Protein AF-0000000081383017 (afdb_homodimer)

Structure (mmCIF, N/CA/C/O backbone):
data_AF-0000000081383017-model_v1
#
loop_
_entity.id
_entity.type
_entity.pdbx_description
1 polymer 'RING-type E3 ubiquitin transferase'
#
loop_
_atom_site.group_PDB
_atom_site.id
_atom_site.type_symbol
_atom_site.label_atom_id
_atom_site.label_alt_id
_atom_site.label_comp_id
_atom_site.label_asym_id
_atom_site.label_entity_id
_atom_site.label_seq_id
_atom_site.pdbx_PDB_ins_code
_atom_site.Cartn_x
_atom_site.Cartn_y
_atom_site.Cartn_z
_atom_site.occupancy
_atom_site.B_iso_or_equiv
_atom_site.auth_seq_id
_atom_site.auth_comp_id
_atom_site.auth_asym_id
_atom_site.auth_atom_id
_atom_site.pdbx_PDB_model_num
ATOM 1 N N . MET A 1 1 ? 9.164 11.586 24.906 1 86.31 1 MET A N 1
ATOM 2 C CA . MET A 1 1 ? 8.688 11.172 23.594 1 86.31 1 MET A CA 1
ATOM 3 C C . MET A 1 1 ? 7.426 11.938 23.203 1 86.31 1 MET A C 1
ATOM 5 O O . MET A 1 1 ? 6.488 12.047 24 1 86.31 1 MET A O 1
ATOM 9 N N . ILE A 1 2 ? 7.504 12.477 22 1 87.19 2 ILE A N 1
ATOM 10 C CA . ILE A 1 2 ? 6.395 13.359 21.641 1 87.19 2 ILE A CA 1
ATOM 11 C C . ILE A 1 2 ? 5.641 12.781 20.453 1 87.19 2 ILE A C 1
ATOM 13 O O . ILE A 1 2 ? 4.617 13.328 20.031 1 87.19 2 ILE A O 1
ATOM 17 N N . GLY A 1 3 ? 6.168 11.75 19.875 1 84.69 3 GLY A N 1
ATOM 18 C CA . GLY A 1 3 ? 5.465 11.156 18.75 1 84.69 3 GLY A CA 1
ATOM 19 C C . GLY A 1 3 ? 6.074 9.836 18.297 1 84.69 3 GLY A C 1
ATOM 20 O O . GLY A 1 3 ? 7.207 9.516 18.656 1 84.69 3 GLY A O 1
ATOM 21 N N . GLN A 1 4 ? 5.211 9.078 17.594 1 78.94 4 GLN A N 1
ATOM 22 C CA . GLN A 1 4 ? 5.656 7.816 17.031 1 78.94 4 GLN A CA 1
ATOM 23 C C . GLN A 1 4 ? 5.043 7.59 15.648 1 78.94 4 GLN A C 1
ATOM 25 O O . GLN A 1 4 ? 3.836 7.762 15.461 1 78.94 4 GLN A O 1
ATOM 30 N N . GLY A 1 5 ? 5.957 7.43 14.734 1 70.81 5 GLY A N 1
ATOM 31 C CA . GLY A 1 5 ? 5.492 7.074 13.406 1 70.81 5 GLY A CA 1
ATOM 32 C C . GLY A 1 5 ? 5.742 5.621 13.055 1 70.81 5 GLY A C 1
ATOM 33 O O . GLY A 1 5 ? 6.02 4.805 13.93 1 70.81 5 GLY A O 1
ATOM 34 N N . GLY A 1 6 ? 5.547 5.199 11.859 1 66.81 6 GLY A N 1
ATOM 35 C CA . GLY A 1 6 ? 5.699 3.83 11.398 1 66.81 6 GLY A CA 1
ATOM 36 C C . GLY A 1 6 ? 7.105 3.289 11.586 1 66.81 6 GLY A C 1
ATOM 37 O O . GLY A 1 6 ? 7.289 2.084 11.773 1 66.81 6 GLY A O 1
ATOM 38 N N . TYR A 1 7 ? 8.07 4.172 11.562 1 71.38 7 TYR A N 1
ATOM 39 C CA . TYR A 1 7 ? 9.414 3.605 11.578 1 71.38 7 TYR A CA 1
ATOM 40 C C . TYR A 1 7 ? 10.312 4.34 12.562 1 71.38 7 TYR A C 1
ATOM 42 O O . TYR A 1 7 ? 11.539 4.289 12.453 1 71.38 7 TYR A O 1
ATOM 50 N N . GLY A 1 8 ? 9.617 5.121 13.453 1 81.94 8 GLY A N 1
ATOM 51 C CA . GLY A 1 8 ? 10.508 5.797 14.375 1 81.94 8 GLY A CA 1
ATOM 52 C C . GLY A 1 8 ? 9.773 6.543 15.477 1 81.94 8 GLY A C 1
ATOM 53 O O . GLY A 1 8 ? 8.555 6.727 15.398 1 81.94 8 GLY A O 1
ATOM 54 N N . LYS A 1 9 ? 10.648 6.922 16.438 1 89.25 9 LYS A N 1
ATOM 55 C CA . LYS A 1 9 ? 10.156 7.707 17.562 1 89.25 9 LYS A CA 1
ATOM 56 C C . LYS A 1 9 ? 10.688 9.133 17.516 1 89.25 9 LYS A C 1
ATOM 58 O O . LYS A 1 9 ? 11.773 9.375 16.984 1 89.25 9 LYS A O 1
ATOM 63 N N . VAL A 1 10 ? 9.852 10.031 18 1 94.25 10 VAL A N 1
ATOM 64 C CA . VAL A 1 10 ? 10.242 11.438 18.016 1 94.25 10 VAL A CA 1
ATOM 65 C C . VAL A 1 10 ? 10.359 11.938 19.453 1 94.25 10 VAL A C 1
ATOM 67 O O . VAL A 1 10 ? 9.469 11.711 20.266 1 94.25 10 VAL A O 1
ATOM 70 N N . TYR A 1 11 ? 11.484 12.641 19.703 1 94.94 11 TYR A N 1
ATOM 71 C CA . TYR A 1 11 ? 11.773 13.156 21.047 1 94.94 11 TYR A CA 1
ATOM 72 C C . TYR A 1 11 ? 11.945 14.664 21.016 1 94.94 11 TYR A C 1
ATOM 74 O O . TYR A 1 11 ? 12.508 15.219 20.062 1 94.94 11 TYR A O 1
ATOM 82 N N . LYS A 1 12 ? 11.445 15.273 22.078 1 95.75 12 LYS A N 1
ATOM 83 C CA . LYS A 1 12 ? 11.797 16.672 22.312 1 95.75 12 LYS A CA 1
ATOM 84 C C . LYS A 1 12 ? 13.164 16.797 22.969 1 95.75 12 LYS A C 1
ATOM 86 O O . LYS A 1 12 ? 13.43 16.172 24 1 95.75 12 LYS A O 1
ATOM 91 N N . CYS A 1 13 ? 14 17.547 22.344 1 94.81 13 CYS A N 1
ATOM 92 C CA . CYS A 1 13 ? 15.359 17.75 22.828 1 94.81 13 CYS A CA 1
ATOM 93 C C . CYS A 1 13 ? 15.727 19.234 22.828 1 94.81 13 CYS A C 1
ATOM 95 O O . CYS A 1 13 ? 14.93 20.062 22.406 1 94.81 13 CYS A O 1
ATOM 97 N N . GLN A 1 14 ? 16.891 19.5 23.422 1 94.12 14 GLN A N 1
ATOM 98 C CA . GLN A 1 14 ? 17.438 20.844 23.391 1 94.12 14 GLN A CA 1
ATOM 99 C C . GLN A 1 14 ? 18.734 20.891 22.594 1 94.12 14 GLN A C 1
ATOM 101 O O . GLN A 1 14 ? 19.594 20.016 22.734 1 94.12 14 GLN A O 1
ATOM 106 N N . LEU A 1 15 ? 18.781 21.766 21.734 1 90 15 LEU A N 1
ATOM 107 C CA . LEU A 1 15 ? 20 22.062 20.984 1 90 15 LEU A CA 1
ATOM 108 C C . LEU A 1 15 ? 20.344 23.547 21.062 1 90 15 LEU A C 1
ATOM 110 O O . LEU A 1 15 ? 19.609 24.391 20.562 1 90 15 LEU A O 1
ATOM 114 N N . ASN A 1 16 ? 21.531 23.875 21.656 1 90.31 16 ASN A N 1
ATOM 115 C CA . ASN A 1 16 ? 21.969 25.25 21.812 1 90.31 16 ASN A CA 1
ATOM 116 C C . ASN A 1 16 ? 20.875 26.125 22.406 1 90.31 16 ASN A C 1
ATOM 118 O O . ASN A 1 16 ? 20.547 27.188 21.859 1 90.31 16 ASN A O 1
ATOM 122 N N . ASN A 1 17 ? 20.109 25.703 23.359 1 91.25 17 ASN A N 1
ATOM 123 C CA . ASN A 1 17 ? 19.094 26.391 24.141 1 91.25 17 ASN A CA 1
ATOM 124 C C . ASN A 1 17 ? 17.797 26.562 23.344 1 91.25 17 ASN A C 1
ATOM 126 O O . ASN A 1 17 ? 16.984 27.438 23.656 1 91.25 17 ASN A O 1
ATOM 130 N N . SER A 1 18 ? 17.719 25.891 22.297 1 92.81 18 SER A N 1
ATOM 131 C CA . SER A 1 18 ? 16.484 25.891 21.531 1 92.81 18 SER A CA 1
ATOM 132 C C . SER A 1 18 ? 15.844 24.5 21.531 1 92.81 18 SER A C 1
ATOM 134 O O . SER A 1 18 ? 16.531 23.484 21.453 1 92.81 18 SER A O 1
ATOM 136 N N . ASP A 1 19 ? 14.547 24.531 21.594 1 96 19 ASP A N 1
ATOM 137 C CA . ASP A 1 19 ? 13.82 23.266 21.531 1 96 19 ASP A CA 1
ATOM 138 C C . ASP A 1 19 ? 13.867 22.688 20.109 1 96 19 ASP A C 1
ATOM 140 O O . ASP A 1 19 ? 13.742 23.438 19.125 1 96 19 ASP A O 1
ATOM 144 N N . VAL A 1 20 ? 14.148 21.406 20.078 1 97.06 20 VAL A N 1
ATOM 145 C CA . VAL A 1 20 ? 14.133 20.719 18.797 1 97.06 20 VAL A CA 1
ATOM 146 C C . VAL A 1 20 ? 13.406 19.391 18.922 1 97.06 20 VAL A C 1
ATOM 148 O O . VAL A 1 20 ? 13.195 18.891 20.031 1 97.06 20 VAL A O 1
ATOM 151 N N . ALA A 1 21 ? 12.922 18.859 17.844 1 96.56 21 ALA A N 1
ATOM 152 C CA . ALA A 1 21 ? 12.359 17.516 17.766 1 96.56 21 ALA A CA 1
ATOM 153 C C . ALA A 1 21 ? 13.297 16.562 17.031 1 96.56 21 ALA A C 1
ATOM 155 O O . ALA A 1 21 ? 13.734 16.859 15.922 1 96.56 21 ALA A O 1
ATOM 156 N N . VAL A 1 22 ? 13.586 15.422 17.656 1 95.56 22 VAL A N 1
ATOM 157 C CA . VAL A 1 22 ? 14.523 14.461 17.062 1 95.56 22 VAL A CA 1
ATOM 158 C C . VAL A 1 22 ? 13.789 13.156 16.75 1 95.56 22 VAL A C 1
ATOM 160 O O . VAL A 1 22 ? 13.25 12.516 17.656 1 95.56 22 VAL A O 1
ATOM 163 N N . LYS A 1 23 ? 13.734 12.789 15.484 1 93.5 23 LYS A N 1
ATOM 164 C CA . LYS A 1 23 ? 13.203 11.5 15.062 1 93.5 23 LYS A CA 1
ATOM 165 C C . LYS A 1 23 ? 14.312 10.461 14.938 1 93.5 23 LYS A C 1
ATOM 167 O O . LYS A 1 23 ? 15.297 10.68 14.227 1 93.5 23 LYS A O 1
ATOM 172 N N . ILE A 1 24 ? 14.125 9.414 15.641 1 91 24 ILE A N 1
ATOM 173 C CA . ILE A 1 24 ? 15.078 8.312 15.57 1 91 24 ILE A CA 1
ATOM 174 C C . ILE A 1 24 ? 14.398 7.082 14.961 1 91 24 ILE A C 1
ATOM 176 O O . ILE A 1 24 ? 13.359 6.633 15.453 1 91 24 ILE A O 1
ATOM 180 N N . LEU A 1 25 ? 14.977 6.582 13.859 1 84.88 25 LEU A N 1
ATOM 181 C CA . LEU A 1 25 ? 14.383 5.434 13.18 1 84.88 25 LEU A CA 1
ATOM 182 C C . LEU A 1 25 ? 14.711 4.137 13.914 1 84.88 25 LEU A C 1
ATOM 184 O O . LEU A 1 25 ? 15.82 3.967 14.414 1 84.88 25 LEU A O 1
ATOM 188 N N . ASP A 1 26 ? 13.656 3.324 13.969 1 75 26 ASP A N 1
ATOM 189 C CA . ASP A 1 26 ? 13.852 2.029 14.609 1 75 26 ASP A CA 1
ATOM 190 C C . ASP A 1 26 ? 14.805 1.153 13.797 1 75 26 ASP A C 1
ATOM 192 O O . ASP A 1 26 ? 14.789 1.183 12.57 1 75 26 ASP A O 1
ATOM 196 N N . ASN A 1 27 ? 15.828 0.553 14.352 1 60.16 27 ASN A N 1
ATOM 197 C CA . ASN A 1 27 ? 16.891 -0.26 13.758 1 60.16 27 ASN A CA 1
ATOM 198 C C . ASN A 1 27 ? 16.312 -1.525 13.117 1 60.16 27 ASN A C 1
ATOM 200 O O . ASN A 1 27 ? 17.031 -2.248 12.422 1 60.16 27 ASN A O 1
ATOM 204 N N . GLN A 1 28 ? 15.133 -1.84 13.453 1 56.44 28 GLN A N 1
ATOM 205 C CA . GLN A 1 28 ? 14.734 -3.195 13.094 1 56.44 28 GLN A CA 1
ATOM 206 C C . GLN A 1 28 ? 14.359 -3.287 11.617 1 56.44 28 GLN A C 1
ATOM 208 O O . GLN A 1 28 ? 14.352 -4.375 11.039 1 56.44 28 GLN A O 1
ATOM 213 N N . GLY A 1 29 ? 14.531 -2.084 10.82 1 60.38 29 GLY A N 1
ATOM 214 C CA . GLY A 1 29 ? 14.094 -2.488 9.492 1 60.38 29 GLY A CA 1
ATOM 215 C C . GLY A 1 29 ? 14.617 -1.581 8.391 1 60.38 29 GLY A C 1
ATOM 216 O O . GLY A 1 29 ? 14.883 -0.402 8.625 1 60.38 29 GLY A O 1
ATOM 217 N N . ASP A 1 30 ? 15.156 -2.234 7.305 1 70.56 30 ASP A N 1
ATOM 218 C CA . ASP A 1 30 ? 15.734 -1.596 6.125 1 70.56 30 ASP A CA 1
ATOM 219 C C . ASP A 1 30 ? 14.75 -0.62 5.488 1 70.56 30 ASP A C 1
ATOM 221 O O . ASP A 1 30 ? 15.156 0.388 4.906 1 70.56 30 ASP A O 1
ATOM 225 N N . GLN A 1 31 ? 13.523 -0.854 5.762 1 75.12 31 GLN A N 1
ATOM 226 C CA . GLN A 1 31 ? 12.539 0.062 5.195 1 75.12 31 GLN A CA 1
ATOM 227 C C . GLN A 1 31 ? 12.641 1.444 5.832 1 75.12 31 GLN A C 1
ATOM 229 O O . GLN A 1 31 ? 12.5 2.461 5.152 1 75.12 31 GLN A O 1
ATOM 234 N N . GLY A 1 32 ? 12.93 1.394 7.066 1 78.75 32 GLY A N 1
ATOM 235 C CA . GLY A 1 32 ? 13.094 2.65 7.777 1 78.75 32 GLY A CA 1
ATOM 236 C C . GLY A 1 32 ? 14.227 3.502 7.23 1 78.75 32 GLY A C 1
ATOM 237 O O . GLY A 1 32 ? 14.102 4.727 7.145 1 78.75 32 GLY A O 1
ATOM 238 N N . LEU A 1 33 ? 15.227 2.852 6.809 1 83.25 33 LEU A N 1
ATOM 239 C CA . LEU A 1 33 ? 16.391 3.564 6.27 1 83.25 33 LEU A CA 1
ATOM 240 C C . LEU A 1 33 ? 16.031 4.262 4.961 1 83.25 33 LEU A C 1
ATOM 242 O O . LEU A 1 33 ? 16.438 5.402 4.727 1 83.25 33 LEU A O 1
ATOM 246 N N . ILE A 1 34 ? 15.289 3.627 4.188 1 83.81 34 ILE A N 1
ATOM 247 C CA . ILE A 1 34 ? 14.891 4.199 2.906 1 83.81 34 ILE A CA 1
ATOM 248 C C . ILE A 1 34 ? 14.031 5.441 3.145 1 83.81 34 ILE A C 1
ATOM 250 O O . ILE A 1 34 ? 14.242 6.48 2.51 1 83.81 34 ILE A O 1
ATOM 254 N N . GLU A 1 35 ? 13.133 5.293 3.975 1 87.38 35 GLU A N 1
ATOM 255 C CA . GLU A 1 35 ? 12.273 6.43 4.285 1 87.38 35 GLU A CA 1
ATOM 256 C C . GLU A 1 35 ? 13.078 7.59 4.867 1 87.38 35 GLU A C 1
ATOM 258 O O . GLU A 1 35 ? 12.789 8.758 4.578 1 87.38 35 GLU A O 1
ATOM 263 N N . TYR A 1 36 ? 14.031 7.246 5.715 1 88.75 36 TYR A N 1
ATOM 264 C CA . TYR A 1 36 ? 14.938 8.234 6.297 1 88.75 36 TYR A CA 1
ATOM 265 C C . TYR A 1 36 ? 15.656 9.016 5.211 1 88.75 36 TYR A C 1
ATOM 267 O O . TYR A 1 36 ? 15.695 10.25 5.246 1 88.75 36 TYR A O 1
ATOM 275 N N . ILE A 1 37 ? 16.188 8.312 4.266 1 89.25 37 ILE A N 1
ATOM 276 C CA . ILE A 1 37 ? 16.969 8.93 3.203 1 89.25 37 ILE A CA 1
ATOM 277 C C . ILE A 1 37 ? 16.078 9.805 2.334 1 89.25 37 ILE A C 1
ATOM 279 O O . ILE A 1 37 ? 16.438 10.922 1.975 1 89.25 37 ILE A O 1
ATOM 283 N N . LYS A 1 38 ? 14.906 9.328 2.061 1 89.44 38 LYS A N 1
ATOM 284 C CA . LYS A 1 38 ? 13.953 10.094 1.258 1 89.44 38 LYS A CA 1
ATOM 285 C C . LYS A 1 38 ? 13.594 11.406 1.942 1 89.44 38 LYS A C 1
ATOM 287 O O . LYS A 1 38 ? 13.633 12.469 1.316 1 89.44 38 LYS A O 1
ATOM 292 N N . GLU A 1 39 ? 13.266 11.211 3.139 1 92 39 GLU A N 1
ATOM 293 C CA . GLU A 1 39 ? 12.883 12.383 3.922 1 92 39 GLU A CA 1
ATOM 294 C C . GLU A 1 39 ? 14.023 13.398 3.992 1 92 39 GLU A C 1
ATOM 296 O O . GLU A 1 39 ? 13.812 14.594 3.789 1 92 39 GLU A O 1
ATOM 301 N N . MET A 1 40 ? 15.172 12.945 4.27 1 93.44 40 MET A N 1
ATOM 302 C CA . MET A 1 40 ? 16.359 13.805 4.332 1 93.44 40 MET A CA 1
ATOM 303 C C . MET A 1 40 ? 16.594 14.508 2.998 1 93.44 40 MET A C 1
ATOM 305 O O . MET A 1 40 ? 16.766 15.727 2.957 1 93.44 40 MET A O 1
ATOM 309 N N . ASP A 1 41 ? 16.547 13.789 1.899 1 93.69 41 ASP A N 1
ATOM 310 C CA . ASP A 1 41 ? 16.812 14.328 0.57 1 93.69 41 ASP A CA 1
ATOM 311 C C . ASP A 1 41 ? 15.836 15.445 0.215 1 93.69 41 ASP A C 1
ATOM 313 O O . ASP A 1 41 ? 16.234 16.516 -0.252 1 93.69 41 ASP A O 1
ATOM 317 N N . VAL A 1 42 ? 14.617 15.18 0.496 1 95.25 42 VAL A N 1
ATOM 318 C CA . VAL A 1 42 ? 13.562 16.125 0.111 1 95.25 42 VAL A CA 1
ATOM 319 C C . VAL A 1 42 ? 13.672 17.391 0.951 1 95.25 42 VAL A C 1
ATOM 321 O O . VAL A 1 42 ? 13.656 18.5 0.413 1 95.25 42 VAL A O 1
ATOM 324 N N . LEU A 1 43 ? 13.836 17.219 2.258 1 95.94 43 LEU A N 1
ATOM 325 C CA . LEU A 1 43 ? 13.805 18.375 3.148 1 95.94 43 LEU A CA 1
ATOM 326 C C . LEU A 1 43 ? 15.117 19.141 3.076 1 95.94 43 LEU A C 1
ATOM 328 O O . LEU A 1 43 ? 15.172 20.312 3.479 1 95.94 43 LEU A O 1
ATOM 332 N N . GLU A 1 44 ? 16.125 18.547 2.574 1 94.94 44 GLU A N 1
ATOM 333 C CA . GLU A 1 44 ? 17.359 19.281 2.309 1 94.94 44 GLU A CA 1
ATOM 334 C C . GLU A 1 44 ? 17.25 20.078 1.016 1 94.94 44 GLU A C 1
ATOM 336 O O . GLU A 1 44 ? 17.859 21.156 0.894 1 94.94 44 GLU A O 1
ATOM 341 N N . ALA A 1 45 ? 16.484 19.625 0.116 1 95.19 45 ALA A N 1
ATOM 342 C CA . ALA A 1 45 ? 16.422 20.203 -1.219 1 95.19 45 ALA A CA 1
ATOM 343 C C . ALA A 1 45 ? 15.32 21.266 -1.301 1 95.19 45 ALA A C 1
ATOM 345 O O . ALA A 1 45 ? 15.375 22.172 -2.139 1 95.19 45 ALA A O 1
ATOM 346 N N . MET A 1 46 ? 14.336 21.188 -0.455 1 95.88 46 MET A N 1
ATOM 347 C CA . MET A 1 46 ? 13.172 22.047 -0.576 1 95.88 46 MET A CA 1
ATOM 348 C C . MET A 1 46 ? 12.938 22.828 0.714 1 95.88 46 MET A C 1
ATOM 350 O O . MET A 1 46 ? 13.023 22.266 1.808 1 95.88 46 MET A O 1
ATOM 354 N N . ARG A 1 47 ? 12.688 24.141 0.498 1 95.94 47 ARG A N 1
ATOM 355 C CA . ARG A 1 47 ? 12.32 25.016 1.599 1 95.94 47 ARG A CA 1
ATOM 356 C C . ARG A 1 47 ? 11.023 25.766 1.293 1 95.94 47 ARG A C 1
ATOM 358 O O . ARG A 1 47 ? 10.844 26.281 0.188 1 95.94 47 ARG A O 1
ATOM 365 N N . HIS A 1 48 ? 10.148 25.75 2.211 1 97.81 48 HIS A N 1
ATOM 366 C CA . HIS A 1 48 ? 8.852 26.422 2.113 1 97.81 48 HIS A CA 1
ATOM 367 C C . HIS A 1 48 ? 8.273 26.703 3.494 1 97.81 48 HIS A C 1
ATOM 369 O O . HIS A 1 48 ? 8.508 25.938 4.438 1 97.81 48 HIS A O 1
ATOM 375 N N . GLU A 1 49 ? 7.523 27.672 3.607 1 97.81 49 GLU A N 1
ATOM 376 C CA . GLU A 1 49 ? 7.004 28.109 4.902 1 97.81 49 GLU A CA 1
ATOM 377 C C . GLU A 1 49 ? 6.082 27.047 5.508 1 97.81 49 GLU A C 1
ATOM 379 O O . GLU A 1 49 ? 5.91 27 6.727 1 97.81 49 GLU A O 1
ATOM 384 N N . ASN A 1 50 ? 5.457 26.172 4.695 1 98.69 50 ASN A N 1
ATOM 385 C CA . ASN A 1 50 ? 4.52 25.172 5.195 1 98.69 50 ASN A CA 1
ATOM 386 C C . ASN A 1 50 ? 5.121 23.766 5.16 1 98.69 50 ASN A C 1
ATOM 388 O O . ASN A 1 50 ? 4.395 22.766 5.207 1 98.69 50 ASN A O 1
ATOM 392 N N . LEU A 1 51 ? 6.422 23.625 5.035 1 98.62 51 LEU A N 1
ATOM 393 C CA . LEU A 1 51 ? 7.164 22.391 5.23 1 98.62 51 LEU A CA 1
ATOM 394 C C . LEU A 1 51 ? 8.008 22.453 6.5 1 98.62 51 LEU A C 1
ATOM 396 O O . LEU A 1 51 ? 8.602 23.484 6.805 1 98.62 51 LEU A O 1
ATOM 400 N N . ILE A 1 52 ? 8.039 21.375 7.184 1 98.31 52 ILE A N 1
ATOM 401 C CA . ILE A 1 52 ? 8.82 21.328 8.414 1 98.31 52 ILE A CA 1
ATOM 402 C C . ILE A 1 52 ? 10.297 21.594 8.094 1 98.31 52 ILE A C 1
ATOM 404 O O . ILE A 1 52 ? 10.805 21.141 7.07 1 98.31 52 ILE A O 1
ATOM 408 N N . ASN A 1 53 ? 10.914 22.266 9 1 97.19 53 ASN A N 1
ATOM 409 C CA . ASN A 1 53 ? 12.32 22.594 8.805 1 97.19 53 ASN A CA 1
ATOM 410 C C . ASN A 1 53 ? 13.234 21.5 9.359 1 97.19 53 ASN A C 1
ATOM 412 O O . ASN A 1 53 ? 13.156 21.156 10.539 1 97.19 53 ASN A O 1
ATOM 416 N N . LEU A 1 54 ? 14.023 20.969 8.5 1 97.12 54 LEU A N 1
ATOM 417 C CA . LEU A 1 54 ? 15.078 20.047 8.906 1 97.12 54 LEU A CA 1
ATOM 418 C C . LEU A 1 54 ? 16.328 20.797 9.336 1 97.12 54 LEU A C 1
ATOM 420 O O . LEU A 1 54 ? 16.969 21.469 8.516 1 97.12 54 LEU A O 1
ATOM 424 N N . MET A 1 55 ? 16.734 20.609 10.523 1 96.12 55 MET A N 1
ATOM 425 C CA . MET A 1 55 ? 17.812 21.406 11.094 1 96.12 55 MET A CA 1
ATOM 426 C C . MET A 1 55 ? 19.141 20.641 11.055 1 96.12 55 MET A C 1
ATOM 428 O O . MET A 1 55 ? 20.219 21.25 11.094 1 96.12 55 MET A O 1
ATOM 432 N N . GLY A 1 56 ? 19.047 19.344 11.07 1 94.44 56 GLY A N 1
ATOM 433 C CA . GLY A 1 56 ? 20.25 18.516 11.031 1 94.44 56 GLY A CA 1
ATOM 434 C C . GLY A 1 56 ? 19.953 17.031 10.898 1 94.44 56 GLY A C 1
ATOM 435 O O . GLY A 1 56 ? 18.797 16.625 10.969 1 94.44 56 GLY A O 1
ATOM 436 N N . THR A 1 57 ? 20.969 16.312 10.586 1 94.12 57 THR A N 1
ATOM 437 C CA . THR A 1 57 ? 20.875 14.859 10.484 1 94.12 57 THR A CA 1
ATOM 438 C C . THR A 1 57 ? 22.078 14.195 11.141 1 94.12 57 THR A C 1
ATOM 440 O O . THR A 1 57 ? 23.141 14.812 11.289 1 94.12 57 THR A O 1
ATOM 443 N N . CYS A 1 58 ? 21.844 13.07 11.656 1 91.31 58 CYS A N 1
ATOM 444 C CA . CYS A 1 58 ? 22.922 12.203 12.141 1 91.31 58 CYS A CA 1
ATOM 445 C C . CYS A 1 58 ? 22.781 10.797 11.57 1 91.31 58 CYS A C 1
ATOM 447 O O . CYS A 1 58 ? 22.016 9.977 12.086 1 91.31 58 CYS A O 1
ATOM 449 N N . PHE A 1 59 ? 23.562 10.523 10.594 1 86.5 59 PHE A N 1
ATOM 450 C CA . PHE A 1 59 ? 23.422 9.266 9.859 1 86.5 59 PHE A CA 1
ATOM 451 C C . PHE A 1 59 ? 23.75 8.078 10.75 1 86.5 59 PHE A C 1
ATOM 453 O O . PHE A 1 59 ? 23.094 7.035 10.664 1 86.5 59 PHE A O 1
ATOM 460 N N . LYS A 1 60 ? 24.75 8.203 11.617 1 84.19 60 LYS A N 1
ATOM 461 C CA . LYS A 1 60 ? 25.172 7.117 12.5 1 84.19 60 LYS A CA 1
ATOM 462 C C . LYS A 1 60 ? 24 6.594 13.328 1 84.19 60 LYS A C 1
ATOM 464 O O . LYS A 1 60 ? 23.875 5.387 13.547 1 84.19 60 LYS A O 1
ATOM 469 N N . PHE A 1 61 ? 23.156 7.516 13.672 1 85.5 61 PHE A N 1
ATOM 470 C CA . PHE A 1 61 ? 22.047 7.141 14.539 1 85.5 61 PHE A CA 1
ATOM 471 C C . PHE A 1 61 ? 20.734 7.152 13.773 1 85.5 61 PHE A C 1
ATOM 473 O O . PHE A 1 61 ? 19.656 7.008 14.367 1 85.5 61 PHE 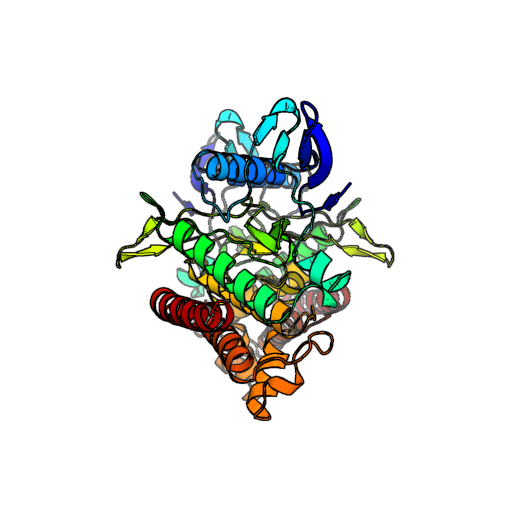A O 1
ATOM 480 N N . ARG A 1 62 ? 20.797 7.41 12.484 1 88.5 62 ARG A N 1
ATOM 481 C CA . ARG A 1 62 ? 19.609 7.531 11.656 1 88.5 62 ARG A CA 1
ATOM 482 C C . ARG A 1 62 ? 18.609 8.5 12.273 1 88.5 62 ARG A C 1
ATOM 484 O O . ARG A 1 62 ? 17.438 8.164 12.461 1 88.5 62 ARG A O 1
ATOM 491 N N . ALA A 1 63 ? 19.109 9.625 12.594 1 93 63 ALA A N 1
ATOM 492 C CA . ALA A 1 63 ? 18.312 10.625 13.305 1 93 63 ALA A CA 1
ATOM 493 C C . ALA A 1 63 ? 18.109 11.867 12.445 1 93 63 ALA A C 1
ATOM 495 O O . ALA A 1 63 ? 19.016 12.297 11.727 1 93 63 ALA A O 1
ATOM 496 N N . LEU A 1 64 ? 16.953 12.398 12.484 1 95.06 64 LEU A N 1
ATOM 497 C CA . LEU A 1 64 ? 16.594 13.664 11.867 1 95.06 64 LEU A CA 1
ATOM 498 C C . LEU A 1 64 ? 16.219 14.703 12.922 1 95.06 64 LEU A C 1
ATOM 500 O O . LEU A 1 64 ? 15.422 14.422 13.82 1 95.06 64 LEU A O 1
ATOM 504 N N . VAL A 1 65 ? 16.812 15.852 12.859 1 95.88 65 VAL A N 1
ATOM 505 C CA . VAL A 1 65 ? 16.547 16.938 13.805 1 95.88 65 VAL A CA 1
ATOM 506 C C . VAL A 1 65 ? 15.688 18 13.148 1 95.88 65 VAL A C 1
ATOM 508 O O . VAL A 1 65 ? 16.094 18.625 12.164 1 95.88 65 VAL A O 1
ATOM 511 N N . TYR A 1 66 ? 14.539 18.266 13.766 1 97.06 66 TYR A N 1
ATOM 512 C CA . TYR A 1 66 ? 13.578 19.219 13.219 1 97.06 66 TYR A CA 1
ATOM 513 C C . TYR A 1 66 ? 13.375 20.391 14.18 1 97.06 66 TYR A C 1
ATOM 515 O O . TYR A 1 66 ? 13.688 20.297 15.367 1 97.06 66 TYR A O 1
ATOM 523 N N . GLU A 1 67 ? 12.867 21.469 13.625 1 97.19 67 GLU A N 1
ATOM 524 C CA . GLU A 1 67 ? 12.297 22.484 14.5 1 97.19 67 GLU A CA 1
ATOM 525 C C . GLU A 1 67 ? 11.203 21.906 15.391 1 97.19 67 GLU A C 1
ATOM 527 O O . GLU A 1 67 ? 10.484 20.984 14.984 1 97.19 67 GLU A O 1
ATOM 532 N N . TYR A 1 68 ? 11.156 22.391 16.547 1 97.38 68 TYR A N 1
ATOM 533 C CA . TYR A 1 68 ? 10.094 21.984 17.453 1 97.38 68 TYR A CA 1
ATOM 534 C C . TYR A 1 68 ? 8.844 22.844 17.25 1 97.38 68 TYR A C 1
ATOM 536 O O . TYR A 1 68 ? 8.922 24.062 17.203 1 97.38 68 TYR A O 1
ATOM 544 N N . LEU A 1 69 ? 7.781 22.25 17.109 1 97.12 69 LEU A N 1
ATOM 545 C CA . LEU A 1 69 ? 6.508 22.938 16.938 1 97.12 69 LEU A CA 1
ATOM 546 C C . LEU A 1 69 ? 5.641 22.781 18.188 1 97.12 69 LEU A C 1
ATOM 548 O O . LEU A 1 69 ? 5.215 21.672 18.516 1 97.12 69 LEU A O 1
ATOM 552 N N . PRO A 1 70 ? 5.262 23.781 18.812 1 95.19 70 PRO A N 1
ATOM 553 C CA . PRO A 1 70 ? 4.711 23.75 20.156 1 95.19 70 PRO A CA 1
ATOM 554 C C . PRO A 1 70 ? 3.305 23.156 20.219 1 95.19 70 PRO A C 1
ATOM 556 O O . PRO A 1 70 ? 2.889 22.625 21.25 1 95.19 70 PRO A O 1
ATOM 559 N N . ASN A 1 71 ? 2.537 23.219 19.125 1 96.56 71 ASN A N 1
ATOM 560 C CA . ASN A 1 71 ? 1.155 22.75 19.188 1 96.56 71 ASN A CA 1
ATOM 561 C C . ASN A 1 71 ? 1.033 21.297 18.75 1 96.56 71 ASN A C 1
ATOM 563 O O . ASN A 1 71 ? -0.071 20.75 18.703 1 96.56 71 ASN A O 1
ATOM 567 N N . GLY A 1 72 ? 2.141 20.625 18.375 1 95.19 72 GLY A N 1
ATOM 568 C CA . GLY A 1 72 ? 2.111 19.219 18 1 95.19 72 GLY A CA 1
ATOM 569 C C . GLY A 1 72 ? 1.41 18.984 16.672 1 95.19 72 GLY A C 1
ATOM 570 O O . GLY A 1 72 ? 1.483 19.812 15.766 1 95.19 72 GLY A O 1
ATOM 571 N N . SER A 1 73 ? 0.815 17.828 16.547 1 96.5 73 SER A N 1
ATOM 572 C CA . SER A 1 73 ? 0.143 17.453 15.305 1 96.5 73 SER A CA 1
ATOM 573 C C . SER A 1 73 ? -1.305 17.938 15.297 1 96.5 73 SER A C 1
ATOM 575 O O . SER A 1 73 ? -1.903 18.141 16.359 1 96.5 73 SER A O 1
ATOM 577 N N . LEU A 1 74 ? -1.821 18.094 14.125 1 97.75 74 LEU A N 1
ATOM 578 C CA . LEU A 1 74 ? -3.242 18.391 13.969 1 97.75 74 LEU A CA 1
ATOM 579 C C . LEU A 1 74 ? -4.094 17.312 14.633 1 97.75 74 LEU A C 1
ATOM 581 O O . LEU A 1 74 ? -5.121 17.625 15.25 1 97.75 74 LEU A O 1
ATOM 585 N N . GLU A 1 75 ? -3.689 16.078 14.508 1 95.38 75 GLU A N 1
ATOM 586 C CA . GLU A 1 75 ? -4.402 14.977 15.141 1 95.38 75 GLU A CA 1
ATOM 587 C C . GLU A 1 75 ? -4.508 15.172 16.641 1 95.38 75 GLU A C 1
ATOM 589 O O . GLU A 1 75 ? -5.59 15.047 17.219 1 95.38 75 GLU A O 1
ATOM 594 N N . ASP A 1 76 ? -3.447 15.531 17.266 1 93.5 76 ASP A N 1
ATOM 595 C CA . ASP A 1 76 ? -3.414 15.742 18.703 1 93.5 76 ASP A CA 1
ATOM 596 C C . ASP A 1 76 ? -4.273 16.938 19.094 1 93.5 76 ASP A C 1
ATOM 598 O O . ASP A 1 76 ? -4.988 16.906 20.109 1 93.5 76 ASP A O 1
ATOM 602 N N . CYS A 1 77 ? -4.184 17.984 18.344 1 96 77 CYS A N 1
ATOM 603 C CA . CYS A 1 77 ? -4.922 19.203 18.656 1 96 77 CYS A CA 1
ATOM 604 C C . CYS A 1 77 ? -6.426 18.984 18.547 1 96 77 CYS A C 1
ATOM 606 O O . CYS A 1 77 ? -7.191 19.438 19.391 1 96 77 CYS A O 1
ATOM 608 N N . LEU A 1 78 ? -6.82 18.266 17.516 1 95.81 78 LEU A N 1
ATOM 609 C CA . LEU A 1 78 ? -8.234 17.969 17.344 1 95.81 78 LEU A CA 1
ATOM 610 C C . LEU A 1 78 ? -8.758 17.094 18.484 1 95.81 78 LEU A C 1
ATOM 612 O O . LEU A 1 78 ? -9.914 17.234 18.891 1 95.81 78 LEU A O 1
ATOM 616 N N . LYS A 1 79 ? -7.949 16.266 19 1 93.31 79 LYS A N 1
ATOM 617 C CA . LYS A 1 79 ? -8.336 15.336 20.047 1 93.31 79 LYS A CA 1
ATOM 618 C C . LYS A 1 79 ? -8.305 16 21.422 1 93.31 79 LYS A C 1
ATOM 620 O O . LYS A 1 79 ? -9.266 15.898 22.188 1 93.31 79 LYS A O 1
ATOM 625 N N . ASP A 1 80 ? -7.262 16.734 21.688 1 93.94 80 ASP A N 1
ATOM 626 C CA . ASP A 1 80 ? -6.996 17.172 23.047 1 93.94 80 ASP A CA 1
ATOM 627 C C . ASP A 1 80 ? -7.488 18.609 23.266 1 93.94 80 ASP A C 1
ATOM 629 O O . ASP A 1 80 ? -7.82 18.984 24.391 1 93.94 80 ASP A O 1
ATOM 633 N N . ARG A 1 81 ? -7.434 19.469 22.203 1 94.38 81 ARG A N 1
ATOM 634 C CA . ARG A 1 81 ? -7.77 20.875 22.328 1 94.38 81 ARG A CA 1
ATOM 635 C C . ARG A 1 81 ? -8.656 21.344 21.172 1 94.38 81 ARG A C 1
ATOM 637 O O . ARG A 1 81 ? -8.352 22.328 20.516 1 94.38 81 ARG A O 1
ATOM 644 N N . PRO A 1 82 ? -9.766 20.672 20.938 1 91 82 PRO A N 1
ATOM 645 C CA . PRO A 1 82 ? -10.594 20.969 19.766 1 91 82 PRO A CA 1
ATOM 646 C C . PRO A 1 82 ? -11.172 22.375 19.797 1 91 82 PRO A C 1
ATOM 648 O O . PRO A 1 82 ? -11.352 23 18.75 1 91 82 PRO A O 1
ATOM 651 N N . ARG A 1 83 ? -11.359 22.938 20.953 1 90.25 83 ARG A N 1
ATOM 652 C CA . ARG A 1 83 ? -12 24.25 21.094 1 90.25 83 ARG A CA 1
ATOM 653 C C . ARG A 1 83 ? -11.055 25.359 20.641 1 90.25 83 ARG A C 1
ATOM 655 O O . ARG A 1 83 ? -11.5 26.469 20.312 1 90.25 83 ARG A O 1
ATOM 662 N N . GLU A 1 84 ? -9.797 25.078 20.656 1 94.81 84 GLU A N 1
ATOM 663 C CA . GLU A 1 84 ? -8.828 26.078 20.234 1 94.81 84 GLU A CA 1
ATOM 664 C C . GLU A 1 84 ? -8.805 26.234 18.719 1 94.81 84 GLU A C 1
ATOM 666 O O . GLU A 1 84 ? -8.32 27.234 18.188 1 94.81 84 GLU A O 1
ATOM 671 N N . LEU A 1 85 ? -9.297 25.25 18.062 1 97 85 LEU A N 1
ATOM 672 C CA . LEU A 1 85 ? -9.352 25.297 16.609 1 97 85 LEU A CA 1
ATOM 673 C C . LEU A 1 85 ? -10.703 25.797 16.125 1 97 85 LEU A C 1
ATOM 675 O O . LEU A 1 85 ? -11.586 25 15.805 1 97 85 LEU A O 1
ATOM 679 N N . THR A 1 86 ? -10.797 27.078 16.062 1 96.69 86 THR A N 1
ATOM 680 C CA . THR A 1 86 ? -12.008 27.688 15.523 1 96.69 86 THR A CA 1
ATOM 681 C C . THR A 1 86 ? -12.172 27.359 14.039 1 96.69 86 THR A C 1
ATOM 683 O O . THR A 1 86 ? -11.258 26.797 13.422 1 96.69 86 THR A O 1
ATOM 686 N N . TRP A 1 87 ? -13.359 27.672 13.516 1 97 87 TRP A N 1
ATOM 687 C CA . TRP A 1 87 ? -13.57 27.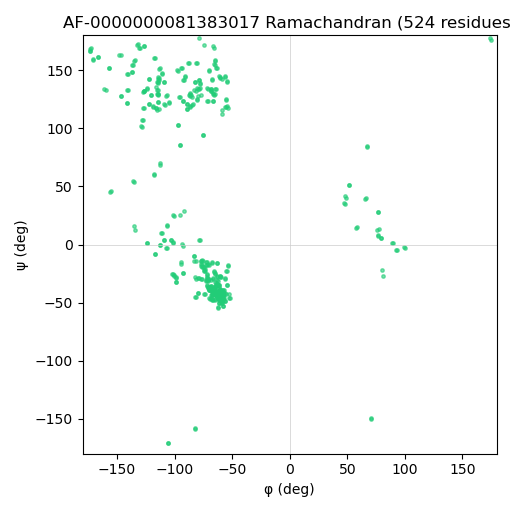375 12.102 1 97 87 TRP A CA 1
ATOM 688 C C . TRP A 1 87 ? -12.594 28.156 11.227 1 97 87 TRP A C 1
ATOM 690 O O . TRP A 1 87 ? -12.164 27.672 10.18 1 97 87 TRP A O 1
ATOM 700 N N . GLU A 1 88 ? -12.172 29.344 11.625 1 97.12 88 GLU A N 1
ATOM 701 C CA . GLU A 1 88 ? -11.219 30.156 10.875 1 97.12 88 GLU A CA 1
ATOM 702 C C . GLU A 1 88 ? -9.844 29.484 10.836 1 97.12 88 GLU A C 1
ATOM 704 O O . GLU A 1 88 ? -9.211 29.422 9.781 1 97.12 88 GLU A O 1
ATOM 709 N N . ILE A 1 89 ? -9.438 29.047 12.047 1 97.56 89 ILE A N 1
ATOM 710 C CA . ILE A 1 89 ? -8.141 28.391 12.156 1 97.56 89 ILE A CA 1
ATOM 711 C C . ILE A 1 89 ? -8.141 27.109 11.328 1 97.56 89 ILE A C 1
ATOM 713 O O . ILE A 1 89 ? -7.18 26.828 10.594 1 97.56 89 ILE A O 1
ATOM 717 N N . ARG A 1 90 ? -9.227 26.359 11.391 1 98.19 90 ARG A N 1
ATOM 718 C CA . ARG A 1 90 ? -9.367 25.125 10.633 1 98.19 90 ARG A CA 1
ATOM 719 C C . ARG A 1 90 ? -9.312 25.391 9.133 1 98.19 90 ARG A C 1
ATOM 721 O O . ARG A 1 90 ? -8.656 24.656 8.391 1 98.19 90 ARG A O 1
ATOM 728 N N . THR A 1 91 ? -10.016 26.438 8.695 1 98.12 91 THR A N 1
ATOM 729 C CA . THR A 1 91 ? -10 26.812 7.285 1 98.12 91 THR A CA 1
ATOM 730 C C . THR A 1 91 ? -8.594 27.219 6.852 1 98.12 91 THR A C 1
ATOM 732 O O . THR A 1 91 ? -8.141 26.859 5.762 1 98.12 91 THR A O 1
ATOM 735 N N . ARG A 1 92 ? -7.938 27.922 7.656 1 98.31 92 ARG A N 1
ATOM 736 C CA . ARG A 1 92 ? -6.57 28.344 7.363 1 98.31 92 ARG A CA 1
ATOM 737 C C . ARG A 1 92 ? -5.637 27.141 7.273 1 98.31 92 ARG A C 1
ATOM 739 O O . ARG A 1 92 ? -4.742 27.109 6.426 1 98.31 92 ARG A O 1
ATOM 746 N N . ILE A 1 93 ? -5.828 26.203 8.141 1 98.69 93 ILE A N 1
ATOM 747 C CA . ILE A 1 93 ? -5.035 24.969 8.109 1 98.69 93 ILE A CA 1
ATOM 748 C C . ILE A 1 93 ? -5.203 24.281 6.762 1 98.69 93 ILE A C 1
ATOM 750 O O . ILE A 1 93 ? -4.215 23.906 6.121 1 98.69 93 ILE A O 1
ATOM 754 N N . VAL A 1 94 ? -6.422 24.156 6.301 1 98.75 94 VAL A N 1
ATOM 755 C CA . VAL A 1 94 ? -6.68 23.531 5.012 1 98.75 94 VAL A CA 1
ATOM 756 C C . VAL A 1 94 ? -6.004 24.328 3.902 1 98.75 94 VAL A C 1
ATOM 758 O O . VAL A 1 94 ? -5.355 23.75 3.023 1 98.75 94 VAL A O 1
ATOM 761 N N . TYR A 1 95 ? -6.113 25.609 4.012 1 98.62 95 TYR A N 1
ATOM 762 C CA . TYR A 1 95 ? -5.504 26.516 3.035 1 98.62 95 TYR A CA 1
ATOM 763 C C . TYR A 1 95 ? -3.994 26.312 2.982 1 98.62 95 TYR A C 1
ATOM 765 O O . TYR A 1 95 ? -3.41 26.234 1.899 1 98.62 95 TYR A O 1
ATOM 773 N N . GLU A 1 96 ? -3.406 26.234 4.062 1 98.75 96 GLU A N 1
ATOM 774 C CA . GLU A 1 96 ? -1.951 26.125 4.129 1 98.75 96 GLU A CA 1
ATOM 775 C C . GLU A 1 96 ? -1.478 24.75 3.674 1 98.75 96 GLU A C 1
ATOM 777 O O . GLU A 1 96 ? -0.407 24.609 3.074 1 98.75 96 GLU A O 1
ATOM 782 N N . ILE A 1 97 ? -2.236 23.672 3.961 1 98.81 97 ILE A N 1
ATOM 783 C CA . ILE A 1 97 ? -1.923 22.359 3.398 1 98.81 97 ILE A CA 1
ATOM 784 C C . ILE A 1 97 ? -1.966 22.438 1.873 1 98.81 97 ILE A C 1
ATOM 786 O O . ILE A 1 97 ? -1.057 21.953 1.196 1 98.81 97 ILE A O 1
ATOM 790 N N . CYS A 1 98 ? -3.021 23.078 1.341 1 98.38 98 CYS A N 1
ATOM 791 C CA . CYS A 1 98 ? -3.148 23.25 -0.103 1 98.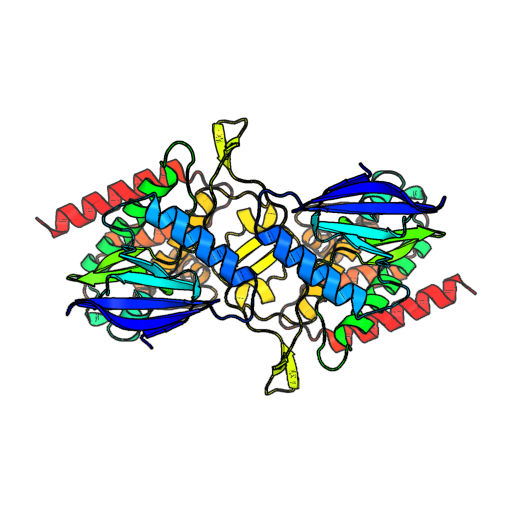38 98 CYS A CA 1
ATOM 792 C C . CYS A 1 98 ? -1.958 24.016 -0.673 1 98.38 98 CYS A C 1
ATOM 794 O O . CYS A 1 98 ? -1.448 23.656 -1.741 1 98.38 98 CYS A O 1
ATOM 796 N N . THR A 1 99 ? -1.575 25 0.028 1 98.25 99 THR A N 1
ATOM 797 C CA . THR A 1 99 ? -0.438 25.812 -0.397 1 98.25 99 THR A CA 1
ATOM 798 C C . THR A 1 99 ? 0.827 24.953 -0.484 1 98.25 99 THR A C 1
ATOM 800 O O . THR A 1 99 ? 1.558 25.031 -1.475 1 98.25 99 THR A O 1
ATOM 803 N N . ALA A 1 100 ? 1.079 24.156 0.505 1 98.5 100 ALA A N 1
ATOM 804 C CA . ALA A 1 100 ? 2.232 23.266 0.521 1 98.5 100 ALA A CA 1
ATOM 805 C C . ALA A 1 100 ? 2.17 22.266 -0.635 1 98.5 100 ALA A C 1
ATOM 807 O O . ALA A 1 100 ? 3.172 22.031 -1.314 1 98.5 100 ALA A O 1
ATOM 808 N N . LEU A 1 101 ? 1.007 21.688 -0.876 1 98 101 LEU A N 1
ATOM 809 C CA . LEU A 1 101 ? 0.847 20.688 -1.924 1 98 101 LEU A CA 1
ATOM 810 C C . LEU A 1 101 ? 1.055 21.312 -3.303 1 98 101 LEU A C 1
ATOM 812 O O . LEU A 1 101 ? 1.658 20.688 -4.18 1 98 101 LEU A O 1
ATOM 816 N N . ARG A 1 102 ? 0.511 22.516 -3.475 1 96.44 102 ARG A N 1
ATOM 817 C CA . ARG A 1 102 ? 0.739 23.203 -4.738 1 96.44 102 ARG A CA 1
ATOM 818 C C . ARG A 1 102 ? 2.229 23.391 -4.996 1 96.44 102 ARG A C 1
ATOM 820 O O . ARG A 1 102 ? 2.699 23.203 -6.117 1 96.44 102 ARG A O 1
ATOM 827 N N . PHE A 1 103 ? 2.945 23.766 -4.02 1 97.56 103 PHE A N 1
ATOM 828 C CA . PHE A 1 103 ? 4.391 23.938 -4.105 1 97.56 103 PHE A CA 1
ATOM 829 C C . PHE A 1 103 ? 5.059 22.625 -4.504 1 97.56 103 PHE A C 1
ATOM 831 O O . PHE A 1 103 ? 5.863 22.594 -5.438 1 97.56 103 PHE A O 1
ATOM 838 N N . LEU A 1 104 ? 4.75 21.531 -3.832 1 97.56 104 LEU A N 1
ATOM 839 C CA . LEU A 1 104 ? 5.355 20.234 -4.082 1 97.56 104 LEU A CA 1
ATOM 840 C C . LEU A 1 104 ? 5.027 19.734 -5.488 1 97.56 104 LEU A C 1
ATOM 842 O O . LEU A 1 104 ? 5.906 19.266 -6.203 1 97.56 104 LEU A O 1
ATOM 846 N N . HIS A 1 105 ? 3.775 19.875 -5.902 1 96.06 105 HIS A N 1
ATOM 847 C CA . HIS A 1 105 ? 3.287 19.344 -7.168 1 96.06 105 HIS A CA 1
ATOM 848 C C . HIS A 1 105 ? 3.826 20.141 -8.352 1 96.06 105 HIS A C 1
ATOM 850 O O . HIS A 1 105 ? 3.797 19.672 -9.492 1 96.06 105 HIS A O 1
ATOM 856 N N . SER A 1 106 ? 4.316 21.359 -8.07 1 94.31 106 SER A N 1
ATOM 857 C CA . SER A 1 106 ? 4.848 22.203 -9.141 1 94.31 106 SER A CA 1
ATOM 858 C C . SER A 1 106 ? 6.371 22.203 -9.141 1 94.31 106 SER A C 1
ATOM 860 O O . SER A 1 106 ? 6.996 22.953 -9.883 1 94.31 106 SER A O 1
ATOM 862 N N . ASN A 1 107 ? 6.898 21.391 -8.234 1 94.25 107 ASN A N 1
ATOM 863 C CA . ASN A 1 107 ? 8.352 21.344 -8.125 1 94.25 107 ASN A CA 1
ATOM 864 C C . ASN A 1 107 ? 9 21.031 -9.477 1 94.25 107 ASN A C 1
ATOM 866 O O . ASN A 1 107 ? 8.492 20.234 -10.242 1 94.25 107 ASN A O 1
ATOM 870 N N . LYS A 1 108 ? 10.117 21.688 -9.758 1 92.38 108 LYS A N 1
ATOM 871 C CA . LYS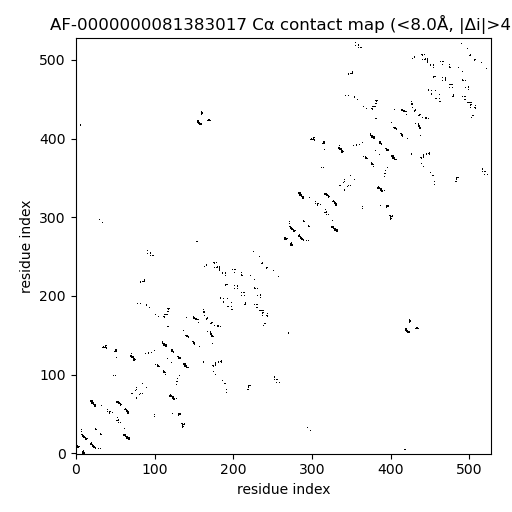 A 1 108 ? 10.945 21.438 -10.93 1 92.38 108 LYS A CA 1
ATOM 872 C C . LYS A 1 108 ? 12.312 20.891 -10.523 1 92.38 108 LYS A C 1
ATOM 874 O O . LYS A 1 108 ? 12.859 21.266 -9.484 1 92.38 108 LYS A O 1
ATOM 879 N N . PRO A 1 109 ? 12.914 20 -11.242 1 91.81 109 PRO A N 1
ATOM 880 C CA . PRO A 1 109 ? 12.508 19.516 -12.562 1 91.81 109 PRO A CA 1
ATOM 881 C C . PRO A 1 109 ? 11.422 18.453 -12.5 1 91.81 109 PRO A C 1
ATOM 883 O O . PRO A 1 109 ? 10.789 18.156 -13.516 1 91.81 109 PRO A O 1
ATOM 886 N N . LYS A 1 110 ? 11.172 17.875 -11.297 1 93.88 110 LYS A N 1
ATOM 887 C CA . LYS A 1 110 ? 10.156 16.844 -11.141 1 93.88 110 LYS A CA 1
ATOM 888 C C . LYS A 1 110 ? 9.164 17.203 -10.039 1 93.88 110 LYS A C 1
ATOM 890 O O . LYS A 1 110 ? 9.57 17.531 -8.922 1 93.88 110 LYS A O 1
ATOM 895 N N . PRO A 1 111 ? 7.895 17.047 -10.391 1 95.31 111 PRO A N 1
ATOM 896 C CA . PRO A 1 111 ? 6.902 17.203 -9.32 1 95.31 111 PRO A CA 1
ATOM 897 C C . PRO A 1 111 ? 7.047 16.141 -8.227 1 95.31 111 PRO A C 1
ATOM 899 O O . PRO A 1 111 ? 7.547 15.047 -8.492 1 95.31 111 PRO A O 1
ATOM 902 N N . LEU A 1 112 ? 6.645 16.5 -7.047 1 97.19 112 LEU A N 1
ATOM 903 C CA . LEU A 1 112 ? 6.746 15.586 -5.906 1 97.19 112 LEU A CA 1
ATOM 904 C C . LEU A 1 112 ? 5.375 15.32 -5.297 1 97.19 112 LEU A C 1
ATOM 906 O O . LEU A 1 112 ? 4.598 16.25 -5.07 1 97.19 112 LEU A O 1
ATOM 910 N N . VAL A 1 113 ? 5.062 14.094 -5.133 1 97 113 VAL A N 1
ATOM 911 C CA . VAL A 1 113 ? 3.898 13.672 -4.359 1 97 113 VAL A CA 1
ATOM 912 C C . VAL A 1 113 ? 4.32 13.336 -2.932 1 97 113 VAL A C 1
ATOM 914 O O . VAL A 1 113 ? 5.297 12.609 -2.721 1 97 113 VAL A O 1
ATOM 917 N N . HIS A 1 114 ? 3.688 13.922 -1.916 1 97.88 114 HIS A N 1
ATOM 918 C CA . HIS A 1 114 ? 4.023 13.656 -0.523 1 97.88 114 HIS A CA 1
ATOM 919 C C . HIS A 1 114 ? 3.781 12.188 -0.174 1 97.88 114 HIS A C 1
ATOM 921 O O . HIS A 1 114 ? 4.668 11.523 0.367 1 97.88 114 HIS A O 1
ATOM 927 N N . GLY A 1 115 ? 2.469 11.781 -0.491 1 96.81 115 GLY A N 1
ATOM 928 C CA . GLY A 1 115 ? 2.148 10.367 -0.399 1 96.81 115 GLY A CA 1
ATOM 929 C C . GLY A 1 115 ? 1.659 9.953 0.976 1 96.81 115 GLY A C 1
ATOM 930 O O . GLY A 1 115 ? 1.28 8.797 1.186 1 96.81 115 GLY A O 1
ATOM 931 N N . ASP A 1 116 ? 1.542 10.906 1.935 1 96.44 116 ASP A N 1
ATOM 932 C CA . ASP A 1 116 ? 1.127 10.523 3.281 1 96.44 116 ASP A CA 1
ATOM 933 C C . ASP A 1 116 ? 0.491 11.703 4.016 1 96.44 116 ASP A C 1
ATOM 935 O O . ASP A 1 116 ? 0.812 11.961 5.18 1 96.44 116 ASP A O 1
ATOM 939 N N . ILE A 1 117 ? -0.342 12.383 3.355 1 97.5 117 ILE A N 1
ATOM 940 C CA . ILE A 1 117 ? -1.085 13.469 3.99 1 97.5 117 ILE A CA 1
ATOM 941 C C . ILE A 1 117 ? -2.107 12.891 4.965 1 97.5 117 ILE A C 1
ATOM 943 O O . ILE A 1 117 ? -2.932 12.055 4.586 1 97.5 117 ILE A O 1
ATOM 947 N N . LYS A 1 118 ? -2.051 13.281 6.199 1 95.94 118 LYS A N 1
ATOM 948 C CA . LYS A 1 118 ? -2.994 12.938 7.258 1 95.94 118 LYS A CA 1
ATOM 949 C C . LYS A 1 118 ? -2.799 13.828 8.477 1 95.94 118 LYS A C 1
ATOM 951 O O . LYS A 1 118 ? -1.748 14.453 8.633 1 95.94 118 LYS A O 1
ATOM 956 N N . PRO A 1 119 ? -3.758 13.922 9.352 1 96.69 119 PRO A N 1
ATOM 957 C CA . PRO A 1 119 ? -3.664 14.844 10.484 1 96.69 119 PRO A CA 1
ATOM 958 C C . PRO A 1 119 ? -2.416 14.609 11.336 1 96.69 119 PRO A C 1
ATOM 960 O O . PRO A 1 119 ? -1.85 15.562 11.883 1 96.69 119 PRO A O 1
ATOM 963 N N . HIS A 1 120 ? -1.953 13.398 11.367 1 95.44 120 HIS A N 1
ATOM 964 C CA . HIS A 1 120 ? -0.775 13.047 12.148 1 95.44 120 HIS A CA 1
ATOM 965 C C . HIS A 1 120 ? 0.477 13.719 11.594 1 95.44 120 HIS A C 1
ATOM 967 O O . HIS A 1 120 ? 1.392 14.055 12.344 1 95.44 120 HIS A O 1
ATOM 973 N N . ASN A 1 121 ? 0.491 13.961 10.297 1 96.25 121 ASN A N 1
ATOM 974 C CA . ASN A 1 121 ? 1.674 14.5 9.633 1 96.25 121 ASN A CA 1
ATOM 975 C C . ASN A 1 121 ? 1.545 15.992 9.375 1 96.25 121 ASN A C 1
ATOM 977 O O . ASN A 1 121 ? 2.402 16.594 8.727 1 96.25 121 ASN A O 1
ATOM 981 N N . VAL A 1 122 ? 0.479 16.578 9.789 1 98.38 122 VAL A N 1
ATOM 982 C CA . VAL A 1 122 ? 0.28 18.016 9.773 1 98.38 122 VAL A CA 1
ATOM 983 C C . VAL A 1 122 ? 0.615 18.594 11.148 1 98.38 122 VAL A C 1
ATOM 985 O O . VAL A 1 122 ? -0.197 18.516 12.078 1 98.38 122 VAL A O 1
ATOM 988 N N . LEU A 1 123 ? 1.781 19.188 11.234 1 98.19 123 LEU A N 1
ATOM 989 C CA . LEU A 1 123 ? 2.225 19.781 12.492 1 98.19 123 LEU A CA 1
ATOM 990 C C . LEU A 1 123 ? 1.875 21.266 12.555 1 98.19 123 LEU A C 1
ATOM 992 O O . LEU A 1 123 ? 1.773 21.922 11.523 1 98.19 123 LEU A O 1
ATOM 996 N N . LEU A 1 124 ? 1.701 21.703 13.789 1 98.5 124 LEU A N 1
ATOM 997 C CA . LEU A 1 124 ? 1.228 23.062 13.992 1 98.5 124 LEU A CA 1
ATOM 998 C C . LEU A 1 124 ? 2.209 23.859 14.844 1 98.5 124 LEU A C 1
ATOM 1000 O O . LEU A 1 124 ? 2.5 23.484 15.977 1 98.5 124 LEU A O 1
ATOM 1004 N N . GLY A 1 125 ? 2.701 24.953 14.242 1 97.19 125 GLY A N 1
ATOM 1005 C CA . GLY A 1 125 ? 3.561 25.875 14.961 1 97.19 125 GLY A CA 1
ATOM 1006 C C . GLY A 1 125 ? 2.789 26.875 15.805 1 97.19 125 GLY A C 1
ATOM 1007 O O . GLY A 1 125 ? 1.637 26.625 16.172 1 97.19 125 GLY A O 1
ATOM 1008 N N . ALA A 1 126 ? 3.576 27.938 16.047 1 94.31 126 ALA A N 1
ATOM 1009 C CA . ALA A 1 126 ? 2.928 29.047 16.719 1 94.31 126 ALA A CA 1
ATOM 1010 C C . ALA A 1 126 ? 1.743 29.578 15.914 1 94.31 126 ALA A C 1
ATOM 1012 O O . ALA A 1 126 ? 1.795 29.625 14.688 1 94.31 126 ALA A O 1
ATOM 1013 N N . ASN A 1 127 ? 0.642 29.984 16.547 1 95.5 127 ASN A N 1
ATOM 1014 C CA . ASN A 1 127 ? -0.572 30.484 15.914 1 95.5 127 ASN A CA 1
ATOM 1015 C C . ASN A 1 127 ? -1.166 29.453 14.953 1 95.5 127 ASN A C 1
ATOM 1017 O O . ASN A 1 127 ? -1.763 29.828 13.938 1 95.5 127 ASN A O 1
ATOM 1021 N N . PHE A 1 128 ? -0.762 28.203 15.008 1 98 128 PHE A N 1
ATOM 1022 C CA . PHE A 1 128 ? -1.305 27.062 14.297 1 98 128 PHE A CA 1
ATOM 1023 C C . PHE A 1 128 ? -0.868 27.062 12.836 1 98 128 PHE A C 1
ATOM 1025 O O . PHE A 1 128 ? -1.578 26.547 11.969 1 98 128 PHE A O 1
ATOM 1032 N N . LYS A 1 129 ? 0.307 27.672 12.633 1 98.25 129 LYS A N 1
ATOM 1033 C CA . LYS A 1 129 ? 0.875 27.625 11.289 1 98.25 129 LYS A CA 1
ATOM 1034 C C . LYS A 1 129 ? 1.22 26.188 10.898 1 98.25 129 LYS A C 1
ATOM 1036 O O . LYS A 1 129 ? 1.843 25.453 11.672 1 98.25 129 LYS A O 1
ATOM 1041 N N . VAL A 1 130 ? 0.852 25.781 9.703 1 98.81 130 VAL A N 1
ATOM 1042 C CA . VAL A 1 130 ? 1.001 24.406 9.258 1 98.81 130 VAL A CA 1
ATOM 1043 C C . VAL A 1 130 ? 2.443 24.156 8.82 1 98.81 130 VAL A C 1
ATOM 1045 O O . VAL A 1 130 ? 3.033 24.969 8.109 1 98.81 130 VAL A O 1
ATOM 1048 N N . LYS A 1 131 ? 3.008 23.062 9.258 1 98.75 131 LYS A N 1
ATOM 1049 C CA . LYS A 1 131 ? 4.25 22.469 8.758 1 98.75 131 LYS A CA 1
ATOM 1050 C C . LYS A 1 131 ? 4.055 21 8.398 1 98.75 131 LYS A C 1
ATOM 1052 O O . LYS A 1 131 ? 3.852 20.156 9.281 1 98.75 131 LYS A O 1
ATOM 1057 N N . LEU A 1 132 ? 4.035 20.672 7.129 1 98.5 132 LEU A N 1
ATOM 1058 C CA . LEU A 1 132 ? 3.928 19.281 6.715 1 98.5 132 LEU A CA 1
ATOM 1059 C C . LEU A 1 132 ? 5.195 18.516 7.062 1 98.5 132 LEU A C 1
ATOM 1061 O O . LEU A 1 132 ? 6.305 19 6.852 1 98.5 132 LEU A O 1
ATOM 1065 N N . ALA A 1 133 ? 5.027 17.359 7.625 1 96.5 133 ALA A N 1
ATOM 1066 C CA . ALA A 1 133 ? 6.148 16.516 8.039 1 96.5 133 ALA A CA 1
ATOM 1067 C C . ALA A 1 133 ? 6.027 15.125 7.445 1 96.5 133 ALA A C 1
ATOM 1069 O O . ALA A 1 133 ? 5.059 14.82 6.75 1 96.5 133 ALA A O 1
ATOM 1070 N N . ASP A 1 134 ? 7.062 14.297 7.582 1 94.19 134 ASP A N 1
ATOM 1071 C CA . ASP A 1 134 ? 7.137 12.883 7.227 1 94.19 134 ASP A CA 1
ATOM 1072 C C . ASP A 1 134 ? 7.062 12.695 5.711 1 94.19 134 ASP A C 1
ATOM 1074 O O . ASP A 1 134 ? 6.02 12.312 5.18 1 94.19 134 ASP A O 1
ATOM 1078 N N . PHE A 1 135 ? 8.156 12.812 5.07 1 95.44 135 PHE A N 1
ATOM 1079 C CA . PHE A 1 135 ? 8.273 12.656 3.625 1 95.44 135 PHE A CA 1
ATOM 1080 C C . PHE A 1 135 ? 8.836 11.289 3.268 1 95.44 135 PHE A C 1
ATOM 1082 O O . PHE A 1 135 ? 9.469 11.125 2.225 1 95.44 135 PHE A O 1
ATOM 1089 N N . GLY A 1 136 ? 8.625 10.398 4.16 1 91.25 136 GLY A N 1
ATOM 1090 C CA . GLY A 1 136 ? 9.172 9.055 3.99 1 91.25 136 GLY A CA 1
ATOM 1091 C C . GLY A 1 136 ? 8.57 8.312 2.818 1 91.25 136 GLY A C 1
ATOM 1092 O O . GLY A 1 136 ? 9.195 7.402 2.264 1 91.25 136 GLY A O 1
ATOM 1093 N N . LEU A 1 137 ? 7.406 8.633 2.367 1 92.56 137 LEU A N 1
ATOM 1094 C CA . LEU A 1 137 ? 6.703 7.91 1.312 1 92.56 137 LEU A CA 1
ATOM 1095 C C . LEU A 1 137 ? 6.617 8.75 0.043 1 92.56 137 LEU A C 1
ATOM 1097 O O . LEU A 1 137 ? 5.898 8.398 -0.895 1 92.56 137 LEU A O 1
ATOM 1101 N N . CYS A 1 138 ? 7.309 9.836 -0.006 1 95.56 138 CYS A N 1
ATOM 1102 C CA . CYS A 1 138 ? 7.215 10.75 -1.136 1 95.56 138 CYS A CA 1
ATOM 1103 C C . CYS A 1 138 ? 7.738 10.102 -2.412 1 95.56 138 CYS A C 1
ATOM 1105 O O . CYS A 1 138 ? 8.461 9.109 -2.355 1 95.56 138 CYS A O 1
ATOM 1107 N N . ARG A 1 139 ? 7.234 10.602 -3.531 1 93.75 139 ARG A N 1
ATOM 1108 C CA . ARG A 1 139 ? 7.656 10.117 -4.84 1 93.75 139 ARG A CA 1
ATOM 1109 C C . ARG A 1 139 ? 7.785 11.258 -5.84 1 93.75 139 ARG A C 1
ATOM 1111 O O . ARG A 1 139 ? 6.875 12.078 -5.969 1 93.75 139 ARG A O 1
ATOM 1118 N N . TYR A 1 140 ? 8.914 11.188 -6.504 1 94.19 140 TYR A N 1
ATOM 1119 C CA . TYR A 1 140 ? 9.016 12.078 -7.652 1 94.19 140 TYR A CA 1
ATOM 1120 C C . TYR A 1 140 ? 8.266 11.516 -8.852 1 94.19 140 TYR A C 1
ATOM 1122 O O . TYR A 1 140 ? 8.273 10.305 -9.094 1 94.19 140 TYR A O 1
ATOM 1130 N N . LEU A 1 141 ? 7.621 12.445 -9.57 1 94.31 141 LEU A N 1
ATOM 1131 C CA . LEU A 1 141 ? 6.898 12.055 -10.773 1 94.31 141 LEU A CA 1
ATOM 1132 C C . LEU A 1 141 ? 7.75 12.297 -12.016 1 94.31 141 LEU A C 1
ATOM 1134 O O . LEU A 1 141 ? 8.688 13.094 -11.984 1 94.31 141 LEU A O 1
ATOM 1138 N N . THR A 1 142 ? 7.52 11.477 -12.992 1 89 142 THR A N 1
ATOM 1139 C CA . THR A 1 142 ? 8.18 11.648 -14.281 1 89 142 THR A CA 1
ATOM 1140 C C . THR A 1 142 ? 7.172 11.992 -15.375 1 89 142 THR A C 1
ATOM 1142 O O . THR A 1 142 ? 6.016 11.562 -15.305 1 89 142 THR A O 1
ATOM 1145 N N . GLN A 1 143 ? 7.578 12.883 -16.172 1 77.06 143 GLN A N 1
ATOM 1146 C CA . GLN A 1 143 ? 6.691 13.32 -17.25 1 77.06 143 GLN A CA 1
ATOM 1147 C C . GLN A 1 143 ? 6.305 12.148 -18.141 1 77.06 143 GLN A C 1
ATOM 1149 O O . GLN A 1 143 ? 7.164 11.375 -18.562 1 77.06 143 GLN A O 1
ATOM 1154 N N . GLY A 1 144 ? 5.027 11.906 -18.094 1 66.06 144 GLY A N 1
ATOM 1155 C CA . GLY A 1 144 ? 4.523 10.875 -19 1 66.06 144 GLY A CA 1
ATOM 1156 C C . GLY A 1 144 ? 4.348 11.359 -20.422 1 66.06 144 GLY A C 1
ATOM 1157 O O . GLY A 1 144 ? 4.699 12.5 -20.75 1 66.06 144 GLY A O 1
ATOM 1158 N N . GLU A 1 145 ? 3.949 10.438 -21.25 1 57.19 145 GLU A N 1
ATOM 1159 C CA . GLU A 1 145 ? 3.713 10.711 -22.656 1 57.19 145 GLU A CA 1
ATOM 1160 C C . GLU A 1 145 ? 2.676 11.82 -22.844 1 57.19 145 GLU A C 1
ATOM 1162 O O . GLU A 1 145 ? 2.809 12.656 -23.734 1 57.19 145 GLU A O 1
ATOM 1167 N N . ASN A 1 146 ? 1.62 11.812 -22.047 1 58.59 146 ASN A N 1
ATOM 1168 C CA . ASN A 1 146 ? 0.518 12.742 -22.25 1 58.59 146 ASN A CA 1
ATOM 1169 C C . ASN A 1 146 ? 0.665 13.992 -21.375 1 58.59 146 ASN A C 1
ATOM 1171 O O . ASN A 1 146 ? -0.331 14.578 -20.953 1 58.59 146 ASN A O 1
ATOM 1175 N N . SER A 1 147 ? 1.79 14.281 -21.047 1 65.31 147 SER A N 1
ATOM 1176 C CA . SER A 1 147 ? 2.146 15.531 -20.391 1 65.31 147 SER A CA 1
ATOM 1177 C C . SER A 1 147 ? 1.831 15.492 -18.891 1 65.31 147 SER A C 1
ATOM 1179 O O . SER A 1 147 ? 2.289 16.344 -18.141 1 65.31 147 SER A O 1
ATOM 1181 N N . LYS A 1 148 ? 0.943 14.633 -18.531 1 77.5 148 LYS A N 1
ATOM 1182 C CA . LYS A 1 148 ? 0.739 14.578 -17.094 1 77.5 148 LYS A CA 1
ATOM 1183 C C . LYS A 1 148 ? 1.811 13.727 -16.422 1 77.5 148 LYS A C 1
ATOM 1185 O O . LYS A 1 148 ? 2.074 12.602 -16.844 1 77.5 148 LYS A O 1
ATOM 1190 N N . ALA A 1 149 ? 2.314 14.266 -15.445 1 85.06 149 ALA A N 1
ATOM 1191 C CA . ALA A 1 149 ? 3.395 13.578 -14.742 1 85.06 149 ALA A CA 1
ATOM 1192 C C . ALA A 1 149 ? 2.842 12.492 -13.82 1 85.06 149 ALA A C 1
ATOM 1194 O O . ALA A 1 149 ? 1.805 12.68 -13.18 1 85.06 149 ALA A O 1
ATOM 1195 N N . PHE A 1 150 ? 3.34 11.352 -13.945 1 84.5 150 PHE A N 1
ATOM 1196 C CA . PHE A 1 150 ? 2.963 10.266 -13.047 1 84.5 150 PHE A CA 1
ATOM 1197 C C . PHE A 1 150 ? 4.141 9.328 -12.812 1 84.5 150 PHE A C 1
ATOM 1199 O O . PHE A 1 150 ? 5.188 9.461 -13.445 1 84.5 150 PHE A O 1
ATOM 1206 N N . HIS A 1 151 ? 4.047 8.523 -11.773 1 86.69 151 HIS A N 1
ATOM 1207 C CA . HIS A 1 151 ? 4.965 7.422 -11.5 1 86.69 151 HIS A CA 1
ATOM 1208 C C . HIS A 1 151 ? 4.23 6.082 -11.5 1 86.69 151 HIS A C 1
ATOM 1210 O O . HIS A 1 151 ? 3.252 5.91 -10.766 1 86.69 151 HIS A O 1
ATOM 1216 N N . GLN A 1 152 ? 4.629 5.203 -12.398 1 83.75 152 GLN A N 1
ATOM 1217 C CA . GLN A 1 152 ? 4.043 3.869 -12.469 1 83.75 152 GLN A CA 1
ATOM 1218 C C . GLN A 1 152 ? 4.777 2.896 -11.547 1 83.75 152 GLN A C 1
ATOM 1220 O O . GLN A 1 152 ? 6.008 2.834 -11.555 1 83.75 152 GLN A O 1
ATOM 1225 N N . THR A 1 153 ? 4.012 2.201 -10.719 1 83.25 153 THR A N 1
ATOM 1226 C CA . THR A 1 153 ? 4.617 1.2 -9.852 1 83.25 153 THR A CA 1
ATOM 1227 C C . THR A 1 153 ? 3.777 -0.073 -9.82 1 83.25 153 THR A C 1
ATOM 1229 O O . THR A 1 153 ? 2.557 -0.022 -9.984 1 83.25 153 THR A O 1
ATOM 1232 N N . MET A 1 154 ? 4.398 -1.153 -9.539 1 83.62 154 MET A N 1
ATOM 1233 C CA . MET A 1 154 ? 3.711 -2.418 -9.305 1 83.62 154 MET A CA 1
ATOM 1234 C C . MET A 1 154 ? 3.469 -2.633 -7.812 1 83.62 154 MET A C 1
ATOM 1236 O O . MET A 1 154 ? 2.65 -3.471 -7.426 1 83.62 154 MET A O 1
ATOM 1240 N N . HIS A 1 155 ? 4.176 -1.836 -7.016 1 87.44 155 HIS A N 1
ATOM 1241 C CA . HIS A 1 155 ? 4.078 -1.932 -5.566 1 87.44 155 HIS A CA 1
ATOM 1242 C C . HIS A 1 155 ? 3.486 -0.659 -4.969 1 87.44 155 HIS A C 1
ATOM 1244 O O . HIS A 1 155 ? 4.098 0.41 -5.043 1 87.44 155 HIS A O 1
ATOM 1250 N N . VAL A 1 156 ? 2.402 -0.817 -4.414 1 92.44 156 VAL A N 1
ATOM 1251 C CA . VAL A 1 156 ? 1.705 0.311 -3.805 1 92.44 156 VAL A CA 1
ATOM 1252 C C . VAL A 1 156 ? 2.104 0.432 -2.336 1 92.44 156 VAL A C 1
ATOM 1254 O O . VAL A 1 156 ? 2.311 -0.577 -1.657 1 92.44 156 VAL A O 1
ATOM 1257 N N . SER A 1 157 ? 2.256 1.652 -1.895 1 92.06 157 SER A N 1
ATOM 1258 C CA . SER A 1 157 ? 2.541 1.942 -0.493 1 92.06 157 SER A CA 1
ATOM 1259 C C . SER A 1 157 ? 1.78 3.176 -0.018 1 92.06 157 SER A C 1
ATOM 1261 O O . SER A 1 157 ? 1.544 4.105 -0.794 1 92.06 157 SER A O 1
ATOM 1263 N N . GLY A 1 158 ? 1.395 3.17 1.219 1 92.88 158 GLY A N 1
ATOM 1264 C CA . GLY A 1 158 ? 0.666 4.27 1.83 1 92.88 158 GLY A CA 1
ATOM 1265 C C . GLY A 1 158 ? 0.21 3.969 3.246 1 92.88 158 GLY A C 1
ATOM 1266 O O . GLY A 1 158 ? 0.481 2.889 3.775 1 92.88 158 GLY A O 1
ATOM 1267 N N . SER A 1 159 ? -0.394 4.922 3.863 1 92.94 159 SER A N 1
ATOM 1268 C CA . SER A 1 159 ? -0.925 4.738 5.211 1 92.94 159 SER A CA 1
ATOM 1269 C C . SER A 1 159 ? -2.297 4.07 5.176 1 92.94 159 SER A C 1
ATOM 1271 O O . SER A 1 159 ? -3.141 4.414 4.348 1 92.94 159 SER A O 1
ATOM 1273 N N . ALA A 1 160 ? -2.475 3.154 6.152 1 90.56 160 ALA A N 1
ATOM 1274 C CA . ALA A 1 160 ? -3.762 2.477 6.266 1 90.56 160 ALA A CA 1
ATOM 1275 C C . ALA A 1 160 ? -4.902 3.48 6.395 1 90.56 160 ALA A C 1
ATOM 1277 O O . ALA A 1 160 ? -4.836 4.406 7.207 1 90.56 160 ALA A O 1
ATOM 1278 N N . GLY A 1 161 ? -5.887 3.367 5.48 1 89.44 161 GLY A N 1
ATOM 1279 C CA . GLY A 1 161 ? -7.07 4.215 5.539 1 89.44 161 GLY A CA 1
ATOM 1280 C C . GLY A 1 161 ? -6.945 5.469 4.699 1 89.44 161 GLY A C 1
ATOM 1281 O O . GLY A 1 161 ? -7.918 6.211 4.535 1 89.44 161 GLY A O 1
ATOM 1282 N N . TYR A 1 162 ? -5.793 5.691 4.109 1 92.94 162 TYR A N 1
ATOM 1283 C CA . TYR A 1 162 ? -5.594 6.957 3.41 1 92.94 162 TYR A CA 1
ATOM 1284 C C . TYR A 1 162 ? -5.191 6.723 1.959 1 92.94 162 TYR A C 1
ATOM 1286 O O . TYR A 1 162 ? -4.98 7.676 1.204 1 92.94 162 TYR A O 1
ATOM 1294 N N . ILE A 1 163 ? -5.109 5.512 1.574 1 93.44 163 ILE A N 1
ATOM 1295 C CA . ILE A 1 163 ? -4.598 5.215 0.242 1 93.44 163 ILE A CA 1
ATOM 1296 C C . ILE A 1 163 ? -5.68 5.48 -0.8 1 93.44 163 ILE A C 1
ATOM 1298 O O . ILE A 1 163 ? -6.828 5.059 -0.635 1 93.44 163 ILE A O 1
ATOM 1302 N N . ASP A 1 164 ? -5.305 6.137 -1.85 1 93.38 164 ASP A N 1
ATOM 1303 C CA . ASP A 1 164 ? -6.168 6.449 -2.984 1 93.38 164 ASP A CA 1
ATOM 1304 C C . ASP A 1 164 ? -6.566 5.184 -3.736 1 93.38 164 ASP A C 1
ATOM 1306 O O . ASP A 1 164 ? -5.707 4.457 -4.238 1 93.38 164 ASP A O 1
ATOM 1310 N N . PRO A 1 165 ? -7.879 4.949 -3.877 1 91.19 165 PRO A N 1
ATOM 1311 C CA . PRO A 1 165 ? -8.328 3.75 -4.586 1 91.19 165 PRO A CA 1
ATOM 1312 C C . PRO A 1 165 ? -7.844 3.701 -6.031 1 91.19 165 PRO A C 1
ATOM 1314 O O . PRO A 1 165 ? -7.566 2.619 -6.559 1 91.19 165 PRO A O 1
ATOM 1317 N N . ASP A 1 166 ? -7.816 4.828 -6.742 1 91.19 166 ASP A N 1
ATOM 1318 C CA . ASP A 1 166 ? -7.309 4.844 -8.109 1 91.19 166 ASP A CA 1
ATOM 1319 C C . ASP A 1 166 ? -5.848 4.391 -8.156 1 91.19 166 ASP A C 1
ATOM 1321 O O . ASP A 1 166 ? -5.461 3.615 -9.031 1 91.19 166 ASP A O 1
ATOM 1325 N N . TYR A 1 167 ? -5.066 4.859 -7.25 1 92.94 167 TYR A N 1
ATOM 1326 C CA . TYR A 1 167 ? -3.672 4.461 -7.094 1 92.94 167 TYR A CA 1
ATOM 1327 C C . TYR A 1 167 ? -3.562 2.979 -6.766 1 92.94 167 TYR A C 1
ATOM 1329 O O . TYR A 1 167 ? -2.742 2.264 -7.348 1 92.94 167 TYR A O 1
ATOM 1337 N N . LEU A 1 168 ? -4.395 2.525 -5.902 1 91.44 168 LEU A N 1
ATOM 1338 C CA . LEU A 1 168 ? -4.422 1.134 -5.469 1 91.44 168 LEU A CA 1
ATOM 1339 C C . LEU A 1 168 ? -4.684 0.202 -6.648 1 91.44 168 LEU A C 1
ATOM 1341 O O . LEU A 1 168 ? -4.109 -0.886 -6.727 1 91.44 168 LEU A O 1
ATOM 1345 N N . GLY A 1 169 ? -5.555 0.605 -7.5 1 88.94 169 GLY A N 1
ATOM 1346 C CA . GLY A 1 169 ? -5.938 -0.209 -8.641 1 88.94 169 GLY A CA 1
ATOM 1347 C C . GLY A 1 169 ? -4.938 -0.149 -9.781 1 88.94 169 GLY A C 1
ATOM 1348 O O . GLY A 1 169 ? -4.566 -1.181 -10.344 1 88.94 169 GLY A O 1
ATOM 1349 N N . SER A 1 170 ? -4.41 1.033 -10.102 1 88.44 170 SER A N 1
ATOM 1350 C CA . SER A 1 170 ? -3.637 1.241 -11.32 1 88.44 170 SER A CA 1
ATOM 1351 C C . SER A 1 170 ? -2.139 1.184 -11.039 1 88.44 170 SER A C 1
ATOM 1353 O O . SER A 1 170 ? -1.339 0.976 -11.953 1 88.44 170 SER A O 1
ATOM 1355 N N . GLY A 1 171 ? -1.783 1.552 -9.812 1 90.81 171 GLY A N 1
ATOM 1356 C CA . GLY A 1 171 ? -0.375 1.705 -9.484 1 90.81 171 GLY A CA 1
ATOM 1357 C C . GLY A 1 171 ? 0.21 3.02 -9.969 1 90.81 171 GLY A C 1
ATOM 1358 O O . GLY A 1 171 ? 1.424 3.225 -9.898 1 90.81 171 GLY A O 1
ATOM 1359 N N . LYS A 1 172 ? -0.641 3.842 -10.492 1 91.62 172 LYS A N 1
ATOM 1360 C CA . LYS A 1 172 ? -0.166 5.129 -10.992 1 91.62 172 LYS A CA 1
ATOM 1361 C C . LYS A 1 172 ? -0.191 6.188 -9.891 1 91.62 172 LYS A C 1
ATOM 1363 O O . LYS A 1 172 ? -1.254 6.508 -9.359 1 91.62 172 LYS A O 1
ATOM 1368 N N . VAL A 1 173 ? 0.971 6.688 -9.531 1 93.5 173 VAL A N 1
ATOM 1369 C CA . VAL A 1 173 ? 1.077 7.777 -8.562 1 93.5 173 VAL A CA 1
ATOM 1370 C C . VAL A 1 173 ? 0.948 9.117 -9.281 1 93.5 173 VAL A C 1
ATOM 1372 O O . VAL A 1 173 ? 1.727 9.422 -10.188 1 93.5 173 VAL A O 1
ATOM 1375 N N . THR A 1 174 ? -0.01 9.875 -8.961 1 93.5 174 THR A N 1
ATOM 1376 C CA . THR A 1 174 ? -0.263 11.227 -9.445 1 93.5 174 THR A CA 1
ATOM 1377 C C . THR A 1 174 ? -0.527 12.172 -8.273 1 93.5 174 THR A C 1
ATOM 1379 O O . THR A 1 174 ? -0.667 11.734 -7.133 1 93.5 174 THR A O 1
ATOM 1382 N N . PRO A 1 175 ? -0.561 13.484 -8.508 1 94.31 175 PRO A N 1
ATOM 1383 C CA . PRO A 1 175 ? -0.953 14.406 -7.441 1 94.31 175 PRO A CA 1
ATOM 1384 C C . PRO A 1 175 ? -2.297 14.039 -6.812 1 94.31 175 PRO A C 1
ATOM 1386 O O . PRO A 1 175 ? -2.592 14.461 -5.691 1 94.31 175 PRO A O 1
ATOM 1389 N N . GLY A 1 176 ? -3.045 13.227 -7.547 1 94.44 176 GLY A N 1
ATOM 1390 C CA . GLY A 1 176 ? -4.332 12.773 -7.043 1 94.44 176 GLY A CA 1
ATOM 1391 C C . GLY A 1 176 ? -4.227 11.992 -5.746 1 94.44 176 GLY A C 1
ATOM 1392 O O . GLY A 1 176 ? -5.145 12.016 -4.926 1 94.44 176 GLY A O 1
ATOM 1393 N N . VAL A 1 177 ? -3.102 11.344 -5.508 1 95.75 177 VAL A N 1
ATOM 1394 C CA . VAL A 1 177 ? -2.857 10.594 -4.281 1 95.75 177 VAL A CA 1
ATOM 1395 C C . VAL A 1 177 ? -2.922 11.531 -3.078 1 95.75 177 VAL A C 1
ATOM 1397 O O . VAL A 1 177 ? -3.588 11.234 -2.086 1 95.75 177 VAL A O 1
ATOM 1400 N N . ASP A 1 178 ? -2.316 12.695 -3.18 1 97 178 ASP A N 1
ATOM 1401 C CA . ASP A 1 178 ? -2.328 13.703 -2.117 1 97 178 ASP A CA 1
ATOM 1402 C C . ASP A 1 178 ? -3.709 14.336 -1.975 1 97 178 ASP A C 1
ATOM 1404 O O . ASP A 1 178 ? -4.156 14.617 -0.861 1 97 178 ASP A O 1
ATOM 1408 N N . VAL A 1 179 ? -4.348 14.523 -3.088 1 96.5 179 VAL A N 1
ATOM 1409 C CA . VAL A 1 179 ? -5.656 15.172 -3.084 1 96.5 179 VAL A CA 1
ATOM 1410 C C . VAL A 1 179 ? -6.672 14.281 -2.375 1 96.5 179 VAL A C 1
ATOM 1412 O O . VAL A 1 179 ? -7.492 14.758 -1.59 1 96.5 179 VAL A O 1
ATOM 1415 N N . TYR A 1 180 ? -6.641 13.039 -2.617 1 95.44 180 TYR A N 1
ATOM 1416 C CA . TYR A 1 180 ? -7.516 12.094 -1.935 1 95.44 180 TYR A CA 1
ATOM 1417 C C . TYR A 1 180 ? -7.316 12.156 -0.425 1 95.44 180 TYR A C 1
ATOM 1419 O O . TYR A 1 180 ? -8.289 12.281 0.329 1 95.44 180 TYR A O 1
ATOM 1427 N N . SER A 1 181 ? -6.055 12.016 0 1 95.81 181 SER A N 1
ATOM 1428 C CA . SER A 1 181 ? -5.75 12.023 1.428 1 95.81 181 SER A CA 1
ATOM 1429 C C . SER A 1 181 ? -6.109 13.367 2.062 1 95.81 181 SER A C 1
ATOM 1431 O O . SER A 1 181 ? -6.512 13.422 3.227 1 95.81 181 SER A O 1
ATOM 1433 N N . LEU A 1 182 ? -5.938 14.445 1.297 1 97 182 LEU A N 1
ATOM 1434 C CA . LEU A 1 182 ? -6.371 15.758 1.775 1 97 182 LEU A CA 1
ATOM 1435 C C . LEU A 1 182 ? -7.883 15.781 1.989 1 97 182 LEU A C 1
ATOM 1437 O O . LEU A 1 182 ? -8.359 16.344 2.977 1 97 182 LEU A O 1
ATOM 1441 N N . GLY A 1 183 ? -8.602 15.242 1.03 1 95.69 183 GLY A N 1
ATOM 1442 C CA . GLY A 1 183 ? -10.047 15.156 1.2 1 95.69 183 GLY A CA 1
ATOM 1443 C C . GLY A 1 183 ? -10.453 14.492 2.502 1 95.69 183 GLY A C 1
ATOM 1444 O O . GLY A 1 183 ? -11.328 14.984 3.211 1 95.69 183 GLY A O 1
ATOM 1445 N N . LYS A 1 184 ? -9.836 13.414 2.793 1 95.12 184 LYS A N 1
ATOM 1446 C CA . LYS A 1 184 ? -10.102 12.734 4.055 1 95.12 184 LYS A CA 1
ATOM 1447 C C . LYS A 1 184 ? -9.742 13.609 5.246 1 95.12 184 LYS A C 1
ATOM 1449 O O . LYS A 1 184 ? -10.492 13.688 6.219 1 95.12 184 LYS A O 1
ATOM 1454 N N . THR A 1 185 ? -8.617 14.227 5.172 1 97 185 THR A N 1
ATOM 1455 C CA . THR A 1 185 ? -8.164 15.125 6.227 1 97 185 THR A CA 1
ATOM 1456 C C . THR A 1 185 ? -9.164 16.25 6.445 1 97 185 THR A C 1
ATOM 1458 O O . THR A 1 185 ? -9.461 16.609 7.586 1 97 185 THR A O 1
ATOM 1461 N N . VAL A 1 186 ? -9.672 16.75 5.379 1 97.12 186 VAL A N 1
ATOM 1462 C CA . VAL A 1 186 ? -10.648 17.828 5.441 1 97.12 186 VAL A CA 1
ATOM 1463 C C . VAL A 1 186 ? -11.898 17.359 6.176 1 97.12 186 VAL A C 1
ATOM 1465 O O . VAL A 1 186 ? -12.469 18.078 6.996 1 97.12 186 VAL A O 1
ATOM 1468 N N . VAL A 1 187 ? -12.375 16.156 5.918 1 96.06 187 VAL A N 1
ATOM 1469 C CA . VAL A 1 187 ? -13.539 15.617 6.605 1 96.06 187 VAL A CA 1
ATOM 1470 C C . VAL A 1 187 ? -13.258 15.523 8.102 1 96.06 187 VAL A C 1
ATOM 1472 O O . VAL A 1 187 ? -14.117 15.844 8.922 1 96.06 187 VAL A O 1
ATOM 1475 N N . ILE A 1 188 ? -12.109 15.141 8.43 1 96 188 ILE A N 1
ATOM 1476 C CA . ILE A 1 188 ? -11.719 15.008 9.828 1 96 188 ILE A CA 1
ATOM 1477 C C . ILE A 1 188 ? -11.703 16.375 10.492 1 96 188 ILE A C 1
ATOM 1479 O O . ILE A 1 188 ? -12.164 16.531 11.625 1 96 188 ILE A O 1
ATOM 1483 N N . ILE A 1 189 ? -11.203 17.328 9.781 1 96.81 189 ILE A N 1
ATOM 1484 C CA . ILE A 1 189 ? -11.164 18.703 10.281 1 96.81 189 ILE A CA 1
ATOM 1485 C C . ILE A 1 189 ? -12.594 19.203 10.492 1 96.81 189 ILE A C 1
ATOM 1487 O O . ILE A 1 189 ? -12.883 19.844 11.508 1 96.81 189 ILE A O 1
ATOM 1491 N N . LEU A 1 190 ? -13.438 18.906 9.57 1 95.56 190 LEU A N 1
ATOM 1492 C CA . LEU A 1 190 ? -14.812 19.391 9.57 1 95.56 190 LEU A CA 1
ATOM 1493 C C . LEU A 1 190 ? -15.617 18.734 10.688 1 95.56 190 LEU A C 1
ATOM 1495 O O . LEU A 1 190 ? -16.406 19.391 11.367 1 95.56 190 LEU A O 1
ATOM 1499 N N . THR A 1 191 ? -15.398 17.438 10.93 1 94 191 THR A N 1
ATOM 1500 C CA . THR A 1 191 ? -16.266 16.672 11.805 1 94 191 THR A CA 1
ATOM 1501 C C . THR A 1 191 ? -15.641 16.5 13.188 1 94 191 THR A C 1
ATOM 1503 O O . THR A 1 191 ? -16.328 16.219 14.164 1 94 191 THR A O 1
ATOM 1506 N N . GLY A 1 192 ? -14.297 16.562 13.25 1 93.06 192 GLY A N 1
ATOM 1507 C CA . GLY A 1 192 ? -13.578 16.266 14.484 1 93.06 192 GLY A CA 1
ATOM 1508 C C . GLY A 1 192 ? -13.484 14.789 14.789 1 93.06 192 GLY A C 1
ATOM 1509 O O . GLY A 1 192 ? -13.086 14.398 15.883 1 93.06 192 GLY A O 1
ATOM 1510 N N . GLN A 1 193 ? -13.898 14.008 13.844 1 86.56 193 GLN A N 1
ATOM 1511 C CA . GLN A 1 193 ? -13.938 12.555 14.031 1 86.56 193 GLN A CA 1
ATOM 1512 C C . GLN A 1 193 ? -12.93 11.859 13.117 1 86.56 193 GLN A C 1
ATOM 1514 O O . GLN A 1 193 ? -12.523 12.414 12.094 1 86.56 193 GLN A O 1
ATOM 1519 N N . HIS A 1 194 ? -12.5 10.672 13.688 1 79.5 194 HIS A N 1
ATOM 1520 C CA . HIS A 1 194 ? -11.547 9.883 12.922 1 79.5 194 HIS A CA 1
ATOM 1521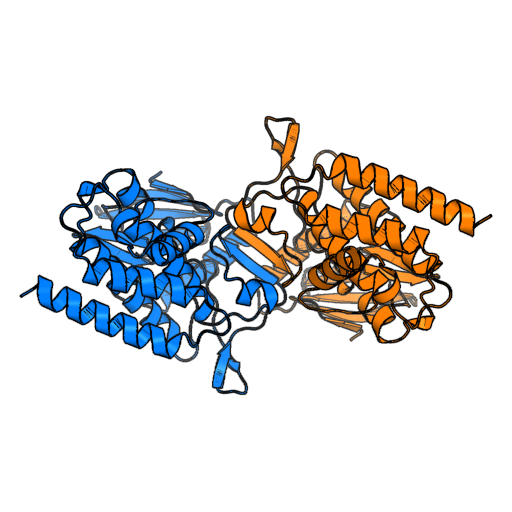 C C . HIS A 1 194 ? -12.125 8.516 12.57 1 79.5 194 HIS A C 1
ATOM 1523 O O . HIS A 1 194 ? -11.555 7.48 12.938 1 79.5 194 HIS A O 1
ATOM 1529 N N . PRO A 1 195 ? -13.188 8.578 11.867 1 66.88 195 PRO A N 1
ATOM 1530 C CA . PRO A 1 195 ? -13.742 7.258 11.547 1 66.88 195 PRO A CA 1
ATOM 1531 C C . PRO A 1 195 ? -13.031 6.59 10.367 1 66.88 195 PRO A C 1
ATOM 1533 O O . PRO A 1 195 ? -12.422 7.277 9.539 1 66.88 195 PRO A O 1
ATOM 1536 N N . PRO A 1 196 ? -13.133 5.293 10.367 1 67.81 196 PRO A N 1
ATOM 1537 C CA . PRO A 1 196 ? -12.594 4.586 9.195 1 67.81 196 PRO A CA 1
ATOM 1538 C C . PRO A 1 196 ? -13.305 4.965 7.898 1 67.81 196 PRO A C 1
ATOM 1540 O O . PRO A 1 196 ? -12.672 5.07 6.852 1 67.81 196 PRO A O 1
ATOM 1543 N N . ASN A 1 197 ? -14.57 5.207 8.039 1 73.56 197 ASN A N 1
ATOM 1544 C CA . ASN A 1 197 ? -15.328 5.539 6.836 1 73.56 197 ASN A CA 1
ATOM 1545 C C . ASN A 1 197 ? -15.812 6.988 6.863 1 73.56 197 ASN A C 1
ATOM 1547 O O . ASN A 1 197 ? -17.016 7.246 6.816 1 73.56 197 ASN A O 1
ATOM 1551 N N . VAL A 1 198 ? -14.93 7.84 6.773 1 75.75 198 VAL A N 1
ATOM 1552 C CA . VAL A 1 198 ? -15.219 9.258 6.969 1 75.75 198 VAL A CA 1
ATOM 1553 C C . VAL A 1 198 ? -16.016 9.789 5.785 1 75.75 198 VAL A C 1
ATOM 1555 O O . VAL A 1 198 ? -16.906 10.625 5.961 1 75.75 198 VAL A O 1
ATOM 1558 N N . PHE A 1 199 ? -15.82 9.211 4.637 1 80.31 199 PHE A N 1
ATOM 1559 C CA . PHE A 1 199 ? -16.469 9.727 3.441 1 80.31 199 PHE A CA 1
ATOM 1560 C C . PHE A 1 199 ? -17.953 9.328 3.416 1 80.31 199 PHE A C 1
ATOM 1562 O O . PHE A 1 199 ? -18.781 10.055 2.865 1 80.31 199 PHE A O 1
ATOM 1569 N N . ARG A 1 200 ? -18.188 8.219 4.02 1 80.19 200 ARG A N 1
ATOM 1570 C CA . ARG A 1 200 ? -19.578 7.781 4.094 1 80.19 200 ARG A CA 1
ATOM 1571 C C . ARG A 1 200 ? -20.422 8.789 4.852 1 80.19 200 ARG A C 1
ATOM 1573 O O . ARG A 1 200 ? -21.562 9.086 4.445 1 80.19 200 ARG A O 1
ATOM 1580 N N . GLU A 1 201 ? -19.906 9.336 5.883 1 82.12 201 GLU A N 1
ATOM 1581 C CA . GLU A 1 201 ? -20.625 10.32 6.688 1 82.12 201 GLU A CA 1
ATOM 1582 C C . GLU A 1 201 ? -20.953 11.562 5.867 1 82.12 201 GLU A C 1
ATOM 1584 O O . GLU A 1 201 ? -22.047 12.102 5.961 1 82.12 201 GLU A O 1
ATOM 1589 N N . VAL A 1 202 ? -20.047 11.961 5.105 1 86.75 202 VAL A N 1
ATOM 1590 C CA . VAL A 1 202 ? -20.234 13.172 4.305 1 86.75 202 VAL A CA 1
ATOM 1591 C C . VAL A 1 202 ? -21.266 12.906 3.203 1 86.75 202 VAL A C 1
ATOM 1593 O O . VAL A 1 202 ? -22.094 13.758 2.91 1 86.75 202 VAL A O 1
ATOM 1596 N N . HIS A 1 203 ? -21.203 11.742 2.67 1 87 203 HIS A N 1
ATOM 1597 C CA . HIS A 1 203 ? -22.172 11.367 1.639 1 87 203 HIS A CA 1
ATOM 1598 C C . HIS A 1 203 ? -23.594 11.328 2.193 1 87 203 HIS A C 1
ATOM 1600 O O . HIS A 1 203 ? -24.516 11.812 1.553 1 87 203 HIS A O 1
ATOM 1606 N N . MET A 1 204 ? -23.656 10.773 3.33 1 86.31 204 MET A N 1
ATOM 1607 C CA . MET A 1 204 ? -24.969 10.688 3.963 1 86.31 204 MET A CA 1
ATOM 1608 C C . MET A 1 204 ? -25.5 12.07 4.301 1 86.31 204 MET A C 1
ATOM 1610 O O . MET A 1 204 ? -26.703 12.336 4.141 1 86.31 204 MET A O 1
ATOM 1614 N N . ALA A 1 205 ? -24.703 12.859 4.77 1 86.88 205 ALA A N 1
ATOM 1615 C CA . ALA A 1 205 ? -25.109 14.227 5.074 1 86.88 205 ALA A CA 1
ATOM 1616 C C . ALA A 1 205 ? -25.578 14.953 3.82 1 86.88 205 ALA A C 1
ATOM 1618 O O . ALA A 1 205 ? -26.578 15.68 3.854 1 86.88 205 ALA A O 1
ATOM 1619 N N . LYS A 1 206 ? -24.906 14.781 2.764 1 87.62 206 LYS A N 1
ATOM 1620 C CA . LYS A 1 206 ? -25.312 15.367 1.488 1 87.62 206 LYS A CA 1
ATOM 1621 C C . LYS A 1 206 ? -26.719 14.898 1.093 1 87.62 206 LYS A C 1
ATOM 1623 O O . LYS A 1 206 ? -27.547 15.703 0.682 1 87.62 206 LYS A O 1
ATOM 1628 N N . ARG A 1 207 ? -26.875 13.664 1.294 1 89 207 ARG A N 1
ATOM 1629 C CA . ARG A 1 207 ? -28.156 13.078 0.943 1 89 207 ARG A CA 1
ATOM 1630 C C . ARG A 1 207 ? -29.281 13.641 1.821 1 89 207 ARG A C 1
ATOM 1632 O O . ARG A 1 207 ? -30.406 13.805 1.364 1 89 207 ARG A O 1
ATOM 1639 N N . ARG A 1 208 ? -28.953 13.875 3.008 1 90.31 208 ARG A N 1
ATOM 1640 C CA . ARG A 1 208 ? -29.922 14.422 3.947 1 90.31 208 ARG A CA 1
ATOM 1641 C C . ARG A 1 208 ? -30.125 15.914 3.721 1 90.31 208 ARG A C 1
ATOM 1643 O O . ARG A 1 208 ? -31 16.531 4.328 1 90.31 208 ARG A O 1
ATOM 1650 N N . GLY A 1 209 ? -29.281 16.531 2.994 1 86.62 209 GLY A N 1
ATOM 1651 C CA . GLY A 1 209 ? -29.484 17.906 2.559 1 86.62 209 GLY A CA 1
ATOM 1652 C C . GLY A 1 209 ? -28.719 18.922 3.393 1 86.62 209 GLY A C 1
ATOM 1653 O O . GLY A 1 209 ? -28.859 20.125 3.191 1 86.62 209 GLY A O 1
ATOM 1654 N N . SER A 1 210 ? -28.062 18.438 4.371 1 89.81 210 SER A N 1
ATOM 1655 C CA . SER A 1 210 ? -27.328 19.422 5.172 1 89.81 210 SER A CA 1
ATOM 1656 C C . SER A 1 210 ? -26.031 18.828 5.711 1 89.81 210 SER A C 1
ATOM 1658 O O . SER A 1 210 ? -26.047 17.844 6.445 1 89.81 210 SER A O 1
ATOM 1660 N N . PHE A 1 211 ? -24.969 19.531 5.473 1 93.38 211 PHE A N 1
ATOM 1661 C CA . PHE A 1 211 ? -23.672 19.141 5.988 1 93.38 211 PHE A CA 1
ATOM 1662 C C . PHE A 1 211 ? -23.5 19.609 7.43 1 93.38 211 PHE A C 1
ATOM 1664 O O . PHE A 1 211 ? -22.578 19.156 8.125 1 93.38 211 PHE A O 1
ATOM 1671 N N . MET A 1 212 ? -24.406 20.422 7.891 1 93.19 212 MET A N 1
ATOM 1672 C CA . MET A 1 212 ? -24.25 21.016 9.219 1 93.19 212 MET A CA 1
ATOM 1673 C C . MET A 1 212 ? -24.438 19.953 10.305 1 93.19 212 MET A C 1
ATOM 1675 O O . MET A 1 212 ? -23.984 20.141 11.43 1 93.19 212 MET A O 1
ATOM 1679 N N . SER A 1 213 ? -25.031 18.859 9.953 1 90.56 213 SER A N 1
ATOM 1680 C CA . SER A 1 213 ? -25.328 17.828 10.938 1 90.56 213 SER A CA 1
ATOM 1681 C C . SER A 1 213 ? -24.062 17.047 11.312 1 90.56 213 SER A C 1
ATOM 1683 O O . SER A 1 213 ? -24.047 16.328 12.305 1 90.56 213 SER A O 1
ATOM 1685 N N . ILE A 1 214 ? -23.016 17.219 10.539 1 92.19 214 ILE A N 1
ATOM 1686 C CA . ILE A 1 214 ? -21.844 16.375 10.781 1 92.19 214 ILE A CA 1
ATOM 1687 C C . ILE A 1 214 ? -20.688 17.219 11.297 1 92.19 214 ILE A C 1
ATOM 1689 O O . ILE A 1 214 ? -19.594 16.703 11.547 1 92.19 214 ILE A O 1
ATOM 1693 N N . VAL A 1 215 ? -20.859 18.531 11.445 1 94.5 215 VAL A N 1
ATOM 1694 C CA . VAL A 1 215 ? -19.75 19.391 11.844 1 94.5 215 VAL A CA 1
ATOM 1695 C C . VAL A 1 215 ? -19.391 19.125 13.297 1 94.5 215 VAL A C 1
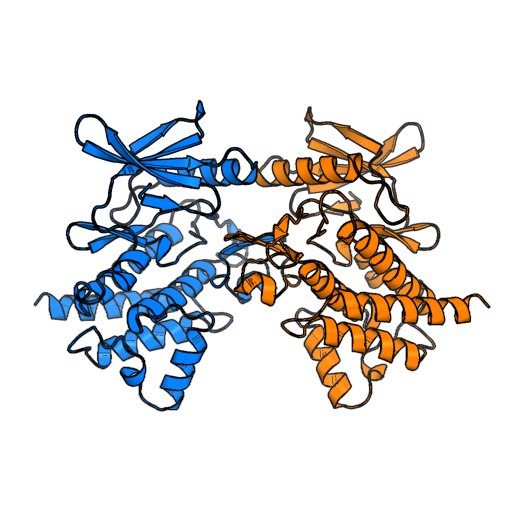ATOM 1697 O O . VAL A 1 215 ? -20.203 18.625 14.078 1 94.5 215 VAL A O 1
ATOM 1700 N N . ASP A 1 216 ? -18.172 19.297 13.609 1 94.38 216 ASP A N 1
ATOM 1701 C CA . ASP A 1 216 ? -17.688 19.188 14.984 1 94.38 216 ASP A CA 1
ATOM 1702 C C . ASP A 1 216 ? -18.484 20.094 15.93 1 94.38 216 ASP A C 1
ATOM 1704 O O . ASP A 1 216 ? -18.422 21.312 15.805 1 94.38 216 ASP A O 1
ATOM 1708 N N . PRO A 1 217 ? -19.141 19.609 16.859 1 93.06 217 PRO A N 1
ATOM 1709 C CA . PRO A 1 217 ? -20 20.422 17.719 1 93.06 217 PRO A CA 1
ATOM 1710 C C . PRO A 1 217 ? -19.203 21.312 18.688 1 93.06 217 PRO A C 1
ATOM 1712 O O . PRO A 1 217 ? -19.75 22.234 19.281 1 93.06 217 PRO A O 1
ATOM 1715 N N . THR A 1 218 ? -17.953 21.016 18.828 1 93.94 218 THR A N 1
ATOM 1716 C CA . THR A 1 218 ? -17.141 21.812 19.734 1 93.94 218 THR A CA 1
ATOM 1717 C C . THR A 1 218 ? -16.828 23.172 19.125 1 93.94 218 THR A C 1
ATOM 1719 O O . THR A 1 218 ? -16.391 24.078 19.844 1 93.94 218 THR A O 1
ATOM 1722 N N . VAL A 1 219 ? -16.906 23.219 17.859 1 93.38 219 VAL A N 1
ATOM 1723 C CA . VAL A 1 219 ? -16.656 24.469 17.156 1 93.38 219 VAL A CA 1
ATOM 1724 C C . VAL A 1 219 ? -17.938 25.297 17.109 1 93.38 219 VAL A C 1
ATOM 1726 O O . VAL A 1 219 ? -18.984 24.797 16.672 1 93.38 219 VAL A O 1
ATOM 1729 N N . ARG A 1 220 ? -17.812 26.469 17.531 1 88.75 220 ARG A N 1
ATOM 1730 C CA . ARG A 1 220 ? -18.969 27.344 17.531 1 88.75 220 ARG A CA 1
ATOM 1731 C C . ARG A 1 220 ? -19.078 28.141 16.234 1 88.75 220 ARG A C 1
ATOM 1733 O O . ARG A 1 220 ? -18.062 28.438 15.602 1 88.75 220 ARG A O 1
ATOM 1740 N N . ASP A 1 221 ? -20.297 28.406 15.727 1 90.56 221 ASP A N 1
ATOM 1741 C CA . ASP A 1 221 ? -20.641 29.375 14.688 1 90.56 221 ASP A CA 1
ATOM 1742 C C . ASP A 1 221 ? -20.031 28.984 13.344 1 90.56 221 ASP A C 1
ATOM 1744 O O . ASP A 1 221 ? -19.469 29.828 12.641 1 90.56 221 ASP A O 1
ATOM 1748 N N . TRP A 1 222 ? -20.047 27.719 13.031 1 93.44 222 TRP A N 1
ATOM 1749 C CA . TRP A 1 222 ? -19.641 27.297 11.688 1 93.44 222 TRP A CA 1
ATOM 1750 C C . TRP A 1 222 ? -20.469 28.031 10.633 1 93.44 222 TRP A C 1
ATOM 1752 O O . TRP A 1 222 ? -21.688 27.922 10.609 1 93.44 222 TRP A O 1
ATOM 1762 N N . PRO A 1 223 ? -19.812 28.797 9.797 1 95.94 223 PRO A N 1
ATOM 1763 C CA . PRO A 1 223 ? -20.578 29.328 8.672 1 95.94 223 PRO A CA 1
ATOM 1764 C C . PRO A 1 223 ? -21 28.234 7.68 1 95.94 223 PRO A C 1
ATOM 1766 O O . PRO A 1 223 ? -20.156 27.438 7.258 1 95.94 223 PRO A O 1
ATOM 1769 N N . GLU A 1 224 ? -22.203 28.203 7.289 1 95.44 224 GLU A N 1
ATOM 1770 C CA . GLU A 1 224 ? -22.75 27.172 6.414 1 95.44 224 GLU A CA 1
ATOM 1771 C C . GLU A 1 224 ? -21.984 27.109 5.09 1 95.44 224 GLU A C 1
ATOM 1773 O O . GLU A 1 224 ? -21.734 26.031 4.551 1 95.44 224 GLU A O 1
ATOM 1778 N N . ASP A 1 225 ? -21.656 28.266 4.559 1 95.44 225 ASP A N 1
ATOM 1779 C CA . ASP A 1 225 ? -20.984 28.328 3.268 1 95.44 225 ASP A CA 1
ATOM 1780 C C . ASP A 1 225 ? -19.594 27.703 3.344 1 95.44 225 ASP A C 1
ATOM 1782 O O . ASP A 1 225 ? -19.125 27.078 2.385 1 95.44 225 ASP A O 1
ATOM 1786 N N . VAL A 1 226 ? -18.938 27.922 4.441 1 97.31 226 VAL A N 1
ATOM 1787 C CA . VAL A 1 226 ? -17.609 27.344 4.641 1 97.31 226 VAL A CA 1
ATOM 1788 C C . VAL A 1 226 ? -17.734 25.828 4.746 1 97.31 226 VAL A C 1
ATOM 1790 O O . VAL A 1 226 ? -16.969 25.094 4.109 1 97.31 226 VAL A O 1
ATOM 1793 N N . VAL A 1 227 ? -18.719 25.375 5.469 1 97.19 227 VAL A N 1
ATOM 1794 C CA . VAL A 1 227 ? -18.969 23.938 5.637 1 97.19 227 VAL A CA 1
ATOM 1795 C C . VAL A 1 227 ? -19.234 23.297 4.277 1 97.19 227 VAL A C 1
ATOM 1797 O O . VAL A 1 227 ? -18.688 22.25 3.955 1 97.19 227 VAL A O 1
ATOM 1800 N N . LYS A 1 228 ? -20.031 23.938 3.506 1 96.25 228 LYS A N 1
ATOM 1801 C CA . LYS A 1 228 ? -20.375 23.438 2.178 1 96.25 228 LYS A CA 1
ATOM 1802 C C . LYS A 1 228 ? -19.125 23.344 1.289 1 96.25 228 LYS A C 1
ATOM 1804 O O . LYS A 1 228 ? -18.953 22.375 0.563 1 96.25 228 LYS A O 1
ATOM 1809 N N . THR A 1 229 ? -18.312 24.406 1.329 1 96.69 229 THR A N 1
ATOM 1810 C CA . THR A 1 229 ? -17.094 24.438 0.524 1 96.69 229 THR A CA 1
ATOM 1811 C C . THR A 1 229 ? -16.172 23.281 0.874 1 96.69 229 THR A C 1
ATOM 1813 O O . THR A 1 229 ? -15.711 22.562 -0.013 1 96.69 229 THR A O 1
ATOM 1816 N N . LEU A 1 230 ? -15.961 23.062 2.148 1 97.31 230 LEU A N 1
ATOM 1817 C CA . LEU A 1 230 ? -15.07 22 2.609 1 97.31 230 LEU A CA 1
ATOM 1818 C C . LEU A 1 230 ? -15.656 20.625 2.289 1 97.31 230 LEU A C 1
ATOM 1820 O O . LEU A 1 230 ? -14.953 19.75 1.777 1 97.31 230 LEU A O 1
ATOM 1824 N N . ALA A 1 231 ? -16.938 20.453 2.518 1 95.88 231 ALA A N 1
ATOM 1825 C CA . ALA A 1 231 ? -17.609 19.172 2.283 1 95.88 231 ALA A CA 1
ATOM 1826 C C . ALA A 1 231 ? -17.609 18.828 0.799 1 95.88 231 ALA A C 1
ATOM 1828 O O . ALA A 1 231 ? -17.391 17.672 0.429 1 95.88 231 ALA A O 1
ATOM 1829 N N . ARG A 1 232 ? -17.875 19.781 -0.005 1 93.62 232 ARG A N 1
ATOM 1830 C CA . ARG A 1 232 ? -17.906 19.547 -1.444 1 93.62 232 ARG A CA 1
ATOM 1831 C C . ARG A 1 232 ? -16.531 19.156 -1.965 1 93.62 232 ARG A C 1
ATOM 1833 O O . ARG A 1 232 ? -16.406 18.297 -2.844 1 93.62 232 ARG A O 1
ATOM 1840 N N . PHE A 1 233 ? -15.555 19.812 -1.475 1 95.06 233 PHE A N 1
ATOM 1841 C CA . PHE A 1 233 ? -14.195 19.422 -1.854 1 95.06 233 PHE A CA 1
ATOM 1842 C C . PHE A 1 233 ? -13.922 17.969 -1.479 1 95.06 233 PHE A C 1
ATOM 1844 O O . PHE A 1 233 ? -13.375 17.203 -2.279 1 95.06 233 PHE A O 1
ATOM 1851 N N . ALA A 1 234 ? -14.234 17.578 -0.26 1 94.25 234 ALA A N 1
ATOM 1852 C CA . ALA A 1 234 ? -14 16.219 0.218 1 94.25 234 ALA A CA 1
ATOM 1853 C C . ALA A 1 234 ? -14.688 15.203 -0.689 1 94.25 234 ALA A C 1
ATOM 1855 O O . ALA A 1 234 ? -14.086 14.188 -1.057 1 94.25 234 ALA A O 1
ATOM 1856 N N . LEU A 1 235 ? -15.859 15.492 -1.084 1 92.38 235 LEU A N 1
ATOM 1857 C CA . LEU A 1 235 ? -16.609 14.586 -1.935 1 92.38 235 LEU A CA 1
ATOM 1858 C C . LEU A 1 235 ? -16 14.508 -3.33 1 92.38 235 LEU A C 1
ATOM 1860 O O . LEU A 1 235 ? -16 13.445 -3.953 1 92.38 235 LEU A O 1
ATOM 1864 N N . ARG A 1 236 ? -15.516 15.609 -3.777 1 92.31 236 ARG A N 1
ATOM 1865 C CA . ARG A 1 236 ? -14.906 15.633 -5.102 1 92.31 236 ARG A CA 1
ATOM 1866 C C . ARG A 1 236 ? -13.57 14.891 -5.102 1 92.31 236 ARG A C 1
ATOM 1868 O O . ARG A 1 236 ? -13.195 14.297 -6.109 1 92.31 236 ARG A O 1
ATOM 1875 N N . SER A 1 237 ? -12.852 14.898 -4.023 1 93.69 237 SER A N 1
ATOM 1876 C CA . SER A 1 237 ? -11.516 14.328 -3.92 1 93.69 237 SER A CA 1
ATOM 1877 C C . SER A 1 237 ? -11.555 12.805 -4.051 1 93.69 237 SER A C 1
ATOM 1879 O O . SER A 1 237 ? -10.523 12.172 -4.273 1 93.69 237 SER A O 1
ATOM 1881 N N . ILE A 1 238 ? -12.734 12.164 -3.93 1 89.62 238 ILE A N 1
ATOM 1882 C CA . ILE A 1 238 ? -12.797 10.711 -3.949 1 89.62 238 ILE A CA 1
ATOM 1883 C C . ILE A 1 238 ? -13.398 10.234 -5.27 1 89.62 238 ILE A C 1
ATOM 1885 O O . ILE A 1 238 ? -13.594 9.039 -5.477 1 89.62 238 ILE A O 1
ATOM 1889 N N . LYS A 1 239 ? -13.781 11.188 -6.051 1 87.75 239 LYS A N 1
ATOM 1890 C CA . LYS A 1 239 ? -14.312 10.781 -7.352 1 87.75 239 LYS A CA 1
ATOM 1891 C C . LYS A 1 239 ? -13.219 10.164 -8.219 1 87.75 239 LYS A C 1
ATOM 1893 O O . LYS A 1 239 ? -12.078 10.617 -8.219 1 87.75 239 LYS A O 1
ATOM 1898 N N . PRO A 1 240 ? -13.617 9.156 -8.945 1 80.19 240 PRO A N 1
ATOM 1899 C CA . PRO A 1 240 ? -12.633 8.562 -9.852 1 80.19 240 PRO A CA 1
ATOM 1900 C C . PRO A 1 240 ? -12.188 9.523 -10.953 1 80.19 240 PRO A C 1
ATOM 1902 O O . PRO A 1 240 ? -12.953 10.398 -11.359 1 80.19 240 PRO A O 1
ATOM 1905 N N . ASP A 1 241 ? -11.016 9.344 -11.578 1 71 241 ASP A N 1
ATOM 1906 C CA . ASP A 1 241 ? -10.453 10.086 -12.703 1 71 241 ASP A CA 1
ATOM 1907 C C . ASP A 1 241 ? -10.555 11.594 -12.477 1 71 241 ASP A C 1
ATOM 1909 O O . ASP A 1 241 ? -10.867 12.344 -13.406 1 71 241 ASP A O 1
ATOM 1913 N N . ARG A 1 242 ? -10.43 11.945 -11.359 1 69 242 ARG A N 1
ATOM 1914 C CA . ARG A 1 242 ? -10.516 13.352 -11.008 1 69 242 ARG A CA 1
ATOM 1915 C C . ARG A 1 242 ? -9.375 14.148 -11.633 1 69 242 ARG A C 1
ATOM 1917 O O . ARG A 1 242 ? -8.258 13.648 -11.758 1 69 242 ARG A O 1
ATOM 1924 N N . ASP A 1 243 ? -9.812 15.227 -12.289 1 75.69 243 ASP A N 1
ATOM 1925 C CA . ASP A 1 243 ? -8.812 16.219 -12.672 1 75.69 243 ASP A CA 1
ATOM 1926 C C . ASP A 1 243 ? -8.367 17.047 -11.461 1 75.69 243 ASP A C 1
ATOM 1928 O O . ASP A 1 243 ? -8.953 18.094 -11.164 1 75.69 243 ASP A O 1
ATOM 1932 N N . CYS A 1 244 ? -7.363 16.688 -10.859 1 78.38 244 CYS A N 1
ATOM 1933 C CA . CYS A 1 244 ? -6.945 17.219 -9.562 1 78.38 244 CYS A CA 1
ATOM 1934 C C . CYS A 1 244 ? -6.438 18.656 -9.703 1 78.38 244 CYS A C 1
ATOM 1936 O O . CYS A 1 244 ? -6.617 19.469 -8.797 1 78.38 244 CYS A O 1
ATOM 1938 N N . SER A 1 245 ? -5.887 18.938 -10.844 1 79.31 245 SER A N 1
ATOM 1939 C CA . SER A 1 245 ? -5.305 20.281 -11 1 79.31 245 SER A CA 1
ATOM 1940 C C . SER A 1 245 ? -6.383 21.359 -11 1 79.31 245 SER A C 1
ATOM 1942 O O . SER A 1 245 ? -6.293 22.328 -10.258 1 79.31 245 SER A O 1
ATOM 1944 N N . GLU A 1 246 ? -7.371 21.188 -11.719 1 80.94 246 GLU A N 1
ATOM 1945 C CA . GLU A 1 246 ? -8.43 22.172 -11.859 1 80.94 246 GLU A CA 1
ATOM 1946 C C . GLU A 1 246 ? -9.195 22.359 -10.555 1 80.94 246 GLU A C 1
ATOM 1948 O O . GLU A 1 246 ? -9.398 23.484 -10.102 1 80.94 246 GLU A O 1
ATOM 1953 N N . PHE A 1 247 ? -9.445 21.344 -10.016 1 84.38 247 PHE A N 1
ATOM 1954 C CA . PHE A 1 247 ? -10.312 21.547 -8.859 1 84.38 247 PHE A CA 1
ATOM 1955 C C . PHE A 1 247 ? -9.5 21.984 -7.645 1 84.38 247 PHE A C 1
ATOM 1957 O O . PHE A 1 247 ? -9.992 22.719 -6.789 1 84.38 247 PHE A O 1
ATOM 1964 N N . MET A 1 248 ? -8.273 21.594 -7.543 1 90.31 248 MET A N 1
ATOM 1965 C CA . MET A 1 248 ? -7.426 22.109 -6.473 1 90.31 248 MET A CA 1
ATOM 1966 C C . MET A 1 248 ? -7.262 23.609 -6.586 1 90.31 248 MET A C 1
ATOM 1968 O O . MET A 1 248 ? -7.277 24.328 -5.578 1 90.31 248 MET A O 1
ATOM 1972 N N . GLY A 1 249 ? -7.121 24.016 -7.793 1 92.69 249 GLY A N 1
ATOM 1973 C CA . GLY A 1 249 ? -7.023 25.453 -8.016 1 92.69 249 GLY A CA 1
ATOM 1974 C C . GLY A 1 249 ? -8.258 26.219 -7.57 1 92.69 249 GLY A C 1
ATOM 1975 O O . GLY A 1 249 ? -8.156 27.234 -6.891 1 92.69 249 GLY A O 1
ATOM 1976 N N . SER A 1 250 ? -9.391 25.703 -7.984 1 93.06 250 SER A N 1
ATOM 1977 C CA . SER A 1 250 ? -10.648 26.344 -7.613 1 93.06 250 SER A CA 1
ATOM 1978 C C . SER A 1 250 ? -10.852 26.328 -6.102 1 93.06 250 SER A C 1
ATOM 1980 O O . SER A 1 250 ? -11.289 27.328 -5.523 1 93.06 250 SER A O 1
ATOM 1982 N N . PHE A 1 251 ? -10.547 25.266 -5.512 1 96.62 251 PHE A N 1
ATOM 1983 C CA . PHE A 1 251 ? -10.695 25.125 -4.066 1 96.62 251 PHE A CA 1
ATOM 1984 C C . PHE A 1 251 ? -9.773 26.109 -3.336 1 96.62 251 PHE A C 1
ATOM 1986 O O . PHE A 1 251 ? -10.188 26.766 -2.381 1 96.62 251 PHE A O 1
ATOM 1993 N N . TYR A 1 252 ? -8.555 26.234 -3.84 1 96.44 252 TYR A N 1
ATOM 1994 C CA . TYR A 1 252 ? -7.57 27.141 -3.271 1 96.44 252 TYR A CA 1
ATOM 1995 C C . TYR A 1 252 ? -8.078 28.578 -3.297 1 96.44 252 TYR A C 1
ATOM 1997 O O . TYR A 1 252 ? -7.984 29.297 -2.297 1 96.44 252 TYR A O 1
ATOM 2005 N N . ARG A 1 253 ? -8.68 28.953 -4.352 1 96.19 253 ARG A N 1
ATOM 2006 C CA . ARG A 1 253 ? -9.203 30.312 -4.512 1 96.19 253 ARG A CA 1
ATOM 2007 C C . ARG A 1 253 ? -10.398 30.547 -3.592 1 96.19 253 ARG A C 1
ATOM 2009 O O . ARG A 1 253 ? -10.539 31.625 -3.023 1 96.19 253 ARG A O 1
ATOM 2016 N N . GLU A 1 254 ? -11.188 29.547 -3.48 1 96.75 254 GLU A N 1
ATOM 2017 C CA . GLU A 1 254 ? -12.336 29.672 -2.588 1 96.75 254 GLU A CA 1
ATOM 2018 C C . GLU A 1 254 ? -11.891 29.859 -1.141 1 96.75 254 GLU A C 1
ATOM 2020 O O . GLU A 1 254 ? -12.461 30.672 -0.413 1 96.75 254 GLU A O 1
ATOM 2025 N N . LEU A 1 255 ? -10.883 29.094 -0.742 1 97.69 255 LEU A N 1
ATOM 2026 C CA . LEU A 1 255 ? -10.359 29.234 0.613 1 97.69 255 LEU A CA 1
ATOM 2027 C C . LEU A 1 255 ? -9.766 30.625 0.834 1 97.69 255 LEU A C 1
ATOM 2029 O O . LEU A 1 255 ? -9.969 31.219 1.892 1 97.69 255 LEU A O 1
ATOM 2033 N N . GLU A 1 256 ? -9.102 31.078 -0.15 1 96.25 256 GLU A N 1
ATOM 2034 C CA . GLU A 1 256 ? -8.516 32.406 -0.077 1 96.25 256 GLU A CA 1
ATOM 2035 C C . GLU A 1 256 ? -9.594 33.469 0.137 1 96.25 256 GLU A C 1
ATOM 2037 O O . GLU A 1 256 ? -9.414 34.375 0.948 1 96.25 256 GLU A O 1
ATOM 2042 N N . MET A 1 257 ? -10.656 33.375 -0.573 1 95.81 257 MET A N 1
ATOM 2043 C CA . MET A 1 257 ? -11.75 34.344 -0.473 1 95.81 257 MET A CA 1
ATOM 2044 C C . MET A 1 257 ? -12.383 34.312 0.915 1 95.81 257 MET A C 1
ATOM 2046 O O . MET A 1 257 ? -12.711 35.344 1.484 1 95.81 257 MET A O 1
ATOM 2050 N N . ILE A 1 258 ? -12.539 33.125 1.395 1 96 258 ILE A N 1
ATOM 2051 C CA . ILE A 1 258 ? -13.125 32.969 2.719 1 96 258 ILE A CA 1
ATOM 2052 C C . ILE A 1 258 ? -12.234 33.625 3.768 1 96 258 ILE A C 1
ATOM 2054 O O . ILE A 1 258 ? -12.719 34.375 4.617 1 96 258 ILE A O 1
ATOM 2058 N N . LEU A 1 259 ? -10.953 33.375 3.682 1 95.56 259 LEU A N 1
ATOM 2059 C CA . LEU A 1 259 ? -10.016 33.844 4.691 1 95.56 259 LEU A CA 1
ATOM 2060 C C . LEU A 1 259 ? -9.812 35.375 4.578 1 95.56 259 LEU A C 1
ATOM 2062 O O . LEU A 1 259 ? -9.57 36.031 5.578 1 95.56 259 LEU A O 1
ATOM 2066 N N . ASP A 1 260 ? -9.922 35.875 3.355 1 92.5 260 ASP A N 1
ATOM 2067 C CA . ASP A 1 260 ? -9.859 37.344 3.16 1 92.5 260 ASP A CA 1
ATOM 2068 C C . ASP A 1 260 ? -11.031 38.031 3.85 1 92.5 260 ASP A C 1
ATOM 2070 O O . ASP A 1 260 ? -10.891 39.156 4.352 1 92.5 260 ASP A O 1
ATOM 2074 N N . GLY A 1 261 ? -12.148 37.375 3.826 1 87.19 261 GLY A N 1
ATOM 2075 C CA . GLY A 1 261 ? -13.32 37.906 4.496 1 87.19 261 GLY A CA 1
ATOM 2076 C C . GLY A 1 261 ? -13.195 37.906 6.008 1 87.19 261 GLY A C 1
ATOM 2077 O O . GLY A 1 261 ? -13.797 38.75 6.688 1 87.19 261 GLY A O 1
ATOM 2078 N N . VAL A 1 262 ? -12.484 37 6.551 1 81.5 262 VAL A N 1
ATOM 2079 C CA . VAL A 1 262 ? -12.273 36.875 7.992 1 81.5 262 VAL A CA 1
ATOM 2080 C C . VAL A 1 262 ? -11.305 37.969 8.461 1 81.5 262 VAL A C 1
ATOM 2082 O O . VAL A 1 262 ? -11.492 38.531 9.531 1 81.5 262 VAL A O 1
ATOM 2085 N N . ASP A 1 263 ? -10.234 38.219 7.699 1 76.38 263 ASP A N 1
ATOM 2086 C CA . ASP A 1 263 ? -9.18 39.125 8.094 1 76.38 263 ASP A CA 1
ATOM 2087 C C . ASP A 1 263 ? -9.625 40.594 7.938 1 76.38 263 ASP A C 1
ATOM 2089 O O . ASP A 1 263 ? -9.062 41.469 8.562 1 76.38 263 ASP A O 1
ATOM 2093 N N . ASN A 1 264 ? -10.672 40.781 7.168 1 68.44 264 ASN A N 1
ATOM 2094 C CA . ASN A 1 264 ? -11.211 42.125 7.004 1 68.44 264 ASN A CA 1
ATOM 2095 C C . ASN A 1 264 ? -12.406 42.375 7.914 1 68.44 264 ASN A C 1
ATOM 2097 O O . ASN A 1 264 ? -12.578 43.469 8.445 1 68.44 264 ASN A O 1
ATOM 2101 N N . MET B 1 1 ? 16.031 -12.008 -21.359 1 86.62 1 MET B N 1
ATOM 2102 C CA . MET B 1 1 ? 15.195 -11.586 -20.25 1 86.62 1 MET B CA 1
ATOM 2103 C C . MET B 1 1 ? 13.875 -12.352 -20.234 1 86.62 1 MET B C 1
ATOM 2105 O O . MET B 1 1 ? 13.219 -12.469 -21.266 1 86.62 1 MET B O 1
ATOM 2109 N N . ILE B 1 2 ? 13.602 -12.875 -19.047 1 86.94 2 ILE B N 1
ATOM 2110 C CA . ILE B 1 2 ? 12.445 -13.758 -19.031 1 86.94 2 ILE B CA 1
ATOM 2111 C C . ILE B 1 2 ? 11.375 -13.172 -18.109 1 86.94 2 ILE B C 1
ATOM 2113 O O . ILE B 1 2 ? 10.273 -13.727 -18 1 86.94 2 ILE B O 1
ATOM 2117 N N . GLY B 1 3 ? 11.711 -12.156 -17.406 1 84.19 3 GLY B N 1
ATOM 2118 C CA . GLY B 1 3 ? 10.711 -11.555 -16.547 1 84.19 3 GLY B CA 1
ATOM 2119 C C . GLY B 1 3 ? 11.156 -10.234 -15.938 1 84.19 3 GLY B C 1
ATOM 2120 O O . GLY B 1 3 ? 12.352 -9.906 -15.961 1 84.19 3 GLY B O 1
ATOM 2121 N N . GLN B 1 4 ? 10.133 -9.469 -15.523 1 78.81 4 GLN B N 1
ATOM 2122 C CA . GLN B 1 4 ? 10.391 -8.195 -14.859 1 78.81 4 GLN B CA 1
ATOM 2123 C C . GLN B 1 4 ? 9.398 -7.961 -13.719 1 78.81 4 GLN B C 1
ATOM 2125 O O . GLN B 1 4 ? 8.188 -8.141 -13.891 1 78.81 4 GLN B O 1
ATOM 2130 N N . GLY B 1 5 ? 10.016 -7.797 -12.594 1 70.44 5 GLY B N 1
ATOM 2131 C CA . GLY B 1 5 ? 9.18 -7.434 -11.461 1 70.44 5 GLY B CA 1
ATOM 2132 C C . GLY B 1 5 ? 9.32 -5.977 -11.055 1 70.44 5 GLY B C 1
ATOM 2133 O O . GLY B 1 5 ? 9.859 -5.168 -11.812 1 70.44 5 GLY B O 1
ATOM 2134 N N . GLY B 1 6 ? 8.789 -5.559 -9.977 1 66.38 6 GLY B N 1
ATOM 2135 C CA . GLY B 1 6 ? 8.805 -4.188 -9.492 1 66.38 6 GLY B CA 1
ATOM 2136 C C . GLY B 1 6 ? 10.203 -3.652 -9.25 1 66.38 6 GLY B C 1
ATOM 2137 O O . GLY B 1 6 ? 10.438 -2.447 -9.367 1 66.38 6 GLY B O 1
ATOM 2138 N N . TYR B 1 7 ? 11.109 -4.547 -8.953 1 70.81 7 TYR B N 1
ATOM 2139 C CA . TYR B 1 7 ? 12.391 -3.984 -8.547 1 70.81 7 TYR B CA 1
ATOM 2140 C C . TYR B 1 7 ? 13.547 -4.699 -9.242 1 70.81 7 TYR B C 1
ATOM 2142 O O . TYR B 1 7 ? 14.695 -4.613 -8.797 1 70.81 7 TYR B O 1
ATOM 2150 N N . GLY B 1 8 ? 13.133 -5.488 -10.273 1 81.5 8 GLY B N 1
ATOM 2151 C CA . GLY B 1 8 ? 14.258 -6.152 -10.906 1 81.5 8 GLY B CA 1
ATOM 2152 C C . GLY B 1 8 ? 13.875 -6.91 -12.164 1 81.5 8 GLY B C 1
ATOM 2153 O O . GLY B 1 8 ? 12.688 -7.094 -12.445 1 81.5 8 GLY B O 1
ATOM 2154 N N . LYS B 1 9 ? 15 -7.301 -12.828 1 89.06 9 LYS B N 1
ATOM 2155 C CA . LYS B 1 9 ? 14.859 -8.086 -14.047 1 89.06 9 LYS B CA 1
ATOM 2156 C C . LYS B 1 9 ? 15.359 -9.516 -13.836 1 89.06 9 LYS B C 1
ATOM 2158 O O . LYS B 1 9 ? 16.25 -9.758 -13.016 1 89.06 9 LYS B O 1
ATOM 2163 N N . VAL B 1 10 ? 14.68 -10.414 -14.547 1 94.12 10 VAL B N 1
ATOM 2164 C CA . VAL B 1 10 ? 15.055 -11.82 -14.445 1 94.12 10 VAL B CA 1
ATOM 2165 C C . VAL B 1 10 ? 15.586 -12.312 -15.781 1 94.12 10 VAL B C 1
ATOM 2167 O O . VAL B 1 10 ? 14.969 -12.094 -16.828 1 94.12 10 VAL B O 1
ATOM 2170 N N . TYR B 1 11 ? 16.75 -13.016 -15.695 1 94.94 11 TYR B N 1
ATOM 2171 C CA . TYR B 1 11 ? 17.406 -13.531 -16.891 1 94.94 11 TYR B CA 1
ATOM 2172 C C . TYR B 1 11 ? 17.578 -15.047 -16.812 1 94.94 11 TYR B C 1
ATOM 2174 O O . TYR B 1 11 ? 17.828 -15.602 -15.742 1 94.94 11 TYR B O 1
ATOM 2182 N N . LYS B 1 12 ? 17.406 -15.664 -17.984 1 95.75 12 LYS B N 1
ATOM 2183 C CA . LYS B 1 12 ? 17.812 -17.062 -18.094 1 95.75 12 LYS B CA 1
ATOM 2184 C C . LYS B 1 12 ? 19.312 -17.188 -18.312 1 95.75 12 LYS B C 1
ATOM 2186 O O . LYS B 1 12 ? 19.859 -16.562 -19.219 1 95.75 12 LYS B O 1
ATOM 2191 N N . CYS B 1 13 ? 19.938 -17.922 -17.469 1 94.81 13 CYS B N 1
ATOM 2192 C CA . CYS B 1 13 ? 21.375 -18.125 -17.547 1 94.81 13 CYS B CA 1
ATOM 2193 C C . CYS B 1 13 ? 21.734 -19.609 -17.438 1 94.81 13 CYS B C 1
ATOM 2195 O O . CYS B 1 13 ? 20.844 -20.438 -17.266 1 94.81 13 CYS B O 1
ATOM 2197 N N . GLN B 1 14 ? 23 -19.875 -17.656 1 94.19 14 GLN B N 1
ATOM 2198 C CA . GLN B 1 14 ? 23.531 -21.219 -17.469 1 94.19 14 GLN B CA 1
ATOM 2199 C C . GLN B 1 14 ? 24.547 -21.266 -16.328 1 94.19 14 GLN B C 1
ATOM 2201 O O . GLN B 1 14 ? 25.406 -20.375 -16.219 1 94.19 14 GLN B O 1
ATOM 2206 N N . LEU B 1 15 ? 24.344 -22.141 -15.508 1 90.06 15 LEU B N 1
ATOM 2207 C CA . LEU B 1 15 ? 25.281 -22.422 -14.422 1 90.06 15 LEU B CA 1
ATOM 2208 C C . LEU B 1 15 ? 25.641 -23.906 -14.398 1 90.06 15 LEU B C 1
ATOM 2210 O O . LEU B 1 15 ? 24.781 -24.75 -14.141 1 90.06 15 LEU B O 1
ATOM 2214 N N . ASN B 1 16 ? 26.938 -24.234 -14.617 1 90.31 16 ASN B N 1
ATOM 2215 C CA . ASN B 1 16 ? 27.406 -25.609 -14.648 1 90.31 16 ASN B CA 1
ATOM 2216 C C . ASN B 1 16 ? 26.531 -26.484 -15.531 1 90.31 16 ASN B C 1
ATOM 2218 O O . ASN B 1 16 ? 26.078 -27.547 -15.102 1 90.31 16 ASN B O 1
ATOM 2222 N N . ASN B 1 17 ? 26.094 -26.062 -16.672 1 91.25 17 ASN B N 1
ATOM 2223 C CA . ASN B 1 17 ? 25.344 -26.75 -17.719 1 91.25 17 ASN B CA 1
ATOM 2224 C C . ASN B 1 17 ? 23.875 -26.922 -17.328 1 91.25 17 ASN B C 1
ATOM 2226 O O . ASN B 1 17 ? 23.203 -27.812 -17.859 1 91.25 17 ASN B O 1
ATOM 2230 N N . SER B 1 18 ? 23.5 -26.266 -16.344 1 92.88 18 SER B N 1
ATOM 2231 C CA . SER B 1 18 ? 22.094 -26.266 -15.969 1 92.88 18 SER B CA 1
ATOM 2232 C C . SER B 1 18 ? 21.469 -24.875 -16.156 1 92.88 18 SER B C 1
ATOM 2234 O O . SER B 1 18 ? 22.109 -23.859 -15.891 1 92.88 18 SER B O 1
ATOM 2236 N N . ASP B 1 19 ? 20.25 -24.906 -16.609 1 96 19 ASP B N 1
ATOM 2237 C CA . ASP B 1 19 ? 19.531 -23.656 -16.75 1 96 19 ASP B CA 1
ATOM 2238 C C . ASP B 1 19 ? 19.156 -23.078 -15.391 1 96 19 ASP B C 1
ATOM 2240 O O . ASP B 1 19 ? 18.75 -23.812 -14.484 1 96 19 ASP B O 1
ATOM 2244 N N . VAL B 1 20 ? 19.422 -21.797 -15.273 1 97.06 20 VAL B N 1
ATOM 2245 C CA . VAL B 1 20 ? 19.031 -21.109 -14.047 1 97.06 20 VAL B CA 1
ATOM 2246 C C . VAL B 1 20 ? 18.359 -19.781 -14.391 1 97.06 20 VAL B C 1
ATOM 2248 O O . VAL B 1 20 ? 18.484 -19.281 -15.516 1 97.06 20 VAL B O 1
ATOM 2251 N N . ALA B 1 21 ? 17.594 -19.234 -13.508 1 96.5 21 ALA B N 1
ATOM 2252 C CA . ALA B 1 21 ? 17.031 -17.891 -13.602 1 96.5 21 ALA B CA 1
ATOM 2253 C C . ALA B 1 21 ? 17.703 -16.938 -12.625 1 96.5 21 ALA B C 1
ATOM 2255 O O . ALA B 1 21 ? 17.812 -17.234 -11.43 1 96.5 21 ALA B O 1
ATOM 2256 N N . VAL B 1 22 ? 18.172 -15.805 -13.117 1 95.5 22 VAL B N 1
ATOM 2257 C CA . VAL B 1 22 ? 18.891 -14.844 -12.289 1 95.5 22 VAL B CA 1
ATOM 2258 C C . VAL B 1 22 ? 18.094 -13.539 -12.211 1 95.5 22 VAL B C 1
ATOM 2260 O O . VAL B 1 22 ? 17.828 -12.898 -13.234 1 95.5 22 VAL B O 1
ATOM 2263 N N . LYS B 1 23 ? 17.672 -13.188 -11.016 1 93.44 23 LYS B N 1
ATOM 2264 C CA . LYS B 1 23 ? 17.031 -11.898 -10.758 1 93.44 23 LYS B CA 1
ATOM 2265 C C . LYS B 1 23 ? 18.062 -10.859 -10.32 1 93.44 23 LYS B C 1
ATOM 2267 O O . LYS B 1 23 ? 18.797 -11.078 -9.352 1 93.44 23 LYS B O 1
ATOM 2272 N N . ILE B 1 24 ? 18.094 -9.789 -11.055 1 90.94 24 ILE B N 1
ATOM 2273 C CA . ILE B 1 24 ? 18.969 -8.688 -10.703 1 90.94 24 ILE B CA 1
ATOM 2274 C C . ILE B 1 24 ? 18.141 -7.461 -10.328 1 90.94 24 ILE B C 1
ATOM 2276 O O . ILE B 1 24 ? 17.297 -7.012 -11.102 1 90.94 24 ILE B O 1
ATOM 2280 N N . LEU B 1 25 ? 18.359 -6.957 -9.109 1 84.56 25 LEU B N 1
ATOM 2281 C CA . LEU B 1 25 ? 17.594 -5.805 -8.641 1 84.56 25 LEU B CA 1
ATOM 2282 C C . LEU B 1 25 ? 18.125 -4.512 -9.25 1 84.56 25 LEU B C 1
ATOM 2284 O O . LEU B 1 25 ? 19.344 -4.344 -9.398 1 84.56 25 LEU B O 1
ATOM 2288 N N . ASP B 1 26 ? 17.141 -3.695 -9.617 1 74.56 26 ASP B N 1
ATOM 2289 C CA . ASP B 1 26 ? 17.516 -2.4 -10.172 1 74.56 26 ASP B CA 1
ATOM 2290 C C . ASP B 1 26 ? 18.188 -1.525 -9.117 1 74.56 26 ASP B C 1
ATOM 2292 O O . ASP B 1 26 ? 17.812 -1.554 -7.945 1 74.56 26 ASP B O 1
ATOM 2296 N N . ASN B 1 27 ? 19.328 -0.921 -9.352 1 60.09 27 ASN B N 1
ATOM 2297 C CA . ASN B 1 27 ? 20.156 -0.107 -8.469 1 60.09 27 ASN B CA 1
ATOM 2298 C C . ASN B 1 27 ? 19.438 1.155 -8.016 1 60.09 27 ASN B C 1
ATOM 2300 O O . ASN B 1 27 ? 19.922 1.882 -7.148 1 60.09 27 ASN B O 1
ATOM 2304 N N . GLN B 1 28 ? 18.391 1.467 -8.695 1 56.16 28 GLN B N 1
ATOM 2305 C CA . GLN B 1 28 ? 17.906 2.824 -8.461 1 56.16 28 GLN B CA 1
ATOM 2306 C C . GLN B 1 28 ? 17.141 2.916 -7.152 1 56.16 28 GLN B C 1
ATOM 2308 O O . GLN B 1 28 ? 16.953 4.008 -6.605 1 56.16 28 GLN B O 1
ATOM 2313 N N . GLY B 1 29 ? 17.094 1.711 -6.328 1 60.09 29 GLY B N 1
ATOM 2314 C CA . GLY B 1 29 ? 16.297 2.123 -5.18 1 60.09 29 GLY B CA 1
ATOM 2315 C C . GLY B 1 29 ? 16.469 1.207 -3.98 1 60.09 29 GLY B C 1
ATOM 2316 O O . GLY B 1 29 ? 16.781 0.025 -4.137 1 60.09 29 GLY B O 1
ATOM 2317 N N . ASP B 1 30 ? 16.672 1.851 -2.773 1 70 30 ASP B N 1
ATOM 2318 C CA . ASP B 1 30 ? 16.891 1.207 -1.48 1 70 30 ASP B CA 1
ATOM 2319 C C . ASP B 1 30 ? 15.75 0.235 -1.16 1 70 30 ASP B C 1
ATOM 2321 O O . ASP B 1 30 ? 15.969 -0.778 -0.491 1 70 30 ASP B O 1
ATOM 2325 N N . GLN B 1 31 ? 14.648 0.467 -1.779 1 74.94 31 GLN B N 1
ATOM 2326 C CA . GLN B 1 31 ? 13.539 -0.446 -1.523 1 74.94 31 GLN B CA 1
ATOM 2327 C C . GLN B 1 31 ? 13.828 -1.83 -2.102 1 74.94 31 GLN B C 1
ATOM 2329 O O . GLN B 1 31 ? 13.484 -2.846 -1.489 1 74.94 31 GLN B O 1
ATOM 2334 N N . GLY B 1 32 ? 14.461 -1.779 -3.188 1 78.38 32 GLY B N 1
ATOM 2335 C CA . GLY B 1 32 ? 14.82 -3.037 -3.818 1 78.38 32 GLY B CA 1
ATOM 2336 C C . GLY B 1 32 ? 15.742 -3.889 -2.965 1 78.38 32 GLY B C 1
ATOM 2337 O O . GLY B 1 32 ? 15.602 -5.113 -2.918 1 78.38 32 GLY B O 1
ATOM 2338 N N . LEU B 1 33 ? 16.578 -3.232 -2.281 1 83.06 33 LEU B N 1
ATOM 2339 C CA . LEU B 1 33 ? 17.531 -3.945 -1.431 1 83.06 33 LEU B CA 1
ATOM 2340 C C . LEU B 1 33 ? 16.812 -4.641 -0.28 1 83.06 33 LEU B C 1
ATOM 2342 O O . LEU B 1 33 ? 17.141 -5.777 0.064 1 83.06 33 LEU B O 1
ATOM 2346 N N . ILE B 1 34 ? 15.875 -4.016 0.247 1 83.69 34 ILE B N 1
ATOM 2347 C CA . ILE B 1 34 ? 15.125 -4.582 1.357 1 83.69 34 ILE B CA 1
ATOM 2348 C C . ILE B 1 34 ? 14.367 -5.824 0.888 1 83.69 34 ILE B C 1
ATOM 2350 O O . ILE B 1 34 ? 14.391 -6.859 1.559 1 83.69 34 ILE B O 1
ATOM 2354 N N . GLU B 1 35 ? 13.75 -5.688 -0.163 1 87.31 35 GLU B N 1
ATOM 2355 C CA . GLU B 1 35 ? 13.023 -6.828 -0.708 1 87.31 35 GLU B CA 1
ATOM 2356 C C . GLU B 1 35 ? 13.961 -7.984 -1.029 1 87.31 35 GLU B C 1
ATOM 2358 O O . GLU B 1 35 ? 13.609 -9.148 -0.829 1 87.31 35 GLU B O 1
ATOM 2363 N N . TYR B 1 36 ? 15.117 -7.641 -1.568 1 88.62 36 TYR B N 1
ATOM 2364 C CA . TYR B 1 36 ? 16.156 -8.625 -1.863 1 88.62 36 TYR B CA 1
ATOM 2365 C C . TYR B 1 36 ? 16.531 -9.406 -0.612 1 88.62 36 TYR B C 1
ATOM 2367 O O . TYR B 1 36 ? 16.578 -10.641 -0.634 1 88.62 36 TYR B O 1
ATOM 2375 N N . ILE B 1 37 ? 16.766 -8.703 0.44 1 89.19 37 ILE B N 1
ATOM 2376 C CA . ILE B 1 37 ? 17.203 -9.312 1.687 1 89.19 37 ILE B CA 1
ATOM 2377 C C . ILE B 1 37 ? 16.094 -10.188 2.258 1 89.19 37 ILE B C 1
ATOM 2379 O O . ILE B 1 37 ? 16.344 -11.305 2.713 1 89.19 37 ILE B O 1
ATOM 2383 N N . LYS B 1 38 ? 14.891 -9.719 2.184 1 89.38 38 LYS B N 1
ATOM 2384 C CA . LYS B 1 38 ? 13.75 -10.492 2.678 1 89.38 38 LYS B CA 1
ATOM 2385 C C . LYS B 1 38 ? 13.609 -11.812 1.92 1 89.38 38 LYS B C 1
ATOM 2387 O O . LYS B 1 38 ? 13.469 -12.867 2.531 1 89.38 38 LYS B O 1
ATOM 2392 N N . GLU B 1 39 ? 13.633 -11.609 0.685 1 91.94 39 GLU B N 1
ATOM 2393 C CA . GLU B 1 39 ? 13.5 -12.789 -0.172 1 91.94 39 GLU B CA 1
ATOM 2394 C C . GLU B 1 39 ? 14.617 -13.797 0.091 1 91.94 39 GLU B C 1
ATOM 2396 O O . GLU B 1 39 ? 14.359 -14.992 0.235 1 91.94 39 GLU B O 1
ATOM 2401 N N . MET B 1 40 ? 15.805 -13.336 0.151 1 93.44 40 MET B N 1
ATOM 2402 C CA . MET B 1 40 ? 16.953 -14.188 0.432 1 93.44 40 MET B CA 1
ATOM 2403 C C . MET B 1 40 ? 16.797 -14.891 1.774 1 93.44 40 MET B C 1
ATOM 2405 O O . MET B 1 40 ? 16.953 -16.109 1.863 1 93.44 40 MET B O 1
ATOM 2409 N N . ASP B 1 41 ? 16.422 -14.18 2.816 1 93.75 41 ASP B N 1
ATOM 2410 C CA . ASP B 1 41 ? 16.297 -14.719 4.168 1 93.75 41 ASP B CA 1
ATOM 2411 C C . ASP B 1 41 ? 15.266 -15.836 4.223 1 93.75 41 ASP B C 1
ATOM 2413 O O . ASP B 1 41 ? 15.516 -16.906 4.785 1 93.75 41 ASP B O 1
ATOM 2417 N N . VAL B 1 42 ? 14.172 -15.578 3.598 1 95.25 42 VAL B N 1
ATOM 2418 C CA . VAL B 1 42 ? 13.055 -16.516 3.662 1 95.25 42 VAL B CA 1
ATOM 2419 C C . VAL B 1 42 ? 13.398 -17.781 2.889 1 95.25 42 VAL B C 1
ATOM 2421 O O . VAL B 1 42 ? 13.234 -18.891 3.4 1 95.25 42 VAL B O 1
ATOM 2424 N N . LEU B 1 43 ? 13.945 -17.609 1.69 1 95.88 43 LEU B N 1
ATOM 2425 C CA . LEU B 1 43 ? 14.18 -18.766 0.828 1 95.88 43 LEU B CA 1
ATOM 2426 C C . LEU B 1 43 ? 15.406 -19.531 1.28 1 95.88 43 LEU B C 1
ATOM 2428 O O . LEU B 1 43 ? 15.578 -20.703 0.916 1 95.88 43 LEU B O 1
ATOM 2432 N N . GLU B 1 44 ? 16.234 -18.922 2.045 1 94.94 44 GLU B N 1
ATOM 2433 C CA . GLU B 1 44 ? 17.344 -19.656 2.66 1 94.94 44 GLU B CA 1
ATOM 2434 C C . GLU B 1 44 ? 16.859 -20.453 3.867 1 94.94 44 GLU B C 1
ATOM 2436 O O . GLU B 1 44 ? 17.406 -21.531 4.156 1 94.94 44 GLU B O 1
ATOM 2441 N N . ALA B 1 45 ? 15.852 -20 4.508 1 95.19 45 ALA B N 1
ATOM 2442 C CA . ALA B 1 45 ? 15.406 -20.578 5.77 1 95.19 45 ALA B CA 1
ATOM 2443 C C . ALA B 1 45 ? 14.336 -21.641 5.531 1 95.19 45 ALA B C 1
ATOM 2445 O O . ALA B 1 45 ? 14.148 -22.547 6.348 1 95.19 45 ALA B O 1
ATOM 2446 N N . MET B 1 46 ? 13.641 -21.562 4.441 1 95.94 46 MET B N 1
ATOM 2447 C CA . MET B 1 46 ? 12.492 -22.438 4.219 1 95.94 46 MET B CA 1
ATOM 2448 C C . MET B 1 46 ? 12.641 -23.219 2.918 1 95.94 46 MET B C 1
ATOM 2450 O O . MET B 1 46 ? 13.039 -22.656 1.896 1 95.94 46 MET B O 1
ATOM 2454 N N . ARG B 1 47 ? 12.336 -24.516 3.055 1 96 47 ARG B N 1
ATOM 2455 C CA . ARG B 1 47 ? 12.305 -25.406 1.893 1 96 47 ARG B CA 1
ATOM 2456 C C . ARG B 1 47 ? 10.977 -26.156 1.809 1 96 47 ARG B C 1
ATOM 2458 O O . ARG B 1 47 ? 10.492 -26.672 2.812 1 96 47 ARG B O 1
ATOM 2465 N N . HIS B 1 48 ? 10.406 -26.141 0.678 1 97.81 48 HIS B N 1
ATOM 2466 C CA . HIS B 1 48 ? 9.141 -26.812 0.393 1 97.81 48 HIS B CA 1
ATOM 2467 C C . HIS B 1 48 ? 8.992 -27.094 -1.098 1 97.81 48 HIS B C 1
ATOM 2469 O O . HIS B 1 48 ? 9.484 -26.328 -1.931 1 97.81 48 HIS B O 1
ATOM 2475 N N . GLU B 1 49 ? 8.312 -28.062 -1.428 1 97.81 49 GLU B N 1
ATOM 2476 C CA . GLU B 1 49 ? 8.195 -28.5 -2.816 1 97.81 49 GLU B CA 1
ATOM 2477 C C . GLU B 1 49 ? 7.484 -27.438 -3.664 1 97.81 49 GLU B C 1
ATOM 2479 O O . GLU B 1 49 ? 7.68 -27.391 -4.879 1 97.81 49 GLU B O 1
ATOM 2484 N N . ASN B 1 50 ? 6.648 -26.578 -3.074 1 98.69 50 ASN B N 1
ATOM 2485 C CA . ASN B 1 50 ? 5.895 -25.578 -3.826 1 98.69 50 ASN B CA 1
ATOM 2486 C C . ASN B 1 50 ? 6.457 -24.172 -3.619 1 98.69 50 ASN B C 1
ATOM 2488 O O . ASN B 1 50 ? 5.77 -23.188 -3.881 1 98.69 50 ASN B O 1
ATOM 2492 N N . LEU B 1 51 ? 7.66 -24.031 -3.111 1 98.62 51 LEU B N 1
ATOM 2493 C CA . LEU B 1 51 ? 8.43 -22.797 -3.084 1 98.62 51 LEU B CA 1
ATOM 2494 C C . LEU B 1 51 ? 9.602 -22.859 -4.051 1 98.62 51 LEU B C 1
ATOM 2496 O O . LEU B 1 51 ? 10.258 -23.891 -4.168 1 98.62 51 LEU B O 1
ATOM 2500 N N . ILE B 1 52 ? 9.836 -21.766 -4.707 1 98.31 52 ILE B N 1
ATOM 2501 C CA . ILE B 1 52 ? 10.938 -21.734 -5.656 1 98.31 52 ILE B CA 1
ATOM 2502 C C . ILE B 1 52 ? 12.258 -21.984 -4.922 1 98.31 52 ILE B C 1
ATOM 2504 O O . ILE B 1 52 ? 12.445 -21.531 -3.795 1 98.31 52 ILE B O 1
ATOM 2508 N N . ASN B 1 53 ? 13.102 -22.641 -5.598 1 97.12 53 ASN B N 1
ATOM 2509 C CA . ASN B 1 53 ? 14.398 -22.969 -5 1 97.12 53 ASN B CA 1
ATOM 2510 C C . ASN B 1 53 ? 15.43 -21.875 -5.266 1 97.12 53 ASN B C 1
ATOM 2512 O O . ASN B 1 53 ? 15.688 -21.531 -6.418 1 97.12 53 ASN B O 1
ATOM 2516 N N . LEU B 1 54 ? 15.93 -21.344 -4.223 1 97.12 54 LEU B N 1
ATOM 2517 C CA . LEU B 1 54 ? 17.062 -20.422 -4.312 1 97.12 54 LEU B CA 1
ATOM 2518 C C . LEU B 1 54 ? 18.375 -21.172 -4.359 1 97.12 54 LEU B C 1
ATOM 2520 O O . LEU B 1 54 ? 18.75 -21.844 -3.395 1 97.12 54 LEU B O 1
ATOM 2524 N N . MET B 1 55 ? 19.125 -21 -5.375 1 96.12 55 MET B N 1
ATOM 2525 C CA . MET B 1 55 ? 20.312 -21.797 -5.605 1 96.12 55 MET B CA 1
ATOM 2526 C C . MET B 1 55 ? 21.578 -21.016 -5.191 1 96.12 55 MET B C 1
ATOM 2528 O O . MET B 1 55 ? 22.609 -21.625 -4.91 1 96.12 55 MET B O 1
ATOM 2532 N N . GLY B 1 56 ? 21.484 -19.719 -5.242 1 94.38 56 GLY B N 1
ATOM 2533 C CA . GLY B 1 56 ? 22.625 -18.891 -4.859 1 94.38 56 GLY B CA 1
ATOM 2534 C C . GLY B 1 56 ? 22.312 -17.406 -4.82 1 94.38 56 GLY B C 1
ATOM 2535 O O . GLY B 1 56 ? 21.219 -17 -5.227 1 94.38 56 GLY B O 1
ATOM 2536 N N . THR B 1 57 ? 23.203 -16.688 -4.227 1 94.12 57 THR B N 1
ATOM 2537 C CA . THR B 1 57 ? 23.078 -15.227 -4.16 1 94.12 57 THR B CA 1
ATOM 2538 C C . THR B 1 57 ? 24.422 -14.562 -4.445 1 94.12 57 THR B C 1
ATOM 2540 O O . THR B 1 57 ? 25.469 -15.172 -4.277 1 94.12 57 THR B O 1
ATOM 2543 N N . CYS B 1 58 ? 24.328 -13.438 -5.008 1 91.19 58 CYS B N 1
ATOM 2544 C CA . CYS B 1 58 ? 25.484 -12.562 -5.172 1 91.19 58 CYS B CA 1
ATOM 2545 C C . CYS B 1 58 ? 25.188 -11.156 -4.66 1 91.19 58 CYS B C 1
ATOM 2547 O O . CYS B 1 58 ? 24.609 -10.344 -5.379 1 91.19 58 CYS B O 1
ATOM 2549 N N . PHE B 1 59 ? 25.656 -10.891 -3.5 1 86.62 59 PHE B N 1
ATOM 2550 C CA . PHE B 1 59 ? 25.312 -9.641 -2.83 1 86.62 59 PHE B CA 1
ATOM 2551 C C . PHE B 1 59 ? 25.875 -8.445 -3.59 1 86.62 59 PHE B C 1
ATOM 2553 O O . PHE B 1 59 ? 25.219 -7.402 -3.695 1 86.62 59 PHE B O 1
ATOM 2560 N N . LYS B 1 60 ? 27.078 -8.547 -4.129 1 84.31 60 LYS B N 1
ATOM 2561 C CA . LYS B 1 60 ? 27.734 -7.461 -4.852 1 84.31 60 LYS B CA 1
ATOM 2562 C C . LYS B 1 60 ? 26.844 -6.941 -5.977 1 84.31 60 LYS B C 1
ATOM 2564 O O . LYS B 1 60 ? 26.797 -5.734 -6.227 1 84.31 60 LYS B O 1
ATOM 2569 N N . PHE B 1 61 ? 26.141 -7.863 -6.543 1 85.69 61 PHE B N 1
ATOM 2570 C CA . PHE B 1 61 ? 25.328 -7.492 -7.695 1 85.69 61 PHE B CA 1
ATOM 2571 C C . PHE B 1 61 ? 23.844 -7.516 -7.34 1 85.69 61 PHE B C 1
ATOM 2573 O O . PHE B 1 61 ? 22.984 -7.379 -8.219 1 85.69 61 PHE B O 1
ATOM 2580 N N . ARG B 1 62 ? 23.547 -7.777 -6.086 1 88.56 62 ARG B N 1
ATOM 2581 C CA . ARG B 1 62 ? 22.156 -7.906 -5.637 1 88.56 62 ARG B CA 1
ATOM 2582 C C . ARG B 1 62 ? 21.391 -8.883 -6.52 1 88.56 62 ARG B C 1
ATOM 2584 O O . ARG B 1 62 ? 20.328 -8.547 -7.039 1 88.56 62 ARG B O 1
ATOM 2591 N N . ALA B 1 63 ? 21.969 -9.992 -6.676 1 92.94 63 ALA B N 1
ATOM 2592 C CA . ALA B 1 63 ? 21.422 -10.992 -7.586 1 92.94 63 ALA B CA 1
ATOM 2593 C C . ALA B 1 63 ? 20.969 -12.234 -6.824 1 92.94 63 ALA B C 1
ATOM 2595 O O . ALA B 1 63 ? 21.625 -12.664 -5.871 1 92.94 63 ALA B O 1
ATOM 2596 N N . LEU B 1 64 ? 19.875 -12.773 -7.207 1 94.94 64 LEU B N 1
ATOM 2597 C CA . LEU B 1 64 ? 19.359 -14.047 -6.719 1 94.94 64 LEU B CA 1
ATOM 2598 C C . LEU B 1 64 ? 19.312 -15.078 -7.836 1 94.94 64 LEU B C 1
ATOM 2600 O O . LEU B 1 64 ? 18.797 -14.797 -8.922 1 94.94 64 LEU B O 1
ATOM 2604 N N . VAL B 1 65 ? 19.859 -16.234 -7.605 1 95.88 65 VAL B N 1
ATOM 2605 C CA . VAL B 1 65 ? 19.891 -17.312 -8.586 1 95.88 65 VAL B CA 1
ATOM 2606 C C . VAL B 1 65 ? 18.875 -18.391 -8.211 1 95.88 65 VAL B C 1
ATOM 2608 O O . VAL B 1 65 ? 18.984 -19.016 -7.148 1 95.88 65 VAL B O 1
ATOM 2611 N N . TYR B 1 66 ? 17.938 -18.656 -9.133 1 97 66 TYR B N 1
ATOM 2612 C CA . TYR B 1 66 ? 16.875 -19.609 -8.883 1 97 66 TYR B CA 1
ATOM 2613 C C . TYR B 1 66 ? 16.953 -20.781 -9.852 1 97 66 TYR B C 1
ATOM 2615 O O . TYR B 1 66 ? 17.594 -20.688 -10.898 1 97 66 TYR B O 1
ATOM 2623 N N . GLU B 1 67 ? 16.312 -21.859 -9.461 1 97.19 67 GLU B N 1
ATOM 2624 C CA . GLU B 1 67 ? 16.031 -22.875 -10.461 1 97.19 67 GLU B CA 1
ATOM 2625 C C . GLU B 1 67 ? 15.242 -22.297 -11.633 1 97.19 67 GLU B C 1
ATOM 2627 O O . GLU B 1 67 ? 14.43 -21.391 -11.461 1 97.19 67 GLU B O 1
ATOM 2632 N N . TYR B 1 68 ? 15.539 -22.797 -12.766 1 97.38 68 TYR B N 1
ATOM 2633 C CA . TYR B 1 68 ? 14.781 -22.391 -13.945 1 97.38 68 TYR B CA 1
ATOM 2634 C C . TYR B 1 68 ? 13.523 -23.25 -14.102 1 97.38 68 TYR B C 1
ATOM 2636 O O . TYR B 1 68 ? 13.586 -24.469 -14.039 1 97.38 68 TYR B O 1
ATOM 2644 N N . LEU B 1 69 ? 12.469 -22.656 -14.266 1 97.12 69 LEU B N 1
ATOM 2645 C CA . LEU B 1 69 ? 11.195 -23.344 -14.484 1 97.12 69 LEU B CA 1
ATOM 2646 C C . LEU B 1 69 ? 10.734 -23.188 -15.93 1 97.12 69 LEU B C 1
ATOM 2648 O O . LEU B 1 69 ? 10.414 -22.078 -16.359 1 97.12 69 LEU B O 1
ATOM 2652 N N . PRO B 1 70 ? 10.562 -24.172 -16.625 1 95.12 70 PRO B N 1
ATOM 2653 C CA . PRO B 1 70 ? 10.43 -24.141 -18.094 1 95.12 70 PRO B CA 1
ATOM 2654 C C . PRO B 1 70 ? 9.094 -23.547 -18.547 1 95.12 70 PRO B C 1
ATOM 2656 O O . PRO B 1 70 ? 8.992 -23.016 -19.656 1 95.12 70 PRO B O 1
ATOM 2659 N N . ASN B 1 71 ? 8.039 -23.625 -17.719 1 96.56 71 ASN B N 1
ATOM 2660 C CA . ASN B 1 71 ? 6.734 -23.172 -18.188 1 96.56 71 ASN B CA 1
ATOM 2661 C C . ASN B 1 71 ? 6.492 -21.703 -17.812 1 96.56 71 ASN B C 1
ATOM 2663 O O . ASN B 1 71 ? 5.418 -21.172 -18.094 1 96.56 71 ASN B O 1
ATOM 2667 N N . GLY B 1 72 ? 7.426 -21.047 -17.125 1 95.12 72 GLY B N 1
ATOM 2668 C CA . GLY B 1 72 ? 7.289 -19.641 -16.766 1 95.12 72 GLY B CA 1
ATOM 2669 C C . GLY B 1 72 ? 6.234 -19.391 -15.711 1 95.12 72 GLY B C 1
ATOM 2670 O O . GLY B 1 72 ? 6.039 -20.219 -14.82 1 95.12 72 GLY B O 1
ATOM 2671 N N . SER B 1 73 ? 5.633 -18.25 -15.766 1 96.38 73 SER B N 1
ATOM 2672 C CA . SER B 1 73 ? 4.629 -17.875 -14.766 1 96.38 73 SER B CA 1
ATOM 2673 C C . SER B 1 73 ? 3.242 -18.359 -15.188 1 96.38 73 SER B C 1
ATOM 2675 O O . SER B 1 73 ? 2.975 -18.547 -16.375 1 96.38 73 SER B O 1
ATOM 2677 N N . LEU B 1 74 ? 2.406 -18.516 -14.211 1 97.75 74 LEU B N 1
ATOM 2678 C CA . LEU B 1 74 ? 1.005 -18.828 -14.477 1 97.75 74 LEU B CA 1
ATOM 2679 C C . LEU B 1 74 ? 0.376 -17.75 -15.359 1 97.75 74 LEU B C 1
ATOM 2681 O O . LEU B 1 74 ? -0.423 -18.062 -16.25 1 97.75 74 LEU B O 1
ATOM 2685 N N . GLU B 1 75 ? 0.727 -16.516 -15.125 1 95.44 75 GLU B N 1
ATOM 2686 C CA . GLU B 1 75 ? 0.225 -15.406 -15.938 1 95.44 75 GLU B CA 1
ATOM 2687 C C . GLU B 1 75 ? 0.565 -15.602 -17.406 1 95.44 75 GLU B C 1
ATOM 2689 O O . GLU B 1 75 ? -0.305 -15.477 -18.281 1 95.44 75 GLU B O 1
ATOM 2694 N N . ASP B 1 76 ? 1.76 -15.953 -17.672 1 93.56 76 ASP B N 1
ATOM 2695 C CA . ASP B 1 76 ? 2.211 -16.172 -19.047 1 93.56 76 ASP B CA 1
ATOM 2696 C C . ASP B 1 76 ? 1.509 -17.375 -19.672 1 93.56 76 ASP B C 1
ATOM 2698 O O . ASP B 1 76 ? 1.12 -17.328 -20.844 1 93.56 76 ASP B O 1
ATOM 2702 N N . CYS B 1 77 ? 1.38 -18.422 -18.922 1 96 77 CYS B N 1
ATOM 2703 C CA . CYS B 1 77 ? 0.769 -19.641 -19.438 1 96 77 CYS B CA 1
ATOM 2704 C C . CYS B 1 77 ? -0.702 -19.406 -19.766 1 96 77 CYS B C 1
ATOM 2706 O O . CYS B 1 77 ? -1.184 -19.875 -20.812 1 96 77 CYS B O 1
ATOM 2708 N N . LEU B 1 78 ? -1.377 -18.703 -18.906 1 95.81 78 LEU B N 1
ATOM 2709 C CA . LEU B 1 78 ? -2.785 -18.406 -19.156 1 95.81 78 LEU B CA 1
ATOM 2710 C C . LEU B 1 78 ? -2.953 -17.547 -20.391 1 95.81 78 LEU B C 1
ATOM 2712 O O . LEU B 1 78 ? -3.939 -17.688 -21.125 1 95.81 78 LEU B O 1
ATOM 2716 N N . LYS B 1 79 ? -2.035 -16.703 -20.656 1 93.38 79 LYS B N 1
ATOM 2717 C CA . LYS B 1 79 ? -2.1 -15.766 -21.766 1 93.38 79 LYS B CA 1
ATOM 2718 C C . LYS B 1 79 ? -1.677 -16.438 -23.078 1 93.38 79 LYS B C 1
ATOM 2720 O O . LYS B 1 79 ? -2.375 -16.344 -24.078 1 93.38 79 LYS B O 1
ATOM 2725 N N . ASP B 1 80 ? -0.596 -17.172 -23.016 1 93.88 80 ASP B N 1
ATOM 2726 C CA . ASP B 1 80 ? 0.054 -17.609 -24.25 1 93.88 80 ASP B CA 1
ATOM 2727 C C . ASP B 1 80 ? -0.351 -19.047 -24.594 1 93.88 80 ASP B C 1
ATOM 2729 O O . ASP B 1 80 ? -0.349 -19.438 -25.766 1 93.88 80 ASP B O 1
ATOM 2733 N N . ARG B 1 81 ? -0.611 -19.891 -23.562 1 94.31 81 ARG B N 1
ATOM 2734 C CA . ARG B 1 81 ? -0.896 -21.312 -23.781 1 94.31 81 ARG B CA 1
ATOM 2735 C C . ARG B 1 81 ? -2.078 -21.766 -22.922 1 94.31 81 ARG B C 1
ATOM 2737 O O . ARG B 1 81 ? -1.98 -22.766 -22.203 1 94.31 81 ARG B O 1
ATOM 2744 N N . PRO B 1 82 ? -3.203 -21.109 -23.031 1 90.94 82 PRO B N 1
ATOM 2745 C CA . PRO B 1 82 ? -4.336 -21.406 -22.156 1 90.94 82 PRO B CA 1
ATOM 2746 C C . PRO B 1 82 ? -4.875 -22.828 -22.344 1 90.94 82 PRO B C 1
ATOM 2748 O O . PRO B 1 82 ? -5.352 -23.453 -21.406 1 90.94 82 PRO B O 1
ATOM 2751 N N . ARG B 1 83 ? -4.727 -23.391 -23.5 1 90.19 83 ARG B N 1
ATOM 2752 C CA . ARG B 1 83 ? -5.297 -24.688 -23.812 1 90.19 83 ARG B CA 1
ATOM 2753 C C . ARG B 1 83 ? -4.523 -25.797 -23.125 1 90.19 83 ARG B C 1
ATOM 2755 O O . ARG B 1 83 ? -5.043 -26.906 -22.922 1 90.19 83 ARG B O 1
ATOM 2762 N N . GLU B 1 84 ? -3.316 -25.516 -22.766 1 94.81 84 GLU B N 1
ATOM 2763 C CA . GLU B 1 84 ? -2.508 -26.516 -22.094 1 94.81 84 GLU B CA 1
ATOM 2764 C C . GLU B 1 84 ? -2.932 -26.672 -20.625 1 94.81 84 GLU B C 1
ATOM 2766 O O . GLU B 1 84 ? -2.623 -27.672 -19.984 1 94.81 84 GLU B O 1
ATOM 2771 N N . LEU B 1 85 ? -3.586 -25.703 -20.141 1 96.94 85 LEU B N 1
ATOM 2772 C CA . LEU B 1 85 ? -4.059 -25.734 -18.766 1 96.94 85 LEU B CA 1
ATOM 2773 C C . LEU B 1 85 ? -5.496 -26.234 -18.703 1 96.94 85 LEU B C 1
ATOM 2775 O O . LEU B 1 85 ? -6.438 -25.438 -18.641 1 96.94 85 LEU B O 1
ATOM 2779 N N . THR B 1 86 ? -5.598 -27.531 -18.656 1 96.62 86 THR B N 1
ATOM 2780 C CA . THR B 1 86 ? -6.918 -28.125 -18.5 1 96.62 86 THR B CA 1
ATOM 2781 C C . THR B 1 86 ? -7.5 -27.797 -17.125 1 96.62 86 THR B C 1
ATOM 2783 O O . THR B 1 86 ? -6.812 -27.234 -16.266 1 96.62 86 THR B O 1
ATOM 2786 N N . TRP B 1 87 ? -8.781 -28.125 -16.953 1 96.94 87 TRP B N 1
ATOM 2787 C CA . TRP B 1 87 ? -9.398 -27.828 -15.664 1 96.94 87 TRP B CA 1
ATOM 2788 C C . TRP B 1 87 ? -8.719 -28.609 -14.547 1 96.94 87 TRP B C 1
ATOM 2790 O O . TRP B 1 87 ? -8.609 -28.109 -13.422 1 96.94 87 TRP B O 1
ATOM 2800 N N . GLU B 1 88 ? -8.195 -29.781 -14.812 1 97 88 GLU B N 1
ATOM 2801 C CA . GLU B 1 88 ? -7.5 -30.594 -13.812 1 97 88 GLU B CA 1
ATOM 2802 C C . GLU B 1 88 ? -6.195 -29.922 -13.383 1 97 88 GLU B C 1
ATOM 2804 O O . GLU B 1 88 ? -5.902 -29.844 -12.188 1 97 88 GLU B O 1
ATOM 2809 N N . ILE B 1 89 ? -5.457 -29.484 -14.414 1 97.44 89 ILE B N 1
ATOM 2810 C CA . ILE B 1 89 ? -4.184 -28.812 -14.148 1 97.44 89 ILE B CA 1
ATOM 2811 C C . ILE B 1 89 ? -4.426 -27.531 -13.352 1 97.44 89 ILE B C 1
ATOM 2813 O O . ILE B 1 89 ? -3.723 -27.266 -12.375 1 97.44 89 ILE B O 1
ATOM 2817 N N . ARG B 1 90 ? -5.453 -26.797 -13.734 1 98.19 90 ARG B N 1
ATOM 2818 C CA . ARG B 1 90 ? -5.809 -25.562 -13.055 1 98.19 90 ARG B CA 1
ATOM 2819 C C . ARG B 1 90 ? -6.191 -25.828 -11.602 1 98.19 90 ARG B C 1
ATOM 2821 O O . ARG B 1 90 ? -5.781 -25.094 -10.695 1 98.19 90 ARG B O 1
ATOM 2828 N N . THR B 1 91 ? -6.992 -26.875 -11.383 1 98.12 91 THR B N 1
ATOM 2829 C CA . THR B 1 91 ? -7.383 -27.25 -10.023 1 98.12 91 THR B CA 1
ATOM 2830 C C . THR B 1 91 ? -6.164 -27.656 -9.203 1 98.12 91 THR B C 1
ATOM 2832 O O . THR B 1 91 ? -6.051 -27.297 -8.031 1 98.12 91 THR B O 1
ATOM 2835 N N . ARG B 1 92 ? -5.297 -28.359 -9.781 1 98.31 92 ARG B N 1
ATOM 2836 C CA . ARG B 1 92 ? -4.074 -28.781 -9.109 1 98.31 92 ARG B CA 1
ATOM 2837 C C . ARG B 1 92 ? -3.209 -27.562 -8.75 1 98.31 92 ARG B C 1
ATOM 2839 O O . ARG B 1 92 ? -2.6 -27.531 -7.68 1 98.31 92 ARG B O 1
ATOM 2846 N N . ILE B 1 93 ? -3.139 -26.625 -9.641 1 98.69 93 ILE B N 1
ATOM 2847 C CA . ILE B 1 93 ? -2.391 -25.391 -9.391 1 98.69 93 ILE B CA 1
ATOM 2848 C C . ILE B 1 93 ? -2.943 -24.703 -8.148 1 98.69 93 ILE B C 1
ATOM 2850 O O . ILE B 1 93 ? -2.188 -24.328 -7.246 1 98.69 93 ILE B O 1
ATOM 2854 N N . VAL B 1 94 ? -4.246 -24.594 -8.062 1 98.75 94 VAL B N 1
ATOM 2855 C CA . VAL B 1 94 ? -4.871 -23.953 -6.898 1 98.75 94 VAL B CA 1
ATOM 2856 C C . VAL B 1 94 ? -4.543 -24.75 -5.641 1 98.75 94 VAL B C 1
ATOM 2858 O O . VAL B 1 94 ? -4.176 -24.188 -4.613 1 98.75 94 VAL B O 1
ATOM 2861 N N . TYR B 1 95 ? -4.617 -26.031 -5.77 1 98.62 95 TYR B N 1
ATOM 2862 C CA . TYR B 1 95 ? -4.316 -26.922 -4.656 1 98.62 95 TYR B CA 1
ATOM 2863 C C . TYR B 1 95 ? -2.885 -26.734 -4.168 1 98.62 95 TYR B C 1
ATOM 2865 O O . TYR B 1 95 ? -2.641 -26.641 -2.961 1 98.62 95 TYR B O 1
ATOM 2873 N N . GLU B 1 96 ? -2.008 -26.656 -5.031 1 98.75 96 GLU B N 1
ATOM 2874 C CA . GLU B 1 96 ? -0.596 -26.547 -4.676 1 98.75 96 GLU B CA 1
ATOM 2875 C C . GLU B 1 96 ? -0.274 -25.156 -4.105 1 98.75 96 GLU B C 1
ATOM 2877 O O . GLU B 1 96 ? 0.577 -25.031 -3.223 1 98.75 96 GLU B O 1
ATOM 2882 N N . ILE B 1 97 ? -0.919 -24.094 -4.605 1 98.81 97 ILE B N 1
ATOM 2883 C CA . ILE B 1 97 ? -0.784 -22.781 -3.979 1 98.81 97 ILE B CA 1
ATOM 2884 C C . ILE B 1 97 ? -1.269 -22.859 -2.533 1 98.81 97 ILE B C 1
ATOM 2886 O O . ILE B 1 97 ? -0.596 -22.359 -1.622 1 98.81 97 ILE B O 1
ATOM 2890 N N . CYS B 1 98 ? -2.43 -23.5 -2.316 1 98.38 98 CYS B N 1
ATOM 2891 C CA . CYS B 1 98 ? -2.971 -23.672 -0.972 1 98.38 98 CYS B CA 1
ATOM 2892 C C . CYS B 1 98 ? -1.994 -24.422 -0.081 1 98.38 98 CYS B C 1
ATOM 2894 O O . CYS B 1 98 ? -1.817 -24.078 1.088 1 98.38 98 CYS B O 1
ATOM 2896 N N . THR B 1 99 ? -1.427 -25.406 -0.647 1 98.25 99 THR B N 1
ATOM 2897 C CA . THR B 1 99 ? -0.46 -26.219 0.089 1 98.25 99 THR B CA 1
ATOM 2898 C C . THR B 1 99 ? 0.723 -25.359 0.541 1 98.25 99 THR B C 1
ATOM 2900 O O . THR B 1 99 ? 1.135 -25.438 1.7 1 98.25 99 THR B O 1
ATOM 2903 N N . ALA B 1 100 ? 1.253 -24.562 -0.341 1 98.5 100 ALA B N 1
ATOM 2904 C CA . ALA B 1 100 ? 2.359 -23.672 -0.02 1 98.5 100 ALA B CA 1
ATOM 2905 C C . ALA B 1 100 ? 1.962 -22.672 1.068 1 98.5 100 ALA B C 1
ATOM 2907 O O . ALA B 1 100 ? 2.723 -22.438 2.01 1 98.5 100 ALA B O 1
ATOM 2908 N N . LEU B 1 101 ? 0.774 -22.109 0.965 1 98 101 LEU B N 1
ATOM 2909 C CA . LEU B 1 101 ? 0.315 -21.109 1.922 1 98 101 LEU B CA 1
ATOM 2910 C C . LEU B 1 101 ? 0.115 -21.734 3.301 1 98 101 LEU B C 1
ATOM 2912 O O . LEU B 1 101 ? 0.435 -21.109 4.316 1 98 101 LEU B O 1
ATOM 2916 N N . ARG B 1 102 ? -0.452 -22.922 3.314 1 96.44 102 ARG B N 1
ATOM 2917 C CA . ARG B 1 102 ? -0.598 -23.625 4.59 1 96.44 102 ARG B CA 1
ATOM 2918 C C . ARG B 1 102 ? 0.754 -23.812 5.27 1 96.44 102 ARG B C 1
ATOM 2920 O O . ARG B 1 102 ? 0.88 -23.609 6.48 1 96.44 102 ARG B O 1
ATOM 2927 N N . PHE B 1 103 ? 1.723 -24.172 4.535 1 97.5 103 PHE B N 1
ATOM 2928 C CA . PHE B 1 103 ? 3.082 -24.328 5.035 1 97.5 103 PHE B CA 1
ATOM 2929 C C . PHE B 1 103 ? 3.602 -23.031 5.613 1 97.5 103 PHE B C 1
ATOM 2931 O O . PHE B 1 103 ? 4.102 -22.984 6.738 1 97.5 103 PHE B O 1
ATOM 2938 N N . LEU B 1 104 ? 3.5 -21.938 4.883 1 97.56 104 LEU B N 1
ATOM 2939 C CA . LEU B 1 104 ? 4.004 -20.641 5.297 1 97.56 104 LEU B CA 1
ATOM 2940 C C . LEU B 1 104 ? 3.279 -20.156 6.551 1 97.56 104 LEU B C 1
ATOM 2942 O O . LEU B 1 104 ? 3.914 -19.672 7.488 1 97.56 104 LEU B O 1
ATOM 2946 N N . HIS B 1 105 ? 1.965 -20.297 6.594 1 96 105 HIS B N 1
ATOM 2947 C CA . HIS B 1 105 ? 1.131 -19.766 7.66 1 96 105 HIS B CA 1
ATOM 2948 C C . HIS B 1 105 ? 1.307 -20.562 8.953 1 96 105 HIS B C 1
ATOM 2950 O O . HIS B 1 105 ? 0.945 -20.094 10.031 1 96 105 HIS B O 1
ATOM 2956 N N . SER B 1 106 ? 1.853 -21.766 8.828 1 94.31 106 SER B N 1
ATOM 2957 C CA . SER B 1 106 ? 2.053 -22.609 10 1 94.31 106 SER B CA 1
ATOM 2958 C C . SER B 1 106 ? 3.514 -22.609 10.445 1 94.31 106 SER B C 1
ATOM 2960 O O . SER B 1 106 ? 3.898 -23.359 11.336 1 94.31 106 SER B O 1
ATOM 2962 N N . ASN B 1 107 ? 4.273 -21.797 9.734 1 94.25 107 ASN B N 1
ATOM 2963 C CA . ASN B 1 107 ? 5.695 -21.75 10.047 1 94.25 107 ASN B CA 1
ATOM 2964 C C . ASN B 1 107 ? 5.93 -21.438 11.523 1 94.25 107 ASN B C 1
ATOM 2966 O O . ASN B 1 107 ? 5.215 -20.641 12.117 1 94.25 107 ASN B O 1
ATOM 2970 N N . LYS B 1 108 ? 6.902 -22.094 12.133 1 92.31 108 LYS B N 1
ATOM 2971 C CA . LYS B 1 108 ? 7.363 -21.828 13.492 1 92.31 108 LYS B CA 1
ATOM 2972 C C . LYS B 1 108 ? 8.789 -21.281 13.5 1 92.31 108 LYS B C 1
ATOM 2974 O O . LYS B 1 108 ? 9.609 -21.672 12.664 1 92.31 108 LYS B O 1
ATOM 2979 N N . PRO B 1 109 ? 9.133 -20.406 14.336 1 91.94 109 PRO B N 1
ATOM 2980 C CA . PRO B 1 109 ? 8.367 -19.938 15.492 1 91.94 109 PRO B CA 1
ATOM 2981 C C . PRO B 1 109 ? 7.34 -18.859 15.117 1 91.94 109 PRO B C 1
ATOM 2983 O O . PRO B 1 109 ? 6.441 -18.562 15.906 1 91.94 109 PRO B O 1
ATOM 2986 N N . LYS B 1 110 ? 7.465 -18.281 13.898 1 93.81 110 LYS B N 1
ATOM 2987 C CA . LYS B 1 110 ? 6.531 -17.25 13.461 1 93.81 110 LYS B CA 1
ATOM 2988 C C . LYS B 1 110 ? 5.906 -17.594 12.117 1 93.81 110 LYS B C 1
ATOM 2990 O O . LYS B 1 110 ? 6.617 -17.922 11.164 1 93.81 110 LYS B O 1
ATOM 2995 N N . PRO B 1 111 ? 4.586 -17.453 12.086 1 95.31 111 PRO B N 1
ATOM 2996 C CA . PRO B 1 111 ? 3.947 -17.594 10.773 1 95.31 111 PRO B CA 1
ATOM 2997 C C . PRO B 1 111 ? 4.398 -16.531 9.773 1 95.31 111 PRO B C 1
ATOM 2999 O O . PRO B 1 111 ? 4.797 -15.438 10.172 1 95.31 111 PRO B O 1
ATOM 3002 N N . LEU B 1 112 ? 4.363 -16.891 8.516 1 97.19 112 LEU B N 1
ATOM 3003 C CA . LEU B 1 112 ? 4.793 -15.984 7.457 1 97.19 112 LEU B CA 1
ATOM 3004 C C . LEU B 1 112 ? 3.658 -15.727 6.473 1 97.19 112 LEU B C 1
ATOM 3006 O O . LEU B 1 112 ? 2.99 -16.656 6.027 1 97.19 112 LEU B O 1
ATOM 3010 N N . VAL B 1 113 ? 3.398 -14.5 6.223 1 97 113 VAL B N 1
ATOM 3011 C CA . VAL B 1 113 ? 2.512 -14.078 5.145 1 97 113 VAL B CA 1
ATOM 3012 C C . VAL B 1 113 ? 3.334 -13.75 3.9 1 97 113 VAL B C 1
ATOM 3014 O O . VAL B 1 113 ? 4.332 -13.031 3.98 1 97 113 VAL B O 1
ATOM 3017 N N . HIS B 1 114 ? 3.021 -14.328 2.742 1 97.88 114 HIS B N 1
ATOM 3018 C CA . HIS B 1 114 ? 3.742 -14.055 1.505 1 97.88 114 HIS B CA 1
ATOM 3019 C C . HIS B 1 114 ? 3.611 -12.594 1.102 1 97.88 114 HIS B C 1
ATOM 3021 O O . HIS B 1 114 ? 4.613 -11.922 0.85 1 97.88 114 HIS B O 1
ATOM 3027 N N . GLY B 1 115 ? 2.268 -12.195 1.016 1 96.75 115 GLY B N 1
ATOM 3028 C CA . GLY B 1 115 ? 1.983 -10.781 0.834 1 96.75 115 GLY B CA 1
ATOM 3029 C C . GLY B 1 115 ? 1.912 -10.367 -0.624 1 96.75 115 GLY B C 1
ATOM 3030 O O . GLY B 1 115 ? 1.6 -9.219 -0.935 1 96.75 115 GLY B O 1
ATOM 3031 N N . ASP B 1 116 ? 2.09 -11.328 -1.57 1 96.44 116 ASP B N 1
ATOM 3032 C CA . ASP B 1 116 ? 2.08 -10.945 -2.979 1 96.44 116 ASP B CA 1
ATOM 3033 C C . ASP B 1 116 ? 1.688 -12.125 -3.865 1 96.44 116 ASP B C 1
ATOM 3035 O O . ASP B 1 116 ? 2.332 -12.383 -4.887 1 96.44 116 ASP B O 1
ATOM 3039 N N . ILE B 1 117 ? 0.694 -12.797 -3.486 1 97.5 117 ILE B N 1
ATOM 3040 C CA . ILE B 1 117 ? 0.169 -13.883 -4.309 1 97.5 117 ILE B CA 1
ATOM 3041 C C . ILE B 1 117 ? -0.53 -13.305 -5.539 1 97.5 117 ILE B C 1
ATOM 3043 O O . ILE B 1 117 ? -1.43 -12.469 -5.414 1 97.5 117 ILE B O 1
ATOM 3047 N N . LYS B 1 118 ? -0.117 -13.703 -6.695 1 96.06 118 LYS B N 1
ATOM 3048 C CA . LYS B 1 118 ? -0.714 -13.359 -7.984 1 96.06 118 LYS B CA 1
ATOM 3049 C C . LYS B 1 118 ? -0.169 -14.258 -9.094 1 96.06 118 LYS B C 1
ATOM 3051 O O . LYS B 1 118 ? 0.883 -14.875 -8.938 1 96.06 118 LYS B O 1
ATOM 3056 N N . PRO B 1 119 ? -0.834 -14.352 -10.203 1 96.75 119 PRO B N 1
ATOM 3057 C CA . PRO B 1 119 ? -0.412 -15.273 -11.266 1 96.75 119 PRO B CA 1
ATOM 3058 C C . PRO B 1 119 ? 1.028 -15.031 -11.711 1 96.75 119 PRO B C 1
ATOM 3060 O O . PRO B 1 119 ? 1.731 -15.984 -12.07 1 96.75 119 PRO B O 1
ATOM 3063 N N . HIS B 1 120 ? 1.477 -13.812 -11.609 1 95.38 120 HIS B N 1
ATOM 3064 C CA . HIS B 1 120 ? 2.832 -13.461 -12.016 1 95.38 120 HIS B CA 1
ATOM 3065 C C . HIS B 1 120 ? 3.869 -14.125 -11.117 1 95.38 120 HIS B C 1
ATOM 3067 O O . HIS B 1 120 ? 4.965 -14.461 -11.57 1 95.38 120 HIS B O 1
ATOM 3073 N N . ASN B 1 121 ? 3.512 -14.375 -9.883 1 96.25 121 ASN B N 1
ATOM 3074 C CA . ASN B 1 121 ? 4.449 -14.906 -8.898 1 96.25 121 ASN B CA 1
ATOM 3075 C C . ASN B 1 121 ? 4.254 -16.406 -8.688 1 96.25 121 ASN B C 1
ATOM 3077 O O . ASN B 1 121 ? 4.883 -17 -7.812 1 96.25 121 ASN B O 1
ATOM 3081 N N . VAL B 1 122 ? 3.352 -16.984 -9.398 1 98.31 122 VAL B N 1
ATOM 3082 C CA . VAL B 1 122 ? 3.16 -18.422 -9.438 1 98.31 122 VAL B CA 1
ATOM 3083 C C . VAL B 1 122 ? 3.883 -19 -10.656 1 98.31 122 VAL B C 1
ATOM 3085 O O . VAL B 1 122 ? 3.379 -18.938 -11.781 1 98.31 122 VAL B O 1
ATOM 3088 N N . LEU B 1 123 ? 5.023 -19.594 -10.391 1 98.12 123 LEU B N 1
ATOM 3089 C CA . LEU B 1 123 ? 5.816 -20.188 -11.469 1 98.12 123 LEU B CA 1
ATOM 3090 C C . LEU B 1 123 ? 5.504 -21.672 -11.633 1 98.12 123 LEU B C 1
ATOM 3092 O O . LEU B 1 123 ? 5.113 -22.328 -10.672 1 98.12 123 LEU B O 1
ATOM 3096 N N . LEU B 1 124 ? 5.695 -22.109 -12.867 1 98.44 124 LEU B N 1
ATOM 3097 C CA . LEU B 1 124 ? 5.301 -23.484 -13.188 1 98.44 124 LEU B CA 1
ATOM 3098 C C . LEU B 1 124 ? 6.488 -24.281 -13.719 1 98.44 124 LEU B C 1
ATOM 3100 O O . LEU B 1 124 ? 7.098 -23.906 -14.727 1 98.44 124 LEU B O 1
ATOM 3104 N N . GLY B 1 125 ? 6.789 -25.359 -13.008 1 97.19 125 GLY B N 1
ATOM 3105 C CA . GLY B 1 125 ? 7.824 -26.281 -13.445 1 97.19 125 GLY B CA 1
ATOM 3106 C C . GLY B 1 125 ? 7.328 -27.281 -14.477 1 97.19 125 GLY B C 1
ATOM 3107 O O . GLY B 1 125 ? 6.336 -27.031 -15.164 1 97.19 125 GLY B O 1
ATOM 3108 N N . ALA B 1 126 ? 8.141 -28.344 -14.469 1 94.31 126 ALA B N 1
ATOM 3109 C CA . ALA B 1 126 ? 7.719 -29.453 -15.312 1 94.31 126 ALA B CA 1
ATOM 3110 C C . ALA B 1 126 ? 6.352 -29.984 -14.883 1 94.31 126 ALA B C 1
ATOM 3112 O O . ALA B 1 126 ? 6.047 -30.031 -13.695 1 94.31 126 ALA B O 1
ATOM 3113 N N . ASN B 1 127 ? 5.484 -30.406 -15.812 1 95.44 127 ASN B N 1
ATOM 3114 C CA . ASN B 1 127 ? 4.137 -30.906 -15.547 1 95.44 127 ASN B CA 1
ATOM 3115 C C . ASN B 1 127 ? 3.289 -29.875 -14.805 1 95.44 127 ASN B C 1
ATOM 3117 O O . ASN B 1 127 ? 2.422 -30.234 -14.008 1 95.44 127 ASN B O 1
ATOM 3121 N N . PHE B 1 128 ? 3.695 -28.625 -14.734 1 98 128 PHE B N 1
ATOM 3122 C CA . PHE B 1 128 ? 2.969 -27.484 -14.219 1 98 128 PHE B CA 1
ATOM 3123 C C . PHE B 1 128 ? 2.963 -27.484 -12.695 1 98 128 PHE B C 1
ATOM 3125 O O . PHE B 1 128 ? 2.031 -26.969 -12.07 1 98 128 PHE B O 1
ATOM 3132 N N . LYS B 1 129 ? 4.031 -28.094 -12.156 1 98.25 129 LYS B N 1
ATOM 3133 C CA . LYS B 1 129 ? 4.184 -28.047 -10.711 1 98.25 129 LYS B CA 1
ATOM 3134 C C . LYS B 1 129 ? 4.398 -26.609 -10.234 1 98.25 129 LYS B C 1
ATOM 3136 O O . LYS B 1 129 ? 5.223 -25.875 -10.797 1 98.25 129 LYS B O 1
ATOM 3141 N N . VAL B 1 130 ? 3.703 -26.219 -9.203 1 98.81 130 VAL B N 1
ATOM 3142 C CA . VAL B 1 130 ? 3.715 -24.828 -8.734 1 98.81 130 VAL B CA 1
ATOM 3143 C C . VAL B 1 130 ? 4.969 -24.578 -7.898 1 98.81 130 VAL B C 1
ATOM 3145 O O . VAL B 1 130 ? 5.332 -25.391 -7.047 1 98.81 130 VAL B O 1
ATOM 3148 N N . LYS B 1 131 ? 5.633 -23.469 -8.148 1 98.75 131 LYS B N 1
ATOM 3149 C CA . LYS B 1 131 ? 6.676 -22.875 -7.316 1 98.75 131 LYS B CA 1
ATOM 3150 C C . LYS B 1 131 ? 6.387 -21.406 -7.031 1 98.75 131 LYS B C 1
ATOM 3152 O O . LYS B 1 131 ? 6.449 -20.562 -7.934 1 98.75 131 LYS B O 1
ATOM 3157 N N . LEU B 1 132 ? 5.996 -21.094 -5.812 1 98.5 132 LEU B N 1
ATOM 3158 C CA . LEU B 1 132 ? 5.766 -19.703 -5.449 1 98.5 132 LEU B CA 1
ATOM 3159 C C . LEU B 1 132 ? 7.078 -18.922 -5.414 1 98.5 132 LEU B C 1
ATOM 3161 O O . LEU B 1 132 ? 8.086 -19.422 -4.895 1 98.5 132 LEU B O 1
ATOM 3165 N N . ALA B 1 133 ? 7.078 -17.766 -6 1 96.44 133 ALA B N 1
ATOM 3166 C CA . ALA B 1 133 ? 8.266 -16.922 -6.07 1 96.44 133 ALA B CA 1
ATOM 3167 C C . ALA B 1 133 ? 7.98 -15.523 -5.535 1 96.44 133 ALA B C 1
ATOM 3169 O O . ALA B 1 133 ? 6.852 -15.219 -5.145 1 96.44 133 ALA B O 1
ATOM 3170 N N . ASP B 1 134 ? 9.016 -14.703 -5.371 1 94.19 134 ASP B N 1
ATOM 3171 C CA . ASP B 1 134 ? 8.984 -13.289 -5.008 1 94.19 134 ASP B CA 1
ATOM 3172 C C . ASP B 1 134 ? 8.477 -13.094 -3.582 1 94.19 134 ASP B C 1
ATOM 3174 O O . ASP B 1 134 ? 7.32 -12.719 -3.375 1 94.19 134 ASP B O 1
ATOM 3178 N N . PHE B 1 135 ? 9.336 -13.211 -2.645 1 95.38 135 PHE B N 1
ATOM 3179 C CA . PHE B 1 135 ? 9.031 -13.055 -1.228 1 95.38 135 PHE B CA 1
ATOM 3180 C C . PHE B 1 135 ? 9.453 -11.688 -0.725 1 95.38 135 PHE B C 1
ATOM 3182 O O . PHE B 1 135 ? 9.773 -11.523 0.456 1 95.38 135 PHE B O 1
ATOM 3189 N N . GLY B 1 136 ? 9.508 -10.797 -1.64 1 91.12 136 GLY B N 1
ATOM 3190 C CA . GLY B 1 136 ? 9.977 -9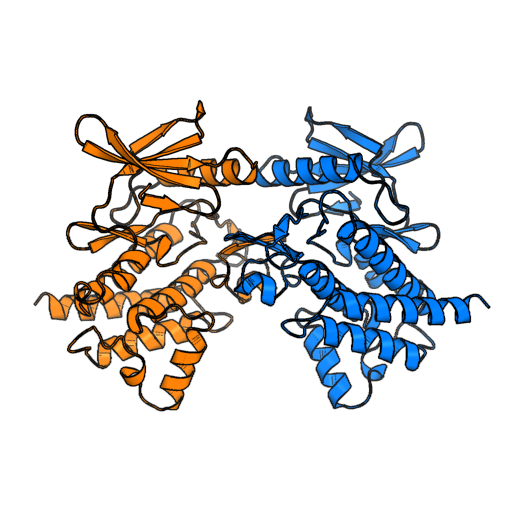.453 -1.319 1 91.12 136 GLY B CA 1
ATOM 3191 C C . GLY B 1 136 ? 9.055 -8.711 -0.375 1 91.12 136 GLY B C 1
ATOM 3192 O O . GLY B 1 136 ? 9.484 -7.793 0.33 1 91.12 136 GLY B O 1
ATOM 3193 N N . LEU B 1 137 ? 7.812 -9.039 -0.273 1 92.62 137 LEU B N 1
ATOM 3194 C CA . LEU B 1 137 ? 6.832 -8.32 0.529 1 92.62 137 LEU B CA 1
ATOM 3195 C C . LEU B 1 137 ? 6.383 -9.156 1.723 1 92.62 137 LEU B C 1
ATOM 3197 O O . LEU B 1 137 ? 5.426 -8.797 2.41 1 92.62 137 LEU B O 1
ATOM 3201 N N . CYS B 1 138 ? 7.027 -10.227 1.983 1 95.56 138 CYS B N 1
ATOM 3202 C CA . CYS B 1 138 ? 6.613 -11.148 3.039 1 95.56 138 CYS B CA 1
ATOM 3203 C C . CYS B 1 138 ? 6.738 -10.492 4.41 1 95.56 138 CYS B C 1
ATOM 3205 O O . CYS B 1 138 ? 7.445 -9.492 4.566 1 95.56 138 CYS B O 1
ATOM 3207 N N . ARG B 1 139 ? 5.938 -11 5.336 1 93.81 139 ARG B N 1
ATOM 3208 C CA . ARG B 1 139 ? 5.957 -10.508 6.707 1 93.81 139 ARG B CA 1
ATOM 3209 C C . ARG B 1 139 ? 5.793 -11.648 7.703 1 93.81 139 ARG B C 1
ATOM 3211 O O . ARG B 1 139 ? 4.891 -12.477 7.559 1 93.81 139 ARG B O 1
ATOM 3218 N N . TYR B 1 140 ? 6.672 -11.578 8.672 1 94.31 140 TYR B N 1
ATOM 3219 C CA . TYR B 1 140 ? 6.445 -12.469 9.805 1 94.31 140 TYR B CA 1
ATOM 3220 C C . TYR B 1 140 ? 5.371 -11.914 10.727 1 94.31 140 TYR B C 1
ATOM 3222 O O . TYR B 1 140 ? 5.305 -10.703 10.961 1 94.31 140 TYR B O 1
ATOM 3230 N N . LEU B 1 141 ? 4.555 -12.844 11.242 1 94.38 141 LEU B N 1
ATOM 3231 C CA . LEU B 1 141 ? 3.51 -12.461 12.18 1 94.38 141 LEU B CA 1
ATOM 3232 C C . LEU B 1 141 ? 3.961 -12.695 13.617 1 94.38 141 LEU B C 1
ATOM 3234 O O . LEU B 1 141 ? 4.883 -13.477 13.867 1 94.38 141 LEU B O 1
ATOM 3238 N N . THR B 1 142 ? 3.432 -11.875 14.492 1 89.06 142 THR B N 1
ATOM 3239 C CA . THR B 1 142 ? 3.697 -12.047 15.914 1 89.06 142 THR B CA 1
ATOM 3240 C C . THR B 1 142 ? 2.414 -12.383 16.672 1 89.06 142 THR B C 1
ATOM 3242 O O . THR B 1 142 ? 1.329 -11.938 16.281 1 89.06 142 THR B O 1
ATOM 3245 N N . GLN B 1 143 ? 2.561 -13.336 17.516 1 76 143 GLN B N 1
ATOM 3246 C CA . GLN B 1 143 ? 1.403 -13.773 18.281 1 76 143 GLN B CA 1
ATOM 3247 C C . GLN B 1 143 ? 0.813 -12.617 19.094 1 76 143 GLN B C 1
ATOM 3249 O O . GLN B 1 143 ? 1.543 -11.891 19.766 1 76 143 GLN B O 1
ATOM 3254 N N . GLY B 1 144 ? -0.363 -12.258 18.672 1 63.81 144 GLY B N 1
ATOM 3255 C CA . GLY B 1 144 ? -1.067 -11.258 19.453 1 63.81 144 GLY B CA 1
ATOM 3256 C C . GLY B 1 144 ? -1.632 -11.797 20.75 1 63.81 144 GLY B C 1
ATOM 3257 O O . GLY B 1 144 ? -1.467 -12.984 21.062 1 63.81 144 GLY B O 1
ATOM 3258 N N . GLU B 1 145 ? -2.107 -10.922 21.547 1 55.81 145 GLU B N 1
ATOM 3259 C CA . GLU B 1 145 ? -2.729 -11.273 22.828 1 55.81 145 GLU B CA 1
ATOM 3260 C C . GLU B 1 145 ? -3.828 -12.312 22.641 1 55.81 145 GLU B C 1
ATOM 3262 O O . GLU B 1 145 ? -3.998 -13.203 23.469 1 55.81 145 GLU B O 1
ATOM 3267 N N . ASN B 1 146 ? -4.66 -12.141 21.594 1 56 146 ASN B N 1
ATOM 3268 C CA . ASN B 1 146 ? -5.836 -12.992 21.453 1 56 146 ASN B CA 1
ATOM 3269 C C . ASN B 1 146 ? -5.539 -14.219 20.594 1 56 146 ASN B C 1
ATOM 3271 O O . ASN B 1 146 ? -6.434 -14.75 19.938 1 56 146 ASN B O 1
ATOM 3275 N N . SER B 1 147 ? -4.375 -14.656 20.578 1 62.75 147 SER B N 1
ATOM 3276 C CA . SER B 1 147 ? -3.953 -15.945 20.047 1 62.75 147 SER B CA 1
ATOM 3277 C C . SER B 1 147 ? -3.795 -15.883 18.531 1 62.75 147 SER B C 1
ATOM 3279 O O . SER B 1 147 ? -3.102 -16.719 17.938 1 62.75 147 SER B O 1
ATOM 3281 N N . LYS B 1 148 ? -4.523 -14.992 17.891 1 78.44 148 LYS B N 1
ATOM 3282 C CA . LYS B 1 148 ? -4.273 -14.977 16.453 1 78.44 148 LYS B CA 1
ATOM 3283 C C . LYS B 1 148 ? -3.053 -14.133 16.109 1 78.44 148 LYS B C 1
ATOM 3285 O O . LYS B 1 148 ? -2.91 -13.008 16.609 1 78.44 148 LYS B O 1
ATOM 3290 N N . ALA B 1 149 ? -2.273 -14.688 15.328 1 84.62 149 ALA B N 1
ATOM 3291 C CA . ALA B 1 149 ? -1.032 -14.008 14.961 1 84.62 149 ALA B CA 1
ATOM 3292 C C . ALA B 1 149 ? -1.289 -12.914 13.93 1 84.62 149 ALA B C 1
ATOM 3294 O O . ALA B 1 149 ? -2.104 -13.094 13.016 1 84.62 149 ALA B O 1
ATOM 3295 N N . PHE B 1 150 ? -0.835 -11.781 14.18 1 86.62 150 PHE B N 1
ATOM 3296 C CA . PHE B 1 150 ? -0.933 -10.688 13.219 1 86.62 150 PHE B CA 1
ATOM 3297 C C . PHE B 1 150 ? 0.258 -9.75 13.344 1 86.62 150 PHE B C 1
ATOM 3299 O O . PHE B 1 150 ? 1.062 -9.875 14.266 1 86.62 150 PHE B O 1
ATOM 3306 N N . HIS B 1 151 ? 0.466 -8.938 12.312 1 87.94 151 HIS B N 1
ATOM 3307 C CA . HIS B 1 151 ? 1.426 -7.84 12.328 1 87.94 151 HIS B CA 1
ATOM 3308 C C . HIS B 1 151 ? 0.733 -6.5 12.109 1 87.94 151 HIS B C 1
ATOM 3310 O O . HIS B 1 151 ? 0.035 -6.316 11.109 1 87.94 151 HIS B O 1
ATOM 3316 N N . GLN B 1 152 ? 0.825 -5.609 13.086 1 85.38 152 GLN B N 1
ATOM 3317 C CA . GLN B 1 152 ? 0.247 -4.273 12.977 1 85.38 152 GLN B CA 1
ATOM 3318 C C . GLN B 1 152 ? 1.218 -3.307 12.305 1 85.38 152 GLN B C 1
ATOM 3320 O O . GLN B 1 152 ? 2.391 -3.234 12.68 1 85.38 152 GLN B O 1
ATOM 3325 N N . THR B 1 153 ? 0.738 -2.631 11.273 1 84.19 153 THR B N 1
ATOM 3326 C CA . THR B 1 153 ? 1.575 -1.637 10.617 1 84.19 153 THR B CA 1
ATOM 3327 C C . THR B 1 153 ? 0.784 -0.361 10.336 1 84.19 153 THR B C 1
ATOM 3329 O O . THR B 1 153 ? -0.432 -0.409 10.141 1 84.19 153 THR B O 1
ATOM 3332 N N . MET B 1 154 ? 1.464 0.737 10.242 1 83.25 154 MET B N 1
ATOM 3333 C CA . MET B 1 154 ? 0.879 2.004 9.812 1 83.25 154 MET B CA 1
ATOM 3334 C C . MET B 1 154 ? 1.071 2.209 8.312 1 83.25 154 MET B C 1
ATOM 3336 O O . MET B 1 154 ? 0.381 3.025 7.699 1 83.25 154 MET B O 1
ATOM 3340 N N . HIS B 1 155 ? 2.006 1.424 7.762 1 87.62 155 HIS B N 1
ATOM 3341 C CA . HIS B 1 155 ? 2.33 1.519 6.34 1 87.62 155 HIS B CA 1
ATOM 3342 C C . HIS B 1 155 ? 1.934 0.246 5.598 1 87.62 155 HIS B C 1
ATOM 3344 O O . HIS B 1 155 ? 2.492 -0.824 5.848 1 87.62 155 HIS B O 1
ATOM 3350 N N . VAL B 1 156 ? 1.057 0.406 4.738 1 92.56 156 VAL B N 1
ATOM 3351 C CA . VAL B 1 156 ? 0.561 -0.718 3.953 1 92.56 156 VAL B CA 1
ATOM 3352 C C . VAL B 1 156 ? 1.36 -0.833 2.656 1 92.56 156 VAL B C 1
ATOM 3354 O O . VAL B 1 156 ? 1.752 0.179 2.07 1 92.56 156 VAL B O 1
ATOM 3357 N N . SER B 1 157 ? 1.63 -2.053 2.271 1 92.19 157 SER B N 1
ATOM 3358 C CA . SER B 1 157 ? 2.303 -2.338 1.009 1 92.19 157 SER B CA 1
ATOM 3359 C C . SER B 1 157 ? 1.715 -3.574 0.337 1 92.19 157 SER B C 1
ATOM 3361 O O . SER B 1 157 ? 1.27 -4.504 1.015 1 92.19 157 SER B O 1
ATOM 3363 N N . GLY B 1 158 ? 1.698 -3.57 -0.955 1 92.94 158 GLY B N 1
ATOM 3364 C CA . GLY B 1 158 ? 1.18 -4.672 -1.749 1 92.94 158 GLY B CA 1
ATOM 3365 C C . GLY B 1 158 ? 1.15 -4.375 -3.236 1 92.94 158 GLY B C 1
ATOM 3366 O O . GLY B 1 158 ? 1.545 -3.287 -3.664 1 92.94 158 GLY B O 1
ATOM 3367 N N . SER B 1 159 ? 0.776 -5.332 -3.998 1 93 159 SER B N 1
ATOM 3368 C CA . SER B 1 159 ? 0.659 -5.152 -5.441 1 93 159 SER B CA 1
ATOM 3369 C C . SER B 1 159 ? -0.668 -4.496 -5.809 1 93 159 SER B C 1
ATOM 3371 O O . SER B 1 159 ? -1.714 -4.848 -5.262 1 93 159 SER B O 1
ATOM 3373 N N . ALA B 1 160 ? -0.563 -3.584 -6.793 1 90.62 160 ALA B N 1
ATOM 3374 C CA . ALA B 1 160 ? -1.766 -2.91 -7.277 1 90.62 160 ALA B CA 1
ATOM 3375 C C . ALA B 1 160 ? -2.816 -3.92 -7.727 1 90.62 160 ALA B C 1
ATOM 3377 O O . ALA B 1 160 ? -2.514 -4.844 -8.484 1 90.62 160 ALA B O 1
ATOM 3378 N N . GLY B 1 161 ? -4.023 -3.801 -7.145 1 89.5 161 GLY B N 1
ATOM 3379 C CA . GLY B 1 161 ? -5.137 -4.652 -7.539 1 89.5 161 GLY B CA 1
ATOM 3380 C C . GLY B 1 161 ? -5.254 -5.906 -6.699 1 89.5 161 GLY B C 1
ATOM 3381 O O . GLY B 1 161 ? -6.23 -6.652 -6.82 1 89.5 161 GLY B O 1
ATOM 3382 N N . TYR B 1 162 ? -4.324 -6.133 -5.797 1 93.06 162 TYR B N 1
ATOM 3383 C CA . TYR B 1 162 ? -4.332 -7.395 -5.066 1 93.06 162 TYR B CA 1
ATOM 3384 C C . TYR B 1 162 ? -4.367 -7.156 -3.562 1 93.06 162 TYR B C 1
ATOM 3386 O O . TYR B 1 162 ? -4.383 -8.109 -2.777 1 93.06 162 TYR B O 1
ATOM 3394 N N . ILE B 1 163 ? -4.406 -5.949 -3.17 1 93.5 163 ILE B N 1
ATOM 3395 C CA . ILE B 1 163 ? -4.297 -5.648 -1.747 1 93.5 163 ILE B CA 1
ATOM 3396 C C . ILE B 1 163 ? -5.637 -5.91 -1.062 1 93.5 163 ILE B C 1
ATOM 3398 O O . ILE B 1 163 ? -6.688 -5.484 -1.552 1 93.5 163 ILE B O 1
ATOM 3402 N N . ASP B 1 164 ? -5.582 -6.566 0.047 1 93.38 164 ASP B N 1
ATOM 3403 C CA . ASP B 1 164 ? -6.738 -6.879 0.883 1 93.38 164 ASP B CA 1
ATOM 3404 C C . ASP B 1 164 ? -7.34 -5.609 1.482 1 93.38 164 ASP B C 1
ATOM 3406 O O . ASP B 1 164 ? -6.664 -4.883 2.211 1 93.38 164 ASP B O 1
ATOM 3410 N N . PRO B 1 165 ? -8.633 -5.391 1.232 1 91.19 165 PRO B N 1
ATOM 3411 C CA . PRO B 1 165 ? -9.266 -4.188 1.772 1 91.19 165 PRO B CA 1
ATOM 3412 C C . PRO B 1 165 ? -9.227 -4.133 3.299 1 91.19 165 PRO B C 1
ATOM 3414 O O . PRO B 1 165 ? -9.109 -3.047 3.875 1 91.19 165 PRO B O 1
ATOM 3417 N N . ASP B 1 166 ? -9.398 -5.254 3.994 1 91.12 166 ASP B N 1
ATOM 3418 C CA . ASP B 1 166 ? -9.312 -5.266 5.449 1 91.12 166 ASP B CA 1
ATOM 3419 C C . ASP B 1 166 ? -7.93 -4.809 5.918 1 91.12 166 ASP B C 1
ATOM 3421 O O . ASP B 1 166 ? -7.816 -4.027 6.863 1 91.12 166 ASP B O 1
ATOM 3425 N N . TYR B 1 167 ? -6.914 -5.281 5.281 1 92.81 167 TYR B N 1
ATOM 3426 C CA . TYR B 1 167 ? -5.535 -4.883 5.539 1 92.81 167 TYR B CA 1
ATOM 3427 C C . TYR B 1 167 ? -5.336 -3.4 5.246 1 92.81 167 TYR B C 1
ATOM 3429 O O . TYR B 1 167 ? -4.723 -2.682 6.035 1 92.81 167 TYR B O 1
ATOM 3437 N N . LEU B 1 168 ? -5.871 -2.951 4.172 1 91.56 168 LEU B N 1
ATOM 3438 C CA . LEU B 1 168 ? -5.773 -1.562 3.744 1 91.56 168 LEU B CA 1
ATOM 3439 C C . LEU B 1 168 ? -6.367 -0.625 4.789 1 91.56 168 LEU B C 1
ATOM 3441 O O . LEU B 1 168 ? -5.84 0.464 5.027 1 91.56 168 LEU B O 1
ATOM 3445 N N . GLY B 1 169 ? -7.445 -1.027 5.363 1 88.94 169 GLY B N 1
ATOM 3446 C CA . GLY B 1 169 ? -8.141 -0.21 6.344 1 88.94 169 GLY B CA 1
ATOM 3447 C C . GLY B 1 169 ? -7.516 -0.268 7.723 1 88.94 169 GLY B C 1
ATOM 3448 O O . GLY B 1 169 ? -7.309 0.767 8.359 1 88.94 169 GLY B O 1
ATOM 3449 N N . SER B 1 170 ? -7.105 -1.452 8.188 1 88.5 170 SER B N 1
ATOM 3450 C CA . SER B 1 170 ? -6.723 -1.656 9.578 1 88.5 170 SER B CA 1
ATOM 3451 C C . SER B 1 170 ? -5.211 -1.602 9.758 1 88.5 170 SER B C 1
ATOM 3453 O O . SER B 1 170 ? -4.715 -1.392 10.867 1 88.5 170 SER B O 1
ATOM 3455 N N . GLY B 1 171 ? -4.512 -1.968 8.695 1 90.88 171 GLY B N 1
ATOM 3456 C CA . GLY B 1 171 ? -3.068 -2.125 8.797 1 90.88 171 GLY B CA 1
ATOM 3457 C C . GLY B 1 171 ? -2.654 -3.438 9.43 1 90.88 171 GLY B C 1
ATOM 3458 O O . GLY B 1 171 ? -1.479 -3.639 9.75 1 90.88 171 GLY B O 1
ATOM 3459 N N . LYS B 1 172 ? -3.623 -4.262 9.672 1 91.62 172 LYS B N 1
ATOM 3460 C CA . LYS B 1 172 ? -3.318 -5.551 10.289 1 91.62 172 LYS B CA 1
ATOM 3461 C C . LYS B 1 172 ? -3.021 -6.609 9.234 1 91.62 172 LYS B C 1
ATOM 3463 O O . LYS B 1 172 ? -3.885 -6.938 8.414 1 91.62 172 LYS B O 1
ATOM 3468 N N . VAL B 1 173 ? -1.803 -7.117 9.242 1 93.5 173 VAL B N 1
ATOM 3469 C CA . VAL B 1 173 ? -1.418 -8.203 8.352 1 93.5 173 VAL B CA 1
ATOM 3470 C C . VAL B 1 173 ? -1.753 -9.547 8.992 1 93.5 173 VAL B C 1
ATOM 3472 O O . VAL B 1 173 ? -1.279 -9.852 10.094 1 93.5 173 VAL B O 1
ATOM 3475 N N . THR B 1 174 ? -2.574 -10.297 8.414 1 93.44 174 THR B N 1
ATOM 3476 C CA . THR B 1 174 ? -2.953 -11.648 8.805 1 93.44 174 THR B CA 1
ATOM 3477 C C . THR B 1 174 ? -2.861 -12.594 7.605 1 93.44 174 THR B C 1
ATOM 3479 O O . THR B 1 174 ? -2.66 -12.156 6.473 1 93.44 174 THR B O 1
ATOM 3482 N N . PRO B 1 175 ? -2.951 -13.914 7.82 1 94.19 175 PRO B N 1
ATOM 3483 C CA . PRO B 1 175 ? -3.012 -14.836 6.68 1 94.19 175 PRO B CA 1
ATOM 3484 C C . PRO B 1 175 ? -4.117 -14.477 5.691 1 94.19 175 PRO B C 1
ATOM 3486 O O . PRO B 1 175 ? -4.074 -14.898 4.531 1 94.19 175 PRO B O 1
ATOM 3489 N N . GLY B 1 176 ? -5.051 -13.656 6.18 1 94.44 176 GLY B N 1
ATOM 3490 C CA . GLY B 1 176 ? -6.137 -13.211 5.324 1 94.44 176 GLY B CA 1
ATOM 3491 C C . GLY B 1 176 ? -5.66 -12.43 4.117 1 94.44 176 GLY B C 1
ATOM 3492 O O . GLY B 1 176 ? -6.305 -12.445 3.064 1 94.44 176 GLY B O 1
ATOM 3493 N N . VAL B 1 177 ? -4.527 -11.773 4.207 1 95.69 177 VAL B N 1
ATOM 3494 C CA . VAL B 1 177 ? -3.939 -11.016 3.107 1 95.69 177 VAL B CA 1
ATOM 3495 C C . VAL B 1 177 ? -3.648 -11.953 1.936 1 95.69 177 VAL B C 1
ATOM 3497 O O . VAL B 1 177 ? -4.004 -11.656 0.792 1 95.69 177 VAL B O 1
ATOM 3500 N N . ASP B 1 178 ? -3.096 -13.117 2.207 1 97 178 ASP B N 1
ATOM 3501 C CA . ASP B 1 178 ? -2.795 -14.117 1.188 1 97 178 ASP B CA 1
ATOM 3502 C C . ASP B 1 178 ? -4.074 -14.758 0.647 1 97 178 ASP B C 1
ATOM 3504 O O . ASP B 1 178 ? -4.18 -15.031 -0.55 1 97 178 ASP B O 1
ATOM 3508 N N . VAL B 1 179 ? -5.004 -14.945 1.521 1 96.5 179 VAL B N 1
ATOM 3509 C CA . VAL B 1 179 ? -6.254 -15.602 1.135 1 96.5 179 VAL B CA 1
ATOM 3510 C C . VAL B 1 179 ? -7.02 -14.711 0.162 1 96.5 179 VAL B C 1
ATOM 3512 O O . VAL B 1 179 ? -7.578 -15.195 -0.826 1 96.5 179 VAL B O 1
ATOM 3515 N N . TYR B 1 180 ? -7.062 -13.469 0.41 1 95.5 180 TYR B N 1
ATOM 3516 C CA . TYR B 1 180 ? -7.703 -12.523 -0.495 1 95.5 180 TYR B CA 1
ATOM 3517 C C . TYR B 1 180 ? -7.078 -12.586 -1.883 1 95.5 180 TYR B C 1
ATOM 3519 O O . TYR B 1 180 ? -7.785 -12.719 -2.885 1 95.5 180 TYR B O 1
ATOM 3527 N N . SER B 1 181 ? -5.746 -12.445 -1.919 1 95.81 181 SER B N 1
ATOM 3528 C CA . SER B 1 181 ? -5.043 -12.453 -3.195 1 95.81 181 SER B CA 1
ATOM 3529 C C . SER B 1 181 ? -5.199 -13.789 -3.91 1 95.81 181 SER B C 1
ATOM 3531 O O . SER B 1 181 ? -5.246 -13.844 -5.141 1 95.81 181 SER B O 1
ATOM 3533 N N . LEU B 1 182 ? -5.258 -14.875 -3.129 1 97 182 LEU B N 1
ATOM 3534 C CA . LEU B 1 182 ? -5.531 -16.172 -3.715 1 97 182 LEU B CA 1
ATOM 3535 C C . LEU B 1 182 ? -6.914 -16.203 -4.359 1 97 182 LEU B C 1
ATOM 3537 O O . LEU B 1 182 ? -7.086 -16.766 -5.445 1 97 182 LEU B O 1
ATOM 3541 N N . GLY B 1 183 ? -7.883 -15.672 -3.652 1 95.69 183 GLY B N 1
ATOM 3542 C CA . GLY B 1 183 ? -9.211 -15.586 -4.234 1 95.69 183 GLY B CA 1
ATOM 3543 C C . GLY B 1 183 ? -9.227 -14.922 -5.602 1 95.69 183 GLY B C 1
ATOM 3544 O O . GLY B 1 183 ? -9.859 -15.422 -6.531 1 95.69 183 GLY B O 1
ATOM 3545 N N . LYS B 1 184 ? -8.555 -13.852 -5.703 1 95.19 184 LYS B N 1
ATOM 3546 C CA . LYS B 1 184 ? -8.445 -13.172 -6.988 1 95.19 184 LYS B CA 1
ATOM 3547 C C . LYS B 1 184 ? -7.75 -14.055 -8.023 1 95.19 184 LYS B C 1
ATOM 3549 O O . LYS B 1 184 ? -8.195 -14.141 -9.172 1 95.19 184 LYS B O 1
ATOM 3554 N N . THR B 1 185 ? -6.699 -14.656 -7.625 1 97.06 185 THR B N 1
ATOM 3555 C CA . THR B 1 185 ? -5.953 -15.562 -8.5 1 97.06 185 THR B CA 1
ATOM 3556 C C . THR B 1 185 ? -6.848 -16.688 -9 1 97.06 185 THR B C 1
ATOM 3558 O O . THR B 1 185 ? -6.801 -17.047 -10.18 1 97.06 185 THR B O 1
ATOM 3561 N N . VAL B 1 186 ? -7.637 -17.188 -8.125 1 97.12 186 VAL B N 1
ATOM 3562 C CA . VAL B 1 186 ? -8.555 -18.281 -8.469 1 97.12 186 VAL B CA 1
ATOM 3563 C C . VAL B 1 186 ? -9.539 -17.797 -9.531 1 97.12 186 VAL B C 1
ATOM 3565 O O . VAL B 1 186 ? -9.836 -18.531 -10.484 1 97.12 186 VAL B O 1
ATOM 3568 N N . VAL B 1 187 ? -10.062 -16.609 -9.422 1 96.12 187 VAL B N 1
ATOM 3569 C CA . VAL B 1 187 ? -10.984 -16.062 -10.414 1 96.12 187 VAL B CA 1
ATOM 3570 C C . VAL B 1 187 ? -10.281 -15.969 -11.766 1 96.12 187 VAL B C 1
ATOM 3572 O O . VAL B 1 187 ? -10.867 -16.297 -12.805 1 96.12 187 VAL B O 1
ATOM 3575 N N . ILE B 1 188 ? -9.086 -15.586 -11.742 1 96.06 188 ILE B N 1
ATOM 3576 C CA . ILE B 1 188 ? -8.312 -15.445 -12.969 1 96.06 188 ILE B CA 1
ATOM 3577 C C . ILE B 1 188 ? -8.102 -16.812 -13.609 1 96.06 188 ILE B C 1
ATOM 3579 O O . ILE B 1 188 ? -8.211 -16.969 -14.828 1 96.06 188 ILE B O 1
ATOM 3583 N N . ILE B 1 189 ? -7.82 -17.766 -12.773 1 96.81 189 ILE B N 1
ATOM 3584 C CA . ILE B 1 189 ? -7.641 -19.125 -13.242 1 96.81 189 ILE B CA 1
ATOM 3585 C C . ILE B 1 189 ? -8.938 -19.641 -13.859 1 96.81 189 ILE B C 1
ATOM 3587 O O . ILE B 1 189 ? -8.922 -20.281 -14.914 1 96.81 189 ILE B O 1
ATOM 3591 N N . LEU B 1 190 ? -10.023 -19.344 -13.227 1 95.62 190 LEU B N 1
ATOM 3592 C CA . LEU B 1 190 ? -11.344 -19.828 -13.625 1 95.62 190 LEU B CA 1
ATOM 3593 C C . LEU B 1 190 ? -11.789 -19.172 -14.93 1 95.62 190 LEU B C 1
ATOM 3595 O O . LEU B 1 190 ? -12.336 -19.844 -15.812 1 95.62 190 LEU B O 1
ATOM 3599 N N . THR B 1 191 ? -11.5 -17.891 -15.102 1 94.06 191 THR B N 1
ATOM 3600 C CA . THR B 1 191 ? -12.078 -17.125 -16.203 1 94.06 191 THR B CA 1
ATOM 3601 C C . THR B 1 191 ? -11.078 -16.953 -17.328 1 94.06 191 THR B C 1
ATOM 3603 O O . THR B 1 191 ? -11.461 -16.672 -18.469 1 94.06 191 THR B O 1
ATOM 3606 N N . GLY B 1 192 ? -9.781 -17.016 -17 1 93.12 192 GLY B N 1
ATOM 3607 C CA . GLY B 1 192 ? -8.734 -16.719 -17.969 1 93.12 192 GLY B CA 1
ATOM 3608 C C . GLY B 1 192 ? -8.555 -15.242 -18.234 1 93.12 192 GLY B C 1
ATOM 3609 O O . GLY B 1 192 ? -7.848 -14.852 -19.172 1 93.12 192 GLY B O 1
ATOM 3610 N N . GLN B 1 193 ? -9.227 -14.461 -17.469 1 86.81 193 GLN B N 1
ATOM 3611 C CA . GLN B 1 193 ? -9.203 -13.016 -17.656 1 86.81 193 GLN B CA 1
ATOM 3612 C C . GLN B 1 193 ? -8.508 -12.312 -16.484 1 86.81 193 GLN B C 1
ATOM 3614 O O . GLN B 1 193 ? -8.422 -12.875 -15.383 1 86.81 193 GLN B O 1
ATOM 3619 N N . HIS B 1 194 ? -7.938 -11.133 -16.891 1 79.62 194 HIS B N 1
ATOM 3620 C CA . HIS B 1 194 ? -7.258 -10.336 -15.883 1 79.62 194 HIS B CA 1
ATOM 3621 C C . HIS B 1 194 ? -7.922 -8.969 -15.719 1 79.62 194 HIS B C 1
ATOM 3623 O O . HIS B 1 194 ? -7.273 -7.938 -15.898 1 79.62 194 HIS B O 1
ATOM 3629 N N . PRO B 1 195 ? -9.141 -9.039 -15.344 1 67.56 195 PRO B N 1
ATOM 3630 C CA . PRO B 1 195 ? -9.766 -7.723 -15.203 1 67.56 195 PRO B CA 1
ATOM 3631 C C . PRO B 1 195 ? -9.43 -7.043 -13.883 1 67.56 195 PRO B C 1
ATOM 3633 O O . PRO B 1 195 ? -9.078 -7.719 -12.906 1 67.56 195 PRO B O 1
ATOM 3636 N N . PRO B 1 196 ? -9.531 -5.75 -13.914 1 68.38 196 PRO B N 1
ATOM 3637 C CA . PRO B 1 196 ? -9.344 -5.027 -12.656 1 68.38 196 PRO B CA 1
ATOM 3638 C C . PRO B 1 196 ? -10.383 -5.41 -11.602 1 68.38 196 PRO B C 1
ATOM 3640 O O . PRO B 1 196 ? -10.055 -5.512 -10.414 1 68.38 196 PRO B O 1
ATOM 3643 N N . ASN B 1 197 ? -11.57 -5.645 -12.078 1 73.75 197 ASN B N 1
ATOM 3644 C CA . ASN B 1 197 ? -12.625 -5.992 -11.133 1 73.75 197 ASN B CA 1
ATOM 3645 C C . ASN B 1 197 ? -13.078 -7.438 -11.312 1 73.75 197 ASN B C 1
ATOM 3647 O O . ASN B 1 197 ? -14.242 -7.691 -11.633 1 73.75 197 ASN B O 1
ATOM 3651 N N . VAL B 1 198 ? -12.258 -8.289 -10.961 1 76.06 198 VAL B N 1
ATOM 3652 C CA . VAL B 1 198 ? -12.477 -9.703 -11.242 1 76.06 198 VAL B CA 1
ATOM 3653 C C . VAL B 1 198 ? -13.594 -10.25 -10.352 1 76.06 198 VAL B C 1
ATOM 3655 O O . VAL B 1 198 ? -14.375 -11.094 -10.781 1 76.06 198 VAL B O 1
ATOM 3658 N N . PHE B 1 199 ? -13.758 -9.672 -9.203 1 81 199 PHE B N 1
ATOM 3659 C CA . PHE B 1 199 ? -14.734 -10.195 -8.25 1 81 199 PHE B CA 1
ATOM 3660 C C . PHE B 1 199 ? -16.141 -9.805 -8.664 1 81 199 PHE B C 1
ATOM 3662 O O . PHE B 1 199 ? -17.109 -10.531 -8.375 1 81 199 PHE B O 1
ATOM 3669 N N . ARG B 1 200 ? -16.188 -8.695 -9.305 1 80.56 200 ARG B N 1
ATOM 3670 C CA . ARG B 1 200 ? -17.5 -8.258 -9.781 1 80.56 200 ARG B CA 1
ATOM 3671 C C . ARG B 1 200 ? -18.094 -9.273 -10.758 1 80.56 200 ARG B C 1
ATOM 3673 O O . ARG B 1 200 ? -19.297 -9.57 -10.695 1 80.56 200 ARG B O 1
ATOM 3680 N N . GLU B 1 201 ? -17.281 -9.82 -11.586 1 82.5 201 GLU B N 1
ATOM 3681 C CA . GLU B 1 201 ? -17.734 -10.805 -12.562 1 82.5 201 GLU B CA 1
ATOM 3682 C C . GLU B 1 201 ? -18.297 -12.047 -11.875 1 82.5 201 GLU B C 1
ATOM 3684 O O . GLU B 1 201 ? -19.328 -12.586 -12.281 1 82.5 201 GLU B O 1
ATOM 3689 N N . VAL B 1 202 ? -17.656 -12.445 -10.875 1 87.25 202 VAL B N 1
ATOM 3690 C CA . VAL B 1 202 ? -18.078 -13.648 -10.164 1 87.25 202 VAL B CA 1
ATOM 3691 C C . VAL B 1 202 ? -19.375 -13.383 -9.414 1 87.25 202 VAL B C 1
ATOM 3693 O O . VAL B 1 202 ? -20.281 -14.234 -9.383 1 87.25 202 VAL B O 1
ATOM 3696 N N . HIS B 1 203 ? -19.469 -12.219 -8.891 1 87.44 203 HIS B N 1
ATOM 3697 C CA . HIS B 1 203 ? -20.688 -11.844 -8.188 1 87.44 203 HIS B CA 1
ATOM 3698 C C . HIS B 1 203 ? -21.891 -11.805 -9.133 1 87.44 203 HIS B C 1
ATOM 3700 O O . HIS B 1 203 ? -22.969 -12.289 -8.797 1 87.44 203 HIS B O 1
ATOM 3706 N N . MET B 1 204 ? -21.625 -11.258 -10.242 1 86.56 204 MET B N 1
ATOM 3707 C CA . MET B 1 204 ? -22.688 -11.172 -11.234 1 86.56 204 MET B CA 1
ATOM 3708 C C . MET B 1 204 ? -23.109 -12.562 -11.711 1 86.56 204 MET B C 1
ATOM 3710 O O . MET B 1 204 ? -24.297 -12.828 -11.906 1 86.56 204 MET B O 1
ATOM 3714 N N . ALA B 1 205 ? -22.203 -13.344 -11.914 1 87.25 205 ALA B N 1
ATOM 3715 C CA . ALA B 1 205 ? -22.5 -14.719 -12.328 1 87.25 205 ALA B CA 1
ATOM 3716 C C . ALA B 1 205 ? -23.312 -15.445 -11.266 1 87.25 205 ALA B C 1
ATOM 3718 O O . ALA B 1 205 ? -24.266 -16.172 -11.594 1 87.25 205 ALA B O 1
ATOM 3719 N N . LYS B 1 206 ? -22.984 -15.266 -10.062 1 88.19 206 LYS B N 1
ATOM 3720 C CA . LYS B 1 206 ? -23.75 -15.852 -8.961 1 88.19 206 LYS B CA 1
ATOM 3721 C C . LYS B 1 206 ? -25.203 -15.375 -8.992 1 88.19 206 LYS B C 1
ATOM 3723 O O . LYS B 1 206 ? -26.125 -16.188 -8.844 1 88.19 206 LYS B O 1
ATOM 3728 N N . ARG B 1 207 ? -25.297 -14.141 -9.227 1 89.19 207 ARG B N 1
ATOM 3729 C CA . ARG B 1 207 ? -26.625 -13.555 -9.273 1 89.19 207 ARG B CA 1
ATOM 3730 C C . ARG B 1 207 ? -27.438 -14.117 -10.438 1 89.19 207 ARG B C 1
ATOM 3732 O O . ARG B 1 207 ? -28.656 -14.281 -10.328 1 89.19 207 ARG B O 1
ATOM 3739 N N . ARG B 1 208 ? -26.766 -14.352 -11.484 1 90.5 208 ARG B N 1
ATOM 3740 C CA . ARG B 1 208 ? -27.422 -14.906 -12.664 1 90.5 208 ARG B CA 1
ATOM 3741 C C . ARG B 1 208 ? -27.688 -16.391 -12.508 1 90.5 208 ARG B C 1
ATOM 3743 O O . ARG B 1 208 ? -28.359 -17.016 -13.344 1 90.5 208 ARG B O 1
ATOM 3750 N N . GLY B 1 209 ? -27.094 -17.016 -11.562 1 86.62 209 GLY B N 1
ATOM 3751 C CA . GLY B 1 209 ? -27.406 -18.391 -11.203 1 86.62 209 GLY B CA 1
ATOM 3752 C C . GLY B 1 209 ? -26.438 -19.391 -11.773 1 86.62 209 GLY B C 1
ATOM 3753 O O . GLY B 1 209 ? -26.625 -20.609 -11.625 1 86.62 209 GLY B O 1
ATOM 3754 N N . SER B 1 210 ? -25.516 -18.922 -12.516 1 89.88 210 SER B N 1
ATOM 3755 C CA . SER B 1 210 ? -24.578 -19.891 -13.07 1 89.88 210 SER B CA 1
ATOM 3756 C C . SER B 1 210 ? -23.188 -19.297 -13.203 1 89.88 210 SER B C 1
ATOM 3758 O O . SER B 1 210 ? -22.984 -18.312 -13.914 1 89.88 210 SER B O 1
ATOM 3760 N N . PHE B 1 211 ? -22.25 -20 -12.664 1 93.44 211 PHE B N 1
ATOM 3761 C CA . PHE B 1 211 ? -20.844 -19.609 -12.773 1 93.44 211 PHE B CA 1
ATOM 3762 C C . PHE B 1 211 ? -20.25 -20.078 -14.102 1 93.44 211 PHE B C 1
ATOM 3764 O O . PHE B 1 211 ? -19.188 -19.625 -14.5 1 93.44 211 PHE B O 1
ATOM 3771 N N . MET B 1 212 ? -20.984 -20.891 -14.812 1 93.19 212 MET B N 1
ATOM 3772 C CA . MET B 1 212 ? -20.453 -21.469 -16.047 1 93.19 212 MET B CA 1
ATOM 3773 C C . MET B 1 212 ? -20.328 -20.422 -17.141 1 93.19 212 MET B C 1
ATOM 3775 O O . MET B 1 212 ? -19.547 -20.594 -18.078 1 93.19 212 MET B O 1
ATOM 3779 N N . SER B 1 213 ? -20.984 -19.344 -16.969 1 90.62 213 SER B N 1
ATOM 3780 C CA . SER B 1 213 ? -20.984 -18.297 -17.984 1 90.62 213 SER B CA 1
ATOM 3781 C C . SER B 1 213 ? -19.672 -17.516 -17.984 1 90.62 213 SER B C 1
ATOM 3783 O O . SER B 1 213 ? -19.359 -16.797 -18.922 1 90.62 213 SER B O 1
ATOM 3785 N N . ILE B 1 214 ? -18.891 -17.688 -16.938 1 92.25 214 ILE B N 1
ATOM 3786 C CA . ILE B 1 214 ? -17.703 -16.844 -16.828 1 92.25 214 ILE B CA 1
ATOM 3787 C C . ILE B 1 214 ? -16.438 -17.688 -16.984 1 92.25 214 ILE B C 1
ATOM 3789 O O . ILE B 1 214 ? -15.328 -17.156 -16.922 1 92.25 214 ILE B O 1
ATOM 3793 N N . VAL B 1 215 ? -16.578 -18.984 -17.172 1 94.56 215 VAL B N 1
ATOM 3794 C CA . VAL B 1 215 ? -15.398 -19.859 -17.234 1 94.56 215 VAL B CA 1
ATOM 3795 C C . VAL B 1 215 ? -14.625 -19.578 -18.531 1 94.56 215 VAL B C 1
ATOM 3797 O O . VAL B 1 215 ? -15.195 -19.094 -19.516 1 94.56 215 VAL B O 1
ATOM 3800 N N . ASP B 1 216 ? -13.375 -19.766 -18.469 1 94.44 216 ASP B N 1
ATOM 3801 C CA . ASP B 1 216 ? -12.516 -19.641 -19.641 1 94.44 216 ASP B CA 1
ATOM 3802 C C . ASP B 1 216 ? -13 -20.562 -20.766 1 94.44 216 ASP B C 1
ATOM 3804 O O . ASP B 1 216 ? -12.984 -21.781 -20.625 1 94.44 216 ASP B O 1
ATOM 3808 N N . PRO B 1 217 ? -13.367 -20.078 -21.859 1 93 217 PRO B N 1
ATOM 3809 C CA . PRO B 1 217 ? -13.938 -20.891 -22.922 1 93 217 PRO B CA 1
ATOM 3810 C C . PRO B 1 217 ? -12.891 -21.766 -23.609 1 93 217 PRO B C 1
ATOM 3812 O O . PRO B 1 217 ? -13.25 -22.703 -24.344 1 93 217 PRO B O 1
ATOM 3815 N N . THR B 1 218 ? -11.648 -21.469 -23.391 1 93.75 218 THR B N 1
ATOM 3816 C CA . THR B 1 218 ? -10.609 -22.266 -24.031 1 93.75 218 THR B CA 1
ATOM 3817 C C . THR B 1 218 ? -10.477 -23.641 -23.359 1 93.75 218 THR B C 1
ATOM 3819 O O . THR B 1 218 ? -9.859 -24.547 -23.906 1 93.75 218 THR B O 1
ATOM 3822 N N . VAL B 1 219 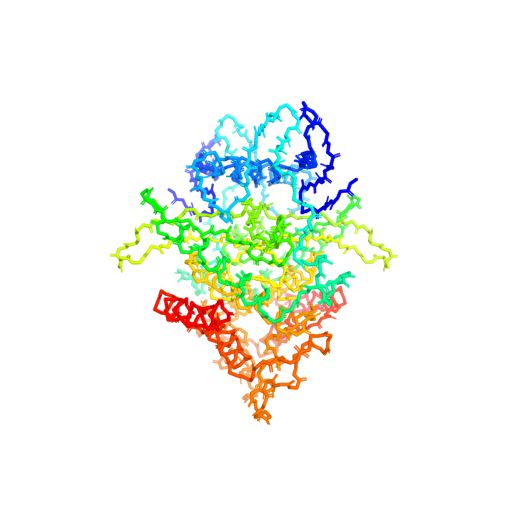? -10.93 -23.672 -22.156 1 93.19 219 VAL B N 1
ATOM 3823 C CA . VAL B 1 219 ? -10.891 -24.938 -21.422 1 93.19 219 VAL B CA 1
ATOM 3824 C C . VAL B 1 219 ? -12.141 -25.766 -21.75 1 93.19 219 VAL B C 1
ATOM 3826 O O . VAL B 1 219 ? -13.266 -25.266 -21.625 1 93.19 219 VAL B O 1
ATOM 3829 N N . ARG B 1 220 ? -11.883 -26.922 -22.094 1 88.31 220 ARG B N 1
ATOM 3830 C CA . ARG B 1 220 ? -12.984 -27.812 -22.438 1 88.31 220 ARG B CA 1
ATOM 3831 C C . ARG B 1 220 ? -13.461 -28.594 -21.219 1 88.31 220 ARG B C 1
ATOM 3833 O O . ARG B 1 220 ? -12.68 -28.875 -20.312 1 88.31 220 ARG B O 1
ATOM 3840 N N . ASP B 1 221 ? -14.773 -28.875 -21.094 1 90.31 221 ASP B N 1
ATOM 3841 C CA . ASP B 1 221 ? -15.398 -29.844 -20.203 1 90.31 221 ASP B CA 1
ATOM 3842 C C . ASP B 1 221 ? -15.211 -29.438 -18.734 1 90.31 221 ASP B C 1
ATOM 3844 O O . ASP B 1 221 ? -14.875 -30.281 -17.891 1 90.31 221 ASP B O 1
ATOM 3848 N N . TRP B 1 222 ? -15.312 -28.172 -18.453 1 93.25 222 TRP B N 1
ATOM 3849 C CA . TRP B 1 222 ? -15.328 -27.766 -17.047 1 93.25 222 TRP B CA 1
ATOM 3850 C C . TRP B 1 222 ? -16.422 -28.5 -16.266 1 93.25 222 TRP B C 1
ATOM 3852 O O . TRP B 1 222 ? -17.594 -28.391 -16.609 1 93.25 222 TRP B O 1
ATOM 3862 N N . PRO B 1 223 ? -16.031 -29.25 -15.281 1 95.94 223 PRO B N 1
ATOM 3863 C CA . PRO B 1 223 ? -17.094 -29.781 -14.43 1 95.94 223 PRO B CA 1
ATOM 3864 C C . PRO B 1 223 ? -17.781 -28.688 -13.602 1 95.94 223 PRO B C 1
ATOM 3866 O O . PRO B 1 223 ? -17.109 -27.891 -12.945 1 95.94 223 PRO B O 1
ATOM 3869 N N . GLU B 1 224 ? -19.047 -28.656 -13.578 1 95.5 224 GLU B N 1
ATOM 3870 C CA . GLU B 1 224 ? -19.812 -27.625 -12.898 1 95.5 224 GLU B CA 1
ATOM 3871 C C . GLU B 1 224 ? -19.484 -27.578 -11.414 1 95.5 224 GLU B C 1
ATOM 3873 O O . GLU B 1 224 ? -19.406 -26.5 -10.82 1 95.5 224 GLU B O 1
ATOM 3878 N N . ASP B 1 225 ? -19.312 -28.719 -10.812 1 95.44 225 ASP B N 1
ATOM 3879 C CA . ASP B 1 225 ? -19.031 -28.781 -9.375 1 95.44 225 ASP B CA 1
ATOM 3880 C C . ASP B 1 225 ? -17.688 -28.156 -9.047 1 95.44 225 ASP B C 1
ATOM 3882 O O . ASP B 1 225 ? -17.516 -27.531 -7.992 1 95.44 225 ASP B O 1
ATOM 3886 N N . VAL B 1 226 ? -16.75 -28.375 -9.914 1 97.25 226 VAL B N 1
ATOM 3887 C CA . VAL B 1 226 ? -15.43 -27.797 -9.711 1 97.25 226 VAL B CA 1
ATOM 3888 C C . VAL B 1 226 ? -15.508 -26.281 -9.852 1 97.25 226 VAL B C 1
ATOM 3890 O O . VAL B 1 226 ? -14.977 -25.547 -9.016 1 97.25 226 VAL B O 1
ATOM 3893 N N . VAL B 1 227 ? -16.25 -25.828 -10.828 1 97.19 227 VAL B N 1
ATOM 3894 C CA . VAL B 1 227 ? -16.438 -24.406 -11.062 1 97.19 227 VAL B CA 1
ATOM 3895 C C . VAL B 1 227 ? -17.109 -23.766 -9.844 1 97.19 227 VAL B C 1
ATOM 3897 O O . VAL B 1 227 ? -16.672 -22.719 -9.375 1 97.19 227 VAL B O 1
ATOM 3900 N N . LYS B 1 228 ? -18.062 -24.406 -9.328 1 96.25 228 LYS B N 1
ATOM 3901 C CA . LYS B 1 228 ? -18.781 -23.906 -8.156 1 96.25 228 LYS B CA 1
ATOM 3902 C C . LYS B 1 228 ? -17.859 -23.812 -6.949 1 96.25 228 LYS B C 1
ATOM 3904 O O . LYS B 1 228 ? -17.906 -22.828 -6.203 1 96.25 228 LYS B O 1
ATOM 3909 N N . THR B 1 229 ? -17.062 -24.844 -6.75 1 96.69 229 THR B N 1
ATOM 3910 C CA . THR B 1 229 ? -16.125 -24.891 -5.629 1 96.69 229 THR B CA 1
ATOM 3911 C C . THR B 1 229 ? -15.148 -23.719 -5.695 1 96.69 229 THR B C 1
ATOM 3913 O O . THR B 1 229 ? -14.961 -23 -4.715 1 96.69 229 THR B O 1
ATOM 3916 N N . LEU B 1 230 ? -14.578 -23.5 -6.848 1 97.25 230 LEU B N 1
ATOM 3917 C CA . LEU B 1 230 ? -13.594 -22.438 -7.035 1 97.25 230 LEU B CA 1
ATOM 3918 C C . LEU B 1 230 ? -14.25 -21.062 -6.898 1 97.25 230 LEU B C 1
ATOM 3920 O O . LEU B 1 230 ? -13.727 -20.188 -6.207 1 97.25 230 LEU B O 1
ATOM 3924 N N . ALA B 1 231 ? -15.414 -20.906 -7.5 1 95.88 231 ALA B N 1
ATOM 3925 C CA . ALA B 1 231 ? -16.125 -19.625 -7.473 1 95.88 231 ALA B CA 1
ATOM 3926 C C . ALA B 1 231 ? -16.562 -19.281 -6.055 1 95.88 231 ALA B C 1
ATOM 3928 O O . ALA B 1 231 ? -16.453 -18.125 -5.633 1 95.88 231 ALA B O 1
ATOM 3929 N N . ARG B 1 232 ? -17.031 -20.234 -5.348 1 93.69 232 ARG B N 1
ATOM 3930 C CA . ARG B 1 232 ? -17.484 -20 -3.977 1 93.69 232 ARG B CA 1
ATOM 3931 C C . ARG B 1 232 ? -16.312 -19.594 -3.08 1 93.69 232 ARG B C 1
ATOM 3933 O O . ARG B 1 232 ? -16.469 -18.734 -2.209 1 93.69 232 ARG B O 1
ATOM 3940 N N . PHE B 1 233 ? -15.242 -20.266 -3.271 1 95 233 PHE B N 1
ATOM 3941 C CA . PHE B 1 233 ? -14.062 -19.875 -2.516 1 95 233 PHE B CA 1
ATOM 3942 C C . PHE B 1 233 ? -13.695 -18.422 -2.795 1 95 233 PHE B C 1
ATOM 3944 O O . PHE B 1 233 ? -13.406 -17.656 -1.87 1 95 233 PHE B O 1
ATOM 3951 N N . ALA B 1 234 ? -13.641 -18.031 -4.055 1 94.25 234 ALA B N 1
ATOM 3952 C CA . ALA B 1 234 ? -13.289 -16.672 -4.449 1 94.25 234 ALA B CA 1
ATOM 3953 C C . ALA B 1 234 ? -14.203 -15.656 -3.777 1 94.25 234 ALA B C 1
ATOM 3955 O O . ALA B 1 234 ? -13.742 -14.641 -3.254 1 94.25 234 ALA B O 1
ATOM 3956 N N . LEU B 1 235 ? -15.445 -15.945 -3.734 1 92.31 235 LEU B N 1
ATOM 3957 C CA . LEU B 1 235 ? -16.422 -15.039 -3.141 1 92.31 235 LEU B CA 1
ATOM 3958 C C . LEU B 1 235 ? -16.234 -14.961 -1.629 1 92.31 235 LEU B C 1
ATOM 3960 O O . LEU B 1 235 ? -16.422 -13.898 -1.031 1 92.31 235 LEU B O 1
ATOM 3964 N N . ARG B 1 236 ? -15.891 -16.062 -1.061 1 92.25 236 ARG B N 1
ATOM 3965 C CA . ARG B 1 236 ? -15.688 -16.078 0.385 1 92.25 236 ARG B CA 1
ATOM 3966 C C . ARG B 1 236 ? -14.414 -15.344 0.775 1 92.25 236 ARG B C 1
ATOM 3968 O O . ARG B 1 236 ? -14.344 -14.742 1.851 1 92.25 236 ARG B O 1
ATOM 3975 N N . SER B 1 237 ? -13.414 -15.344 -0.06 1 93.62 237 SER B N 1
ATOM 3976 C CA . SER B 1 237 ? -12.102 -14.766 0.227 1 93.62 237 SER B CA 1
ATOM 3977 C C . SER B 1 237 ? -12.18 -13.242 0.344 1 93.62 237 SER B C 1
ATOM 3979 O O . SER B 1 237 ? -11.258 -12.609 0.859 1 93.62 237 SER B O 1
ATOM 3981 N N . ILE B 1 238 ? -13.273 -12.609 -0.12 1 89.69 238 ILE B N 1
ATOM 3982 C CA . ILE B 1 238 ? -13.344 -11.156 -0.121 1 89.69 238 ILE B CA 1
ATOM 3983 C C . ILE B 1 238 ? -14.305 -10.688 0.971 1 89.69 238 ILE B C 1
ATOM 3985 O O . ILE B 1 238 ? -14.547 -9.484 1.117 1 89.69 238 ILE B O 1
ATOM 3989 N N . LYS B 1 239 ? -14.891 -11.625 1.623 1 87.62 239 LYS B N 1
ATOM 3990 C CA . LYS B 1 239 ? -15.773 -11.227 2.715 1 87.62 239 LYS B CA 1
ATOM 3991 C C . LYS B 1 239 ? -14.984 -10.602 3.861 1 87.62 239 LYS B C 1
ATOM 3993 O O . LYS B 1 239 ? -13.883 -11.055 4.184 1 87.62 239 LYS B O 1
ATOM 3998 N N . PRO B 1 240 ? -15.57 -9.602 4.438 1 79.88 240 PRO B N 1
ATOM 3999 C CA . PRO B 1 240 ? -14.891 -9 5.586 1 79.88 240 PRO B CA 1
ATOM 4000 C C . PRO B 1 240 ? -14.789 -9.961 6.773 1 79.88 240 PRO B C 1
ATOM 4002 O O . PRO B 1 240 ? -15.633 -10.844 6.938 1 79.88 240 PRO B O 1
ATOM 4005 N N . ASP B 1 241 ? -13.859 -9.781 7.734 1 70.5 241 ASP B N 1
ATOM 4006 C CA . ASP B 1 241 ? -13.648 -10.523 8.969 1 70.5 241 ASP B CA 1
ATOM 4007 C C . ASP B 1 241 ? -13.672 -12.031 8.719 1 70.5 241 ASP B C 1
ATOM 4009 O O . ASP B 1 241 ? -14.242 -12.789 9.508 1 70.5 241 ASP B O 1
ATOM 4013 N N . ARG B 1 242 ? -13.211 -12.367 7.691 1 68.69 242 ARG B N 1
ATOM 4014 C CA . ARG B 1 242 ? -13.18 -13.781 7.32 1 68.69 242 ARG B CA 1
ATOM 4015 C C . ARG B 1 242 ? -12.273 -14.57 8.25 1 68.69 242 ARG B C 1
ATOM 4017 O O . ARG B 1 242 ? -11.25 -14.062 8.711 1 68.69 242 ARG B O 1
ATOM 4024 N N . ASP B 1 243 ? -12.891 -15.648 8.758 1 75.25 243 ASP B N 1
ATOM 4025 C CA . ASP B 1 243 ? -12.047 -16.641 9.414 1 75.25 243 ASP B CA 1
ATOM 4026 C C . ASP B 1 243 ? -11.273 -17.469 8.391 1 75.25 243 ASP B C 1
ATOM 4028 O O . ASP B 1 243 ? -11.742 -18.516 7.941 1 75.25 243 ASP B O 1
ATOM 4032 N N . CYS B 1 244 ? -10.141 -17.109 8.094 1 78.19 244 CYS B N 1
ATOM 4033 C CA . CYS B 1 244 ? -9.375 -17.641 6.973 1 78.19 244 CYS B CA 1
ATOM 4034 C C . CYS B 1 244 ? -8.922 -19.062 7.25 1 78.19 244 CYS B C 1
ATOM 4036 O O . CYS B 1 244 ? -8.836 -19.891 6.328 1 78.19 244 CYS B O 1
ATOM 4038 N N . SER B 1 245 ? -8.711 -19.375 8.508 1 78.94 245 SER B N 1
ATOM 4039 C CA . SER B 1 245 ? -8.195 -20.703 8.82 1 78.94 245 SER B CA 1
ATOM 4040 C C . SER B 1 245 ? -9.227 -21.781 8.516 1 78.94 245 SER B C 1
ATOM 4042 O O . SER B 1 245 ? -8.93 -22.75 7.828 1 78.94 245 SER B O 1
ATOM 4044 N N . GLU B 1 246 ? -10.391 -21.594 8.906 1 80.81 246 GLU B N 1
ATOM 4045 C CA . GLU B 1 246 ? -11.438 -22.594 8.742 1 80.81 246 GLU B CA 1
ATOM 4046 C C . GLU B 1 246 ? -11.797 -22.781 7.273 1 80.81 246 GLU B C 1
ATOM 4048 O O . GLU B 1 246 ? -11.852 -23.922 6.785 1 80.81 246 GLU B O 1
ATOM 4053 N N . PHE B 1 247 ? -11.891 -21.781 6.68 1 84.31 247 PHE B N 1
ATOM 4054 C CA . PHE B 1 247 ? -12.391 -22 5.328 1 84.31 247 PHE B CA 1
ATOM 4055 C C . PHE B 1 247 ? -11.258 -22.422 4.398 1 84.31 247 PHE B C 1
ATOM 4057 O O . PHE B 1 247 ? -11.484 -23.156 3.436 1 84.31 247 PHE B O 1
ATOM 4064 N N . MET B 1 248 ? -10.055 -22.031 4.652 1 90.12 248 MET B N 1
ATOM 4065 C CA . MET B 1 248 ? -8.93 -22.531 3.873 1 90.12 248 MET B CA 1
ATOM 4066 C C . MET B 1 248 ? -8.805 -24.047 4.027 1 90.12 248 MET B C 1
ATOM 4068 O O . MET B 1 248 ? -8.523 -24.75 3.057 1 90.12 248 MET B O 1
ATOM 4072 N N . GLY B 1 249 ? -9.016 -24.453 5.234 1 92.5 249 GLY B N 1
ATOM 4073 C CA . GLY B 1 249 ? -8.984 -25.891 5.477 1 92.5 249 GLY B CA 1
ATOM 4074 C C . GLY B 1 249 ? -10.039 -26.641 4.691 1 92.5 249 GLY B C 1
ATOM 4075 O O . GLY B 1 249 ? -9.742 -27.672 4.066 1 92.5 249 GLY B O 1
ATOM 4076 N N . SER B 1 250 ? -11.234 -26.141 4.754 1 92.75 250 SER B N 1
ATOM 4077 C CA . SER B 1 250 ? -12.336 -26.781 4.031 1 92.75 250 SER B CA 1
ATOM 4078 C C . SER B 1 250 ? -12.086 -26.766 2.527 1 92.75 250 SER B C 1
ATOM 4080 O O . SER B 1 250 ? -12.328 -27.766 1.847 1 92.75 250 SER B O 1
ATOM 4082 N N . PHE B 1 251 ? -11.625 -25.703 2.043 1 96.5 251 PHE B N 1
ATOM 4083 C CA . PHE B 1 251 ? -11.344 -25.562 0.62 1 96.5 251 PHE B CA 1
ATOM 4084 C C . PHE B 1 251 ? -10.25 -26.531 0.191 1 96.5 251 PHE B C 1
ATOM 4086 O O . PHE B 1 251 ? -10.367 -27.188 -0.845 1 96.5 251 PHE B O 1
ATOM 4093 N N . TYR B 1 252 ? -9.242 -26.672 1.03 1 96.38 252 TYR B N 1
ATOM 4094 C CA . TYR B 1 252 ? -8.133 -27.578 0.773 1 96.38 252 TYR B CA 1
ATOM 4095 C C . TYR B 1 252 ? -8.617 -29.016 0.65 1 96.38 252 TYR B C 1
ATOM 4097 O O . TYR B 1 252 ? -8.234 -29.734 -0.276 1 96.38 252 TYR B O 1
ATOM 4105 N N . ARG B 1 253 ? -9.492 -29.391 1.49 1 96.06 253 ARG B N 1
ATOM 4106 C CA . ARG B 1 253 ? -10.031 -30.734 1.493 1 96.06 253 ARG B CA 1
ATOM 4107 C C . ARG B 1 253 ? -10.906 -30.984 0.266 1 96.06 253 ARG B C 1
ATOM 4109 O O . ARG B 1 253 ? -10.875 -32.062 -0.319 1 96.06 253 ARG B O 1
ATOM 4116 N N . GLU B 1 254 ? -11.641 -30 -0.073 1 96.69 254 GLU B N 1
ATOM 4117 C CA . GLU B 1 254 ? -12.477 -30.109 -1.263 1 96.69 254 GLU B CA 1
ATOM 4118 C C . GLU B 1 254 ? -11.633 -30.297 -2.518 1 96.69 254 GLU B C 1
ATOM 4120 O O . GLU B 1 254 ? -11.961 -31.125 -3.379 1 96.69 254 GLU B O 1
ATOM 4125 N N . LEU B 1 255 ? -10.547 -29.547 -2.605 1 97.69 255 LEU B N 1
ATOM 4126 C CA . LEU B 1 255 ? -9.656 -29.672 -3.75 1 97.69 255 LEU B CA 1
ATOM 4127 C C . LEU B 1 255 ? -9.023 -31.062 -3.791 1 97.69 255 LEU B C 1
ATOM 4129 O O . LEU B 1 255 ? -8.906 -31.656 -4.859 1 97.69 255 LEU B O 1
ATOM 4133 N N . GLU B 1 256 ? -8.672 -31.516 -2.65 1 96.19 256 GLU B N 1
ATOM 4134 C CA . GLU B 1 256 ? -8.094 -32.844 -2.551 1 96.19 256 GLU B CA 1
ATOM 4135 C C . GLU B 1 256 ? -9.055 -33.906 -3.068 1 96.19 256 GLU B C 1
ATOM 4137 O O . GLU B 1 256 ? -8.656 -34.812 -3.795 1 96.19 256 GLU B O 1
ATOM 4142 N N . MET B 1 257 ? -10.281 -33.812 -2.695 1 95.75 257 MET B N 1
ATOM 4143 C CA . MET B 1 257 ? -11.305 -34.781 -3.109 1 95.75 257 MET B CA 1
ATOM 4144 C C . MET B 1 257 ? -11.5 -34.719 -4.621 1 95.75 257 MET B C 1
ATOM 4146 O O . MET B 1 257 ? -11.641 -35.781 -5.258 1 95.75 257 MET B O 1
ATOM 4150 N N . ILE B 1 258 ? -11.516 -33.562 -5.133 1 95.94 258 ILE B N 1
ATOM 4151 C CA . ILE B 1 258 ? -11.688 -33.406 -6.57 1 95.94 258 ILE B CA 1
ATOM 4152 C C . ILE B 1 258 ? -10.531 -34.062 -7.312 1 95.94 258 ILE B C 1
ATOM 4154 O O . ILE B 1 258 ? -10.742 -34.812 -8.273 1 95.94 258 ILE B O 1
ATOM 4158 N N . LEU B 1 259 ? -9.32 -33.812 -6.855 1 95.5 259 LEU B N 1
ATOM 4159 C CA . LEU B 1 259 ? -8.133 -34.281 -7.547 1 95.5 259 LEU B CA 1
ATOM 4160 C C . LEU B 1 259 ? -7.965 -35.781 -7.379 1 95.5 259 LEU B C 1
ATOM 4162 O O . LEU B 1 259 ? -7.438 -36.469 -8.266 1 95.5 259 LEU B O 1
ATOM 4166 N N . ASP B 1 260 ? -8.422 -36.312 -6.242 1 92.44 260 ASP B N 1
ATOM 4167 C CA . ASP B 1 260 ? -8.422 -37.75 -6.039 1 92.44 260 ASP B CA 1
ATOM 4168 C C . ASP B 1 260 ? -9.336 -38.469 -7.043 1 92.44 260 ASP B C 1
ATOM 4170 O O . ASP B 1 260 ? -9.055 -39.562 -7.48 1 92.44 260 ASP B O 1
ATOM 4174 N N . GLY B 1 261 ? -10.422 -37.781 -7.348 1 87.19 261 GLY B N 1
ATOM 4175 C CA . GLY B 1 261 ? -11.344 -38.344 -8.328 1 87.19 261 GLY B CA 1
ATOM 4176 C C . GLY B 1 261 ? -10.781 -38.344 -9.742 1 87.19 261 GLY B C 1
ATOM 4177 O O . GLY B 1 261 ? -11.148 -39.156 -10.57 1 87.19 261 GLY B O 1
ATOM 4178 N N . VAL B 1 262 ? -9.938 -37.406 -10.039 1 81.5 262 VAL B N 1
ATOM 4179 C CA . VAL B 1 262 ? -9.312 -37.281 -11.359 1 81.5 262 VAL B CA 1
ATOM 4180 C C . VAL B 1 262 ? -8.242 -38.375 -11.523 1 81.5 262 VAL B C 1
ATOM 4182 O O . VAL B 1 262 ? -8.109 -38.969 -12.602 1 81.5 262 VAL B O 1
ATOM 4185 N N . ASP B 1 263 ? -7.449 -38.625 -10.484 1 76.25 263 ASP B N 1
ATOM 4186 C CA . ASP B 1 263 ? -6.32 -39.562 -10.555 1 76.25 263 ASP B CA 1
ATOM 4187 C C . ASP B 1 263 ? -6.793 -41 -10.555 1 76.25 263 ASP B C 1
ATOM 4189 O O . ASP B 1 263 ? -6.07 -41.906 -11 1 76.25 263 ASP B O 1
ATOM 4193 N N . ASN B 1 264 ? -8.016 -41.188 -10.109 1 68.12 264 ASN B N 1
ATOM 4194 C CA . ASN B 1 264 ? -8.57 -42.562 -10.117 1 68.12 264 ASN B CA 1
ATOM 4195 C C . ASN B 1 264 ? -9.445 -42.781 -11.344 1 68.12 264 ASN B C 1
ATOM 4197 O O . ASN B 1 264 ? -9.438 -43.906 -11.906 1 68.12 264 ASN B O 1
#

Secondary structure (DSSP, 8-state):
--EEETTEEEEEEEETTEEEEEEEE-TT-HHHHHHHHHHHHHHHH---TTBPPEEEEEGGGTEEEEE--TT-BHHHHHHH-GGGS-HHHHHHHHHHHHHHHHHHHT-SSS-EE----SGGGEEE-GGG-EEE---TT-EE-EE-TTS-EEEE-SEEEEETTT--HHHHHH-EE-THHHHHHHHHHHHHHHH----TTHHHHHHHHHHHT-GGGGS-TTS----HHHHHHHHHHHHHTTSTT--HHHHHHHHHHHHHHHHHHHH-/--EE-SSEEEEEEEETTEEEEEEEE-TT-HHHHHHHHHHHHHHHH---TTBPPEEEEEGGGTEEEEE--TT-BHHHHHHH-GGGS-HHHHHHHHHHHHHHHHHHHT-SSS-EE----SGGGEEE-GGG-EEE---TT-EE-EE-TTS-EEEE-SEEEEETTT--HHHHHH-EE-THHHHHHHHHHHHHHHH----TTHHHHHHHHHHHT-GGGGS-TTS----HHHHHHHHHHHHHTTSTT--HHHHHHHHHHHHHHHHHHHH-

pLDDT: mean 90.83, std 8.61, range [55.81, 98.81]

Radius of gyration: 25.18 Å; Cα contacts (8 Å, |Δi|>4): 943; chains: 2; bounding box: 58×85×48 Å

Solvent-accessible surface area (backbone atoms only — not comparable to full-atom values): 27899 Å² total; per-residue (Å²): 117,76,46,73,62,82,42,28,41,26,31,74,45,74,54,97,90,33,68,24,28,37,35,36,43,48,85,86,38,64,64,32,53,42,22,50,52,42,27,51,53,50,44,72,74,52,86,53,88,33,40,52,53,64,73,46,73,38,74,94,63,47,29,41,31,27,63,53,44,86,54,39,26,44,44,54,31,50,71,76,45,39,68,77,46,35,59,65,56,49,51,47,40,53,44,42,52,50,52,39,49,54,52,36,54,64,32,78,95,43,26,36,34,52,45,51,55,39,43,73,31,32,26,19,29,77,96,54,40,43,22,44,45,73,40,45,60,42,43,68,31,40,76,40,93,83,68,53,50,34,32,83,42,53,63,37,69,28,38,41,64,43,61,31,66,67,34,41,54,68,16,46,46,38,67,51,40,40,42,25,13,42,17,52,38,46,50,27,68,48,30,62,48,87,56,88,60,54,63,56,56,54,52,51,23,54,72,73,70,40,63,75,82,53,44,30,80,70,40,70,84,69,51,66,68,58,52,49,53,53,51,51,48,29,60,53,35,69,43,78,91,57,65,51,69,61,52,50,52,52,50,51,52,52,45,49,54,54,51,53,60,69,78,100,117,76,46,74,59,81,42,30,40,26,31,75,44,74,53,95,90,34,68,25,28,36,36,34,45,48,85,87,39,65,64,35,52,41,22,50,51,41,26,51,53,51,45,72,73,51,86,54,87,33,41,51,52,66,75,47,73,38,74,94,62,48,30,42,32,26,63,53,43,88,54,39,24,45,44,54,30,50,71,77,45,39,66,77,47,36,59,66,55,48,50,48,40,53,44,39,52,50,51,38,49,52,52,36,54,63,33,78,97,44,24,36,34,52,46,52,56,39,41,73,32,32,27,18,29,77,96,55,41,44,21,43,46,72,39,46,60,44,43,68,31,39,75,38,94,84,68,55,50,32,33,83,39,53,63,37,70,28,38,41,65,42,60,33,66,68,32,42,53,67,15,46,46,36,67,51,41,39,43,25,14,43,18,53,39,47,49,26,69,47,31,63,49,86,57,88,59,54,63,56,56,54,51,50,24,55,72,72,70,42,63,74,80,53,45,30,81,70,40,71,85,70,52,66,68,58,52,48,52,53,52,51,47,29,60,54,36,69,44,79,89,58,64,52,67,63,51,51,52,54,51,50,51,52,45,49,53,55,50,52,60,69,78,100

Nearest PDB structures (foldseek):
  6vql-assembly1_C  TM=8.780E-01  e=4.104E-19  Homo sapiens
  8w3w-assembly4_D  TM=8.650E-01  e=6.384E-19  Homo sapiens
  4yp8-assembly3_C  TM=8.817E-01  e=1.172E-18  Homo sapiens
  4xs2-assembly1_A  TM=8.724E-01  e=9.558E-18  Homo sapiens
  6ziw-assembly1_I  TM=8.546E-01  e=1.260E-17  Homo sapiens

Foldseek 3Di:
DQDDDPFWDWDWDDDPNAIKIKTFGDPPDPLSLLLLVQQVVVLVVDDDQQAWHFDDADVVRSMTITHDADCAFQLCCLVPPVLVCAPLNLLVLLLSLLVVLVPQQPDPPWRKAQQEDARNQWTAHPVGRTHGHRSSPMDTWDQDPVRFTWDADPDDDHDPLQAQVLCVVGVIGHSLSVLLSSLLRLLCSFQSDDDSPSLVLLVVCVVVPAQVVRGHPSHPDDDRVSSCLSSVSSNQSNDPPRPCVVVSVVSSVVSVVVSVVVVD/DQDDDPFWDWDWDDDPNAIKIKTFGDPPDPLSVLLLVQQVVVLVVDDDQQAWHFDDADVVRSMTITHDADCAFQLCCLVPPVLVCAPLNLLVLLLSLLVVLVPQQPDPPWRKAQQEDARNQWTAHPVGRTHGHRSSPMDTWDQDPVRFTWDADPDDDHDPLQAQPLCVVGVIGHSLSVLLSSLLRLLCSFQSDDDSCSLVLLVVCVVVPAQVVRGHPSHPDDDRVSSCLSSVSSNLSNDPPRPCVVVSVVSSVVSVVVSVVVVD

Sequence (528 aa):
MIGQGGYGKVYKCQLNNSDVAVKILDNQGDQGLIEYIKEMDVLEAMRHENLINLMGTCFKFRALVYEYLPNGSLEDCLKDRPRELTWEIRTRIVYEICTALRFLHSNKPKPLVHGDIKPHNVLLGANFKVKLADFGLCRYLTQGENSKAFHQTMHVSGSAGYIDPDYLGSGKVTPGVDVYSLGKTVVIILTGQHPPNVFREVHMAKRRGSFMSIVDPTVRDWPEDVVKTLARFALRSIKPDRDCSEFMGSFYRELEMILDGVDNMIGQGGYGKVYKCQLNNSDVAVKILDNQGDQGLIEYIKEMDVLEAMRHENLINLMGTCFKFRALVYEYLPNGSLEDCLKDRPRELTWEIRTRIVYEICTALRFLHSNKPKPLVHGDIKPHNVLLGANFKVKLADFGLCRYLTQGENSKAFHQTMHVSGSAGYIDPDYLGSGKVTPGVDVYSLGKTVVIILTGQHPPNVFREVHMAKRRGSFMSIVDPTVRDWPEDVVKTLARFALRSIKPDRDCSEFMGSFYRELEMILDGVDN

Organism: Iris pallida (NCBI:txid29817)

InterPro domains:
  IPR000719 Protein kinase domain [PF00069] (2-197)
  IPR000719 Protein kinase domain [PS50011] (1-264)
  IPR000719 Protein kinase domain [SM00220] (1-252)
  IPR008271 Serine/threonine-protein kinase, active site [PS00108] (112-124)
  IPR011009 Protein kinase-like domain superfamily [SSF56112] (1-237)
  IPR017441 Protein kinase, ATP binding site [PS00107] (2-23)
  IPR051348 U-box domain-containing ubiquitin ligases [PTHR45647] (1-242)